Protein AF-A0A0G1DTS2-F1 (afdb_monomer)

Radius of gyration: 45.66 Å; Cα contacts (8 Å, |Δi|>4): 645; chains: 1; bounding box: 85×49×138 Å

Sequence (427 aa):
MGRYTGPKDRLSRREGVDLFGKGGKLTRLNVPPGIHGPRGFHTKSQYGRQLREKQKVKRMYGLMEHQFKNYVQKALKSRGNTGEMLLSLLERRLDNVIYRLGFSPTRSSARQLVSHRQILVDGKRVNIPSCQLKVGDTILAKVVQSENQQGYIVLSLRKAEKDKKWKGAEDALASGSILEATIIEYNKGGLLCDCLGLRGFIPLSHLDRSHFANDIAKFAAGSEAELKESLKALAGKVIKVKVIELDPLKNRFVLSEKDAMSTYSDESREKRLQEIASGTTLEGIVTGIMPFGVFIDLDGVEGLVHISEIAWEKVNNPSAYFSVGKTVKVMVLGIDEQSKKLALSVKRLTPNPWETVEKSYPVGTKVKGIVSKVVPFGAFVTIEKGLDGLVHVSEAAGPLKEGEEVEAIVIQVDGTNQKLALSTRQQ

Organism: NCBI:txid1619115

InterPro domains:
  IPR001912 Small ribosomal subunit protein uS4, N-terminal [PF00163] (3-91)
  IPR001912 Small ribosomal subunit protein uS4, N-terminal [SM01390] (3-91)
  IPR002942 RNA-binding S4 domain [PF01479] (92-139)
  IPR002942 RNA-binding S4 domain [SM00363] (92-150)
  IPR003029 S1 domain [PF00575] (175-256)
  IPR003029 S1 domain [PF00575] (277-347)
  IPR003029 S1 domain [PF00575] (362-425)
  IPR003029 S1 domain [PS50126] (176-258)
  IPR003029 S1 domain [PS50126] (279-347)
  IPR003029 S1 domain [PS50126] (364-425)
  IPR003029 S1 domain [SM00316] (63-158)
  IPR003029 S1 domain [SM00316] (174-258)
  IPR003029 S1 domain [SM00316] (277-347)
  IPR003029 S1 domain [SM00316] (362-425)
  IPR005709 Small ribosomal subunit protein uS4, bacteria [MF_01306_B] (1-266)
  IPR005709 Small ribosomal subunit protein uS4, bacteria [TIGR01017] (3-150)
  IPR012340 Nucleic acid-binding, OB-fold [G3DSA:2.40.50.140] (274-353)
  IPR012340 Nucleic acid-binding, OB-fold [G3DSA:2.40.50.140] (354-427)
  IPR012340 Nucleic acid-binding, OB-fold [SSF50249] (159-260)
  IPR012340 Nucleic acid-binding, OB-fold [SSF50249] (278-364)

Solvent-accessible surface area (backbone atoms only — not comparable to full-atom values): 24483 Å² total; per-residue (Å²): 137,85,79,78,85,64,64,68,64,58,55,19,34,72,70,66,46,79,57,78,76,78,85,68,90,48,78,66,74,88,56,63,92,93,56,94,67,80,75,76,86,73,80,70,49,71,67,55,48,52,53,47,54,53,50,50,55,34,60,53,73,69,50,52,74,69,56,48,52,53,46,49,55,53,16,67,73,42,90,73,63,44,69,60,44,34,49,50,63,55,50,35,14,44,17,44,42,39,25,74,71,46,61,24,98,37,56,70,53,18,29,48,44,23,55,70,49,60,33,26,51,73,86,38,77,40,51,59,35,79,42,74,60,61,95,84,69,48,76,53,67,75,77,70,42,92,48,50,103,82,68,41,44,54,73,53,69,75,57,54,56,51,52,53,41,50,50,53,51,50,52,30,45,76,68,64,43,74,38,66,26,33,32,70,50,78,53,103,65,28,38,32,23,39,39,86,88,42,64,30,41,29,45,58,91,35,53,62,65,82,87,36,66,81,51,60,71,42,73,81,77,62,63,84,65,61,60,56,59,61,52,55,76,48,48,66,44,74,43,61,25,20,61,79,46,78,38,82,89,77,64,42,31,37,38,24,38,50,66,33,46,50,58,52,45,49,62,53,41,55,56,46,61,72,66,59,56,70,67,46,76,46,68,22,34,27,74,41,78,49,98,71,29,38,35,29,36,44,90,82,44,54,24,44,27,41,51,84,27,59,38,80,52,93,65,88,57,66,72,80,82,52,56,76,69,41,78,44,71,34,30,34,71,41,76,41,82,88,78,68,33,33,39,32,25,38,37,81,77,50,81,63,67,61,77,49,38,71,74,75,56,52,73,68,41,80,43,60,24,35,26,72,43,73,51,99,71,27,34,36,28,37,54,52,99,67,41,57,25,44,26,38,60,93,29,45,78,61,93,78,55,72,68,41,80,43,68,27,30,34,70,42,78,40,73,89,76,70,42,31,37,31,30,47,54,84,127

Mean predicted aligned error: 20.09 Å

Secondary structure (DSSP, 8-state):
-----S-HHHHHHHHTS-SSS-----PPPSS-TT--SPPP--PPPHHHHHHHHHHHHHHHTT--HHHHHHHHHHHHHSSS-HHHHHHHHHHTBHHHHHHHTTS-SSHHHHHHHHHTT--EETTEE---TTPBPPTT--EE---SSS--TTS-----HHHHHHHHHHHHHHHHHHHT--EEEEEEEEETTEEEEEETTEEEEEEGGGS-GGGSTTTHHHHTT--TTHHHHHHHTTTT-EEEEEEEEEETTTTEEEEESHHHHHHHHHHHHHHHHHH--TT-EEEEEEEEEETTEEEEEETTEEEEEEGGGT-SS--S-GGGT--TT-EEEEEEEEEETTTTEEEEESGGGSPPHHHHHHHH--TT-EEEEEEEEEETTEEEEEEETTEEEEEEGGG-SS-PPTT-EEEEEEEEEETTTTEEEEE----

Structure (mmCIF, N/CA/C/O backbone):
data_AF-A0A0G1DTS2-F1
#
_entry.id   AF-A0A0G1DTS2-F1
#
loop_
_atom_site.group_PDB
_atom_site.id
_atom_site.type_symbol
_atom_site.label_atom_id
_atom_site.label_alt_id
_atom_site.label_comp_id
_atom_site.label_asym_id
_atom_site.label_entity_id
_atom_site.label_seq_id
_atom_site.pdbx_PDB_ins_code
_atom_site.Cartn_x
_atom_site.Cartn_y
_atom_site.Cartn_z
_atom_site.occupancy
_atom_site.B_iso_or_equiv
_atom_site.auth_seq_id
_atom_site.auth_comp_id
_atom_site.auth_asym_id
_atom_site.auth_atom_id
_atom_site.pdbx_PDB_model_num
ATOM 1 N N . MET A 1 1 ? -8.010 0.209 42.769 1.00 44.38 1 MET A N 1
ATOM 2 C CA . MET A 1 1 ? -9.170 -0.587 42.291 1.00 44.38 1 MET A CA 1
ATOM 3 C C . MET A 1 1 ? -10.039 -0.966 43.475 1.00 44.38 1 MET A C 1
ATOM 5 O O . MET A 1 1 ? -9.504 -1.205 44.538 1.00 44.38 1 MET A O 1
ATOM 9 N N . GLY A 1 2 ? -11.348 -1.074 43.289 1.00 38.59 2 GLY A N 1
ATOM 10 C CA . GLY A 1 2 ? -12.229 -1.841 44.163 1.00 38.59 2 GLY A CA 1
ATOM 11 C C . GLY A 1 2 ? -12.874 -2.892 43.279 1.00 38.59 2 GLY A C 1
ATOM 12 O O . GLY A 1 2 ? -14.071 -2.821 43.015 1.00 38.59 2 GLY A O 1
ATOM 13 N N . ARG A 1 3 ? -12.047 -3.759 42.673 1.00 44.75 3 ARG A N 1
ATOM 14 C CA . ARG A 1 3 ? -12.525 -4.849 41.821 1.00 44.75 3 ARG A CA 1
ATOM 15 C C . ARG A 1 3 ? -13.219 -5.838 42.744 1.00 44.75 3 ARG A C 1
ATOM 17 O O . ARG A 1 3 ? -12.567 -6.647 43.388 1.00 44.75 3 ARG A O 1
ATOM 24 N N . TYR A 1 4 ? -14.539 -5.749 42.829 1.00 57.81 4 TYR A N 1
ATOM 25 C CA . TYR A 1 4 ? -15.316 -6.865 43.336 1.00 57.81 4 TYR A CA 1
ATOM 26 C C . TYR A 1 4 ? -15.161 -8.011 42.330 1.00 57.81 4 TYR A C 1
ATOM 28 O O . TYR A 1 4 ? -15.750 -7.973 41.254 1.00 57.81 4 TYR A O 1
ATOM 36 N N . THR A 1 5 ? -14.307 -8.976 42.661 1.00 57.47 5 THR A N 1
ATOM 37 C CA . THR A 1 5 ? -14.043 -10.203 41.890 1.00 57.47 5 THR A CA 1
ATOM 38 C C . THR A 1 5 ? -15.113 -11.274 42.101 1.00 57.47 5 THR A C 1
ATOM 40 O O . THR A 1 5 ? -15.057 -12.330 41.482 1.00 57.47 5 THR A O 1
ATOM 43 N N . GLY A 1 6 ? -16.102 -11.014 42.962 1.00 67.19 6 GLY A N 1
ATOM 44 C CA . GLY A 1 6 ? -17.199 -11.941 43.208 1.00 67.19 6 GLY A CA 1
ATOM 45 C C . GLY A 1 6 ? -18.247 -11.977 42.083 1.00 67.19 6 GLY A C 1
ATOM 46 O O . GLY A 1 6 ? -18.275 -11.101 41.212 1.00 67.19 6 GLY A O 1
ATOM 47 N N . PRO A 1 7 ? -19.172 -12.954 42.125 1.00 72.81 7 PRO A N 1
ATOM 48 C CA . PRO A 1 7 ? -20.213 -13.119 41.112 1.00 72.81 7 PRO A CA 1
ATOM 49 C C . PRO A 1 7 ? -21.117 -11.884 40.993 1.00 72.81 7 PRO A C 1
ATOM 51 O O . PRO A 1 7 ? -21.639 -11.387 41.995 1.00 72.81 7 PRO A O 1
ATOM 54 N N . LYS A 1 8 ? -21.359 -11.405 39.764 1.00 75.44 8 LYS A N 1
ATOM 55 C CA . LYS A 1 8 ? -22.248 -10.255 39.491 1.00 75.44 8 LYS A CA 1
ATOM 56 C C . LYS A 1 8 ? -23.668 -10.482 40.025 1.00 75.44 8 LYS A C 1
ATOM 58 O O . LYS A 1 8 ? -24.254 -9.570 40.606 1.00 75.44 8 LYS A O 1
ATOM 63 N N . ASP A 1 9 ? -24.163 -11.714 39.949 1.00 75.31 9 ASP A N 1
ATOM 64 C CA . ASP A 1 9 ? -25.496 -12.087 40.435 1.00 75.31 9 ASP A CA 1
ATOM 65 C C . ASP A 1 9 ? -25.627 -11.934 41.951 1.00 75.31 9 ASP A C 1
ATOM 67 O O . ASP A 1 9 ? -26.699 -11.608 42.455 1.00 75.31 9 ASP A O 1
ATOM 71 N N . ARG A 1 10 ? -24.524 -12.069 42.702 1.00 77.88 10 ARG A N 1
ATOM 72 C CA . ARG A 1 10 ? -24.516 -11.795 44.145 1.00 77.88 10 ARG A CA 1
ATOM 73 C C . ARG A 1 10 ? -24.803 -10.321 44.430 1.00 77.88 10 ARG A C 1
ATOM 75 O O . ARG A 1 10 ? -25.484 -10.016 45.407 1.00 77.88 10 ARG A O 1
ATOM 82 N N . LEU A 1 11 ? -24.330 -9.405 43.582 1.00 79.94 11 LEU A N 1
ATOM 83 C CA . LEU A 1 11 ? -24.629 -7.976 43.699 1.00 79.94 11 LEU A CA 1
ATOM 84 C C . LEU A 1 11 ? -26.077 -7.665 43.316 1.00 79.94 11 LEU A C 1
ATOM 86 O O . LEU A 1 11 ? -26.723 -6.910 44.044 1.00 79.94 11 LEU A O 1
ATOM 90 N N . SER A 1 12 ? -26.585 -8.258 42.232 1.00 80.50 12 SER A N 1
ATOM 91 C CA . SER A 1 12 ? -27.986 -8.103 41.818 1.00 80.50 12 SER A CA 1
ATOM 92 C C . SER A 1 12 ? -28.939 -8.643 42.886 1.00 80.50 12 SER A C 1
ATOM 94 O O . SER A 1 12 ? -29.816 -7.918 43.346 1.00 80.50 12 SER A O 1
ATOM 96 N N . ARG A 1 13 ? -28.691 -9.849 43.419 1.00 78.62 13 ARG A N 1
ATOM 97 C CA . ARG A 1 13 ? -29.441 -10.403 44.561 1.00 78.62 13 ARG A CA 1
ATOM 98 C C . ARG A 1 13 ? -29.338 -9.498 45.787 1.00 78.62 13 ARG A C 1
ATOM 100 O O . ARG A 1 13 ? -30.351 -9.205 46.415 1.00 78.62 13 ARG A O 1
ATOM 107 N N . ARG A 1 14 ? -28.149 -8.978 46.117 1.00 79.25 14 ARG A N 1
ATOM 108 C CA . ARG A 1 14 ? -27.945 -8.072 47.268 1.00 79.25 14 ARG A CA 1
ATOM 109 C C . ARG A 1 14 ? -28.740 -6.770 47.170 1.00 79.25 14 ARG A C 1
ATOM 111 O O . ARG A 1 14 ? -29.113 -6.238 48.213 1.00 79.25 14 ARG A O 1
ATOM 118 N N . GLU A 1 15 ? -29.000 -6.260 45.968 1.00 79.31 15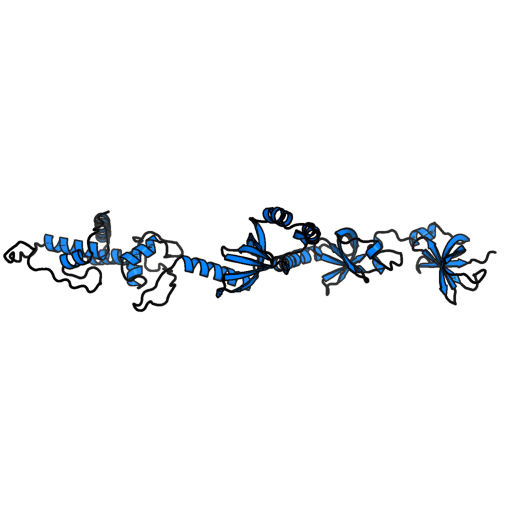 GLU A N 1
ATOM 119 C CA . GLU A 1 15 ? -29.837 -5.065 45.771 1.00 79.31 15 GLU A CA 1
ATOM 120 C C . GLU A 1 15 ? -31.301 -5.399 45.470 1.00 79.31 15 GLU A C 1
ATOM 122 O O . GLU A 1 15 ? -32.170 -4.591 45.782 1.00 79.31 15 GLU A O 1
ATOM 127 N N . GLY A 1 16 ? -31.593 -6.625 45.024 1.00 75.06 16 GLY A N 1
ATOM 128 C CA . GLY A 1 16 ? -32.948 -7.099 44.721 1.00 75.06 16 GLY A CA 1
ATOM 129 C C . GLY A 1 16 ? -33.463 -6.592 43.375 1.00 75.06 16 GLY A C 1
ATOM 130 O O . GLY A 1 16 ? -34.663 -6.573 43.153 1.00 75.06 16 GLY A O 1
ATOM 131 N N . VAL A 1 17 ? -32.554 -6.145 42.509 1.00 80.75 17 VAL A N 1
ATOM 132 C CA . VAL A 1 17 ? -32.829 -5.610 41.174 1.00 80.75 17 VAL A CA 1
ATOM 133 C C . VAL A 1 17 ? -31.766 -6.175 40.244 1.00 80.75 17 VAL A C 1
ATOM 135 O O . VAL A 1 17 ? -30.610 -6.329 40.655 1.00 80.75 17 VAL A O 1
ATOM 138 N N . ASP A 1 18 ? -32.131 -6.479 39.003 1.00 79.75 18 ASP A N 1
ATOM 139 C CA . ASP A 1 18 ? -31.152 -6.878 38.001 1.00 79.75 18 ASP A CA 1
ATOM 140 C C . ASP A 1 18 ? -30.333 -5.661 37.552 1.00 79.75 18 ASP A C 1
ATOM 142 O O . ASP A 1 18 ? -30.780 -4.819 36.778 1.00 79.75 18 ASP A O 1
ATOM 146 N N . LEU A 1 19 ? -29.117 -5.544 38.087 1.00 78.50 19 LEU A N 1
ATOM 147 C CA . LEU A 1 19 ? -28.230 -4.412 37.818 1.00 78.50 19 LEU A CA 1
ATOM 148 C C . LEU A 1 19 ? -27.557 -4.490 36.440 1.00 78.50 19 LEU A C 1
ATOM 150 O O . LEU A 1 19 ? -27.011 -3.485 35.982 1.00 78.50 19 LEU A O 1
ATOM 154 N N . PHE A 1 20 ? -27.526 -5.675 35.821 1.00 75.31 20 PHE A N 1
ATOM 155 C CA . PHE A 1 20 ? -26.719 -5.951 34.629 1.00 75.31 20 PHE A CA 1
ATOM 156 C C . PHE A 1 20 ? -27.534 -6.456 33.431 1.00 75.31 20 PHE A C 1
ATOM 158 O O . PHE A 1 20 ? -26.926 -6.711 32.395 1.00 75.31 20 PHE A O 1
ATOM 165 N N . GLY A 1 21 ? -28.859 -6.593 33.562 1.00 71.31 21 GLY A N 1
ATOM 166 C CA . GLY A 1 21 ? -29.760 -6.973 32.468 1.00 71.31 21 GLY A CA 1
ATOM 167 C C . GLY A 1 21 ? -29.582 -8.417 31.992 1.00 71.31 21 GLY A C 1
ATOM 168 O O . GLY A 1 21 ? -29.737 -8.692 30.810 1.00 71.31 21 GLY A O 1
ATOM 169 N N . LYS A 1 22 ? -29.189 -9.329 32.890 1.00 67.75 22 LYS A N 1
ATOM 170 C CA . LYS A 1 22 ? -28.963 -10.748 32.570 1.00 67.75 22 LYS A CA 1
ATOM 171 C C . LYS A 1 22 ? -30.201 -11.633 32.770 1.00 67.75 22 LYS A C 1
ATOM 173 O O . LYS A 1 22 ? -30.132 -12.814 32.449 1.00 67.75 22 LYS A O 1
ATOM 178 N N . GLY A 1 23 ? -31.295 -11.110 33.329 1.00 64.12 23 GLY A N 1
ATOM 179 C CA . GLY A 1 23 ? -32.560 -11.842 33.488 1.00 64.12 23 GLY A CA 1
ATOM 180 C C . GLY A 1 23 ? -32.525 -12.994 34.504 1.00 64.12 23 GLY A C 1
ATOM 181 O O . GLY A 1 23 ? -33.392 -13.863 34.489 1.00 64.12 23 G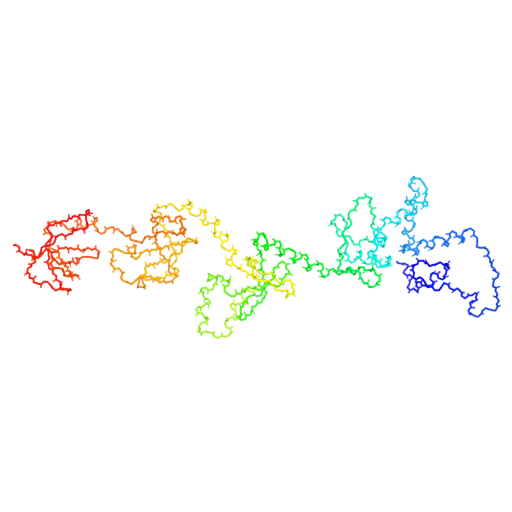LY A O 1
ATOM 182 N N . GLY A 1 24 ? -31.524 -13.046 35.390 1.00 64.88 24 GLY A N 1
ATOM 183 C CA . GLY A 1 24 ? -31.361 -14.139 36.356 1.00 64.88 24 GLY A CA 1
ATOM 184 C C . GLY A 1 24 ? -32.330 -14.072 37.547 1.00 64.88 24 GLY A C 1
ATOM 185 O O . GLY A 1 24 ? -32.708 -12.989 37.993 1.00 64.88 24 GLY A O 1
ATOM 186 N N . LYS A 1 25 ? -32.673 -15.232 38.136 1.00 64.69 25 LYS A N 1
ATOM 187 C CA . LYS A 1 25 ? -33.494 -15.313 39.363 1.00 64.69 25 LYS A CA 1
ATOM 188 C C . LYS A 1 25 ? -32.830 -14.533 40.514 1.00 64.69 25 LYS A C 1
ATOM 190 O O . LYS A 1 25 ? -31.749 -14.887 41.000 1.00 64.69 25 LYS A O 1
ATOM 195 N N . LEU A 1 26 ? -33.502 -13.474 40.972 1.00 68.94 26 LEU A N 1
ATOM 196 C CA . LEU A 1 26 ? -33.051 -12.571 42.045 1.00 68.94 26 LEU A CA 1
ATOM 197 C C . LEU A 1 26 ? -33.392 -13.072 43.456 1.00 68.94 26 LEU A C 1
ATOM 199 O O . LEU A 1 26 ? -33.206 -12.337 44.428 1.00 68.94 26 LEU A O 1
ATOM 203 N N . THR A 1 27 ? -33.881 -14.308 43.574 1.00 65.50 27 THR A N 1
ATOM 204 C CA . THR A 1 27 ? -34.349 -14.901 44.827 1.00 65.50 27 THR A CA 1
ATOM 205 C C . THR A 1 27 ? -33.287 -14.771 45.916 1.00 65.50 27 THR A C 1
ATOM 207 O O . THR A 1 27 ? -32.176 -15.299 45.804 1.00 65.50 27 THR A O 1
ATOM 210 N N . ARG A 1 28 ? -33.630 -14.043 46.981 1.00 61.88 28 ARG A N 1
ATOM 211 C CA . ARG A 1 28 ? -32.893 -14.096 48.241 1.00 61.88 28 ARG A CA 1
ATOM 212 C C . ARG A 1 28 ? -33.431 -15.279 49.027 1.00 61.88 28 ARG A C 1
ATOM 214 O O . ARG A 1 28 ? -34.642 -15.420 49.149 1.00 61.88 28 ARG A O 1
ATOM 221 N N . LEU A 1 29 ? -32.543 -16.090 49.591 1.00 58.09 29 LEU A N 1
ATOM 222 C CA . LEU A 1 29 ? -32.936 -16.907 50.732 1.00 58.09 29 LEU A CA 1
ATOM 223 C C . LEU A 1 29 ? -33.355 -15.940 51.842 1.00 58.09 29 LEU A C 1
ATOM 225 O O . LEU A 1 29 ? -32.584 -15.048 52.204 1.00 58.09 29 LEU A O 1
ATOM 229 N N . ASN A 1 30 ? -34.584 -16.085 52.338 1.00 58.62 30 ASN A N 1
ATOM 230 C CA . ASN A 1 30 ? -35.106 -15.256 53.429 1.00 58.62 30 ASN A CA 1
ATOM 231 C C . ASN A 1 30 ? -34.306 -15.441 54.727 1.00 58.62 30 ASN A C 1
ATOM 233 O O . ASN A 1 30 ? -34.369 -14.591 55.611 1.00 58.62 30 ASN A O 1
ATOM 237 N N . VAL A 1 31 ? -33.521 -16.519 54.821 1.00 62.31 31 VAL A N 1
ATOM 238 C CA . VAL A 1 31 ? -32.787 -16.900 56.023 1.00 62.31 31 VAL A CA 1
ATOM 239 C C . VAL A 1 31 ? -31.357 -17.322 55.646 1.00 62.31 31 VAL A C 1
ATOM 241 O O . VAL A 1 31 ? -31.189 -18.163 54.759 1.00 62.31 31 VAL A O 1
ATOM 244 N N . PRO A 1 32 ? -30.308 -16.731 56.248 1.00 61.69 32 PRO A N 1
ATOM 245 C CA . PRO A 1 32 ? -28.937 -17.216 56.103 1.00 61.69 32 PRO A CA 1
ATOM 246 C C . PRO A 1 32 ? -28.781 -18.617 56.719 1.00 61.69 32 PRO A C 1
ATOM 248 O O . PRO A 1 32 ? -29.455 -18.911 57.707 1.00 61.69 32 PRO A O 1
ATOM 251 N N . PRO A 1 33 ? -27.878 -19.467 56.199 1.00 62.19 33 PRO A N 1
ATOM 252 C CA . PRO A 1 33 ? -27.594 -20.762 56.815 1.00 62.19 33 PRO A CA 1
ATOM 253 C C . PRO A 1 33 ? -27.135 -20.571 58.272 1.00 62.19 33 PRO A C 1
ATOM 255 O O . PRO A 1 33 ? -26.242 -19.765 58.533 1.00 62.19 33 PRO A O 1
ATOM 258 N N . GLY A 1 34 ? -27.779 -21.282 59.208 1.00 68.50 34 GLY A N 1
ATOM 259 C CA . GLY A 1 34 ? -27.465 -21.254 60.645 1.00 68.50 34 GLY A CA 1
ATOM 260 C C . GLY A 1 34 ? -28.301 -20.303 61.515 1.00 68.50 34 GLY A C 1
ATOM 261 O O . GLY A 1 34 ? -28.029 -20.193 62.705 1.00 68.50 34 GLY A O 1
ATOM 262 N N . ILE A 1 35 ? -29.309 -19.612 60.969 1.00 68.38 35 ILE A N 1
ATOM 263 C CA . ILE A 1 35 ? -30.215 -18.753 61.753 1.00 68.38 35 ILE A CA 1
ATOM 264 C C . ILE A 1 35 ? -31.621 -19.360 61.732 1.00 68.38 35 ILE A C 1
ATOM 266 O O . ILE A 1 35 ? -32.233 -19.447 60.675 1.00 68.38 35 ILE A O 1
ATOM 270 N N . HIS A 1 36 ? -32.158 -19.755 62.887 1.00 55.53 36 HIS A N 1
ATOM 271 C CA . HIS A 1 36 ? -33.564 -20.141 63.021 1.00 55.53 36 HIS A CA 1
ATOM 272 C C . HIS A 1 36 ? -34.392 -18.905 63.384 1.00 55.53 36 HIS A C 1
ATOM 274 O O . HIS A 1 36 ? -34.398 -18.466 64.529 1.00 55.53 36 HIS A O 1
ATOM 280 N N . GLY A 1 37 ? -35.062 -18.315 62.392 1.00 62.19 37 GLY A N 1
ATOM 281 C CA . GLY A 1 37 ? -36.074 -17.278 62.609 1.00 62.19 37 GLY A CA 1
ATOM 282 C C . GLY A 1 37 ? -35.963 -16.079 61.657 1.00 62.19 37 GLY A C 1
ATOM 283 O O . GLY A 1 37 ? -34.856 -15.663 61.295 1.00 62.19 37 GLY A O 1
ATOM 284 N N . PRO A 1 38 ? -37.097 -15.494 61.229 1.00 57.50 38 PRO A N 1
ATOM 285 C CA . PRO A 1 38 ? -37.094 -14.278 60.432 1.00 57.50 38 PRO A CA 1
ATOM 286 C C . PRO A 1 38 ? -36.623 -13.109 61.303 1.00 57.50 38 PRO A C 1
ATOM 288 O O . PRO A 1 38 ? -37.283 -12.726 62.266 1.00 57.50 38 PRO A O 1
ATOM 291 N N . ARG A 1 39 ? -35.479 -12.502 60.964 1.00 57.16 39 ARG A N 1
ATOM 292 C CA . ARG A 1 39 ? -35.144 -11.178 61.507 1.00 57.16 39 ARG A CA 1
ATOM 293 C C . ARG A 1 39 ? -36.260 -10.220 61.095 1.00 57.16 39 ARG A C 1
ATOM 295 O O . ARG A 1 39 ? -36.568 -10.143 59.905 1.00 57.16 39 ARG A O 1
ATOM 302 N N . GLY A 1 40 ? -36.840 -9.503 62.057 1.00 58.31 40 GLY A N 1
ATOM 303 C CA . GLY A 1 40 ? -37.844 -8.477 61.783 1.00 58.31 40 GLY A CA 1
ATOM 304 C C . GLY A 1 40 ? -37.387 -7.564 60.643 1.00 58.31 40 GLY A C 1
ATOM 305 O O . GLY A 1 40 ? -36.216 -7.175 60.569 1.00 58.31 40 GLY A O 1
ATOM 306 N N . PHE A 1 41 ? -38.294 -7.264 59.711 1.00 57.88 41 PHE A N 1
ATOM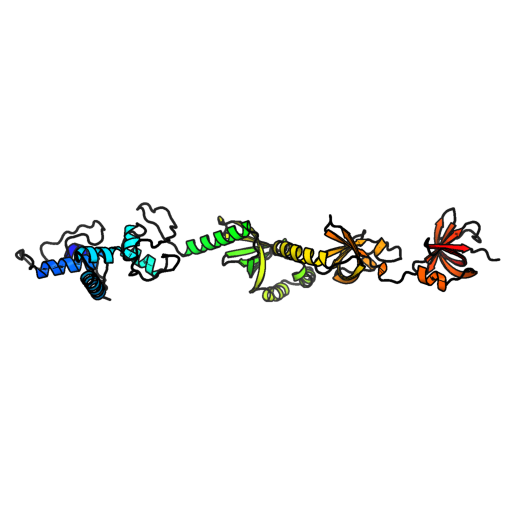 307 C CA . PHE A 1 41 ? -38.030 -6.338 58.614 1.00 57.88 41 PHE A CA 1
ATOM 308 C C . PHE A 1 41 ? -37.785 -4.939 59.189 1.00 57.88 41 PHE A C 1
ATOM 310 O O . PHE A 1 41 ? -38.700 -4.132 59.311 1.00 57.88 41 PHE A O 1
ATOM 317 N N . HIS A 1 42 ? -36.540 -4.615 59.538 1.00 66.44 42 HIS A N 1
ATOM 318 C CA . HIS A 1 42 ? -36.194 -3.239 59.860 1.00 66.44 42 HIS A CA 1
ATOM 319 C C . HIS A 1 42 ? -36.362 -2.391 58.597 1.00 66.44 42 HIS A C 1
ATOM 321 O O . HIS A 1 42 ? -35.648 -2.566 57.599 1.00 66.44 42 HIS A O 1
ATOM 327 N N . THR A 1 43 ? -37.312 -1.456 58.633 1.00 70.62 43 THR A N 1
ATOM 328 C CA . THR A 1 43 ? -37.438 -0.422 57.611 1.00 70.62 43 THR A CA 1
ATOM 329 C C . THR A 1 43 ? -36.118 0.329 57.532 1.00 70.62 43 THR A C 1
ATOM 331 O O . THR A 1 43 ? -35.650 0.902 58.515 1.00 70.62 43 THR A O 1
ATOM 334 N N . LYS A 1 44 ? -35.480 0.304 56.359 1.00 78.31 44 LYS A N 1
ATOM 335 C CA . LYS A 1 44 ? -34.193 0.980 56.160 1.00 78.31 44 LYS A CA 1
ATOM 336 C C . LYS A 1 44 ? -34.331 2.464 56.501 1.00 78.31 44 LYS A C 1
ATOM 338 O O . LYS A 1 44 ? -35.237 3.116 55.974 1.00 78.31 44 LYS A O 1
ATOM 343 N N . SER A 1 45 ? -33.389 2.981 57.293 1.00 88.81 45 SER A N 1
ATOM 344 C CA . SER A 1 45 ? -33.237 4.418 57.545 1.00 88.81 45 SER A CA 1
ATOM 345 C C . SER A 1 45 ? -33.093 5.196 56.233 1.00 88.81 45 SER A C 1
ATOM 347 O O . SER A 1 45 ? -32.695 4.626 55.209 1.00 88.81 45 SER A O 1
ATOM 349 N N . GLN A 1 46 ? -33.380 6.502 56.246 1.00 88.56 46 GLN A N 1
ATOM 350 C CA . GLN A 1 46 ? -33.210 7.342 55.054 1.00 88.56 46 GLN A CA 1
ATOM 351 C C . GLN A 1 46 ? -31.781 7.260 54.498 1.00 88.56 46 GLN A C 1
ATOM 353 O O . GLN A 1 46 ? -31.599 7.011 53.306 1.00 88.56 46 GLN A O 1
ATOM 358 N N . TYR A 1 47 ? -30.772 7.332 55.372 1.00 88.69 47 TYR A N 1
ATOM 359 C CA . TYR A 1 47 ? -29.373 7.112 55.000 1.00 88.69 47 TYR A CA 1
ATOM 360 C C . TYR A 1 47 ? -29.155 5.730 54.367 1.00 88.69 47 TYR A C 1
ATOM 362 O O . TYR A 1 47 ? -28.518 5.601 53.322 1.00 88.69 47 TYR A O 1
ATOM 370 N N . GLY A 1 48 ? -29.734 4.681 54.957 1.00 87.31 48 GLY A N 1
ATOM 371 C CA . GLY A 1 48 ? -29.662 3.324 54.423 1.00 87.31 48 GLY A CA 1
ATOM 372 C C . GLY A 1 48 ? -30.286 3.192 53.030 1.00 87.31 48 GLY A C 1
ATOM 373 O O . GLY A 1 48 ? -29.756 2.454 52.199 1.00 87.31 48 GLY A O 1
ATOM 374 N N . ARG A 1 49 ? -31.379 3.912 52.742 1.00 87.44 49 ARG A N 1
ATOM 375 C CA . ARG A 1 49 ? -31.984 3.975 51.400 1.00 87.44 49 ARG A CA 1
ATOM 376 C C . ARG A 1 49 ? -31.062 4.699 50.418 1.00 87.44 49 ARG A C 1
ATOM 378 O O . ARG A 1 49 ? -30.718 4.123 49.390 1.00 87.44 49 ARG A O 1
ATOM 385 N N . GLN A 1 50 ? -30.577 5.889 50.773 1.00 88.56 50 GLN A N 1
ATOM 386 C CA . GLN A 1 50 ? -29.664 6.682 49.939 1.00 88.56 50 GLN A CA 1
ATOM 387 C C . GLN A 1 50 ? -28.367 5.930 49.615 1.00 88.56 50 GLN A C 1
ATOM 389 O O . GLN A 1 50 ? -27.927 5.893 48.466 1.00 88.56 50 GLN A O 1
ATOM 394 N N . LEU A 1 51 ? -27.774 5.261 50.609 1.00 89.00 51 LEU A N 1
ATOM 395 C CA . LEU A 1 51 ? -26.580 4.444 50.416 1.00 89.00 51 LEU A CA 1
ATOM 396 C C . LEU A 1 51 ? -26.837 3.319 49.408 1.00 89.00 51 LEU A C 1
ATOM 398 O O . LEU A 1 51 ? -25.971 3.022 48.587 1.00 89.00 51 LEU A O 1
ATOM 402 N N . ARG A 1 52 ? -28.016 2.691 49.445 1.00 87.50 52 ARG A N 1
ATOM 403 C CA . ARG A 1 52 ? -28.377 1.621 48.505 1.00 87.50 52 ARG A CA 1
ATOM 404 C C . ARG A 1 52 ? -28.563 2.148 47.093 1.00 87.50 52 ARG A C 1
ATOM 406 O O . ARG A 1 52 ? -27.981 1.566 46.183 1.00 87.50 52 ARG A O 1
ATOM 413 N N . GLU A 1 53 ? -29.258 3.267 46.917 1.00 88.56 53 GLU A N 1
ATOM 414 C CA . GLU A 1 53 ? -29.392 3.910 45.603 1.00 88.56 53 GLU A CA 1
ATOM 415 C C . GLU A 1 53 ? -28.027 4.310 45.029 1.00 88.56 53 GLU A C 1
ATOM 417 O O . GLU A 1 53 ? -27.694 3.959 43.895 1.00 88.56 53 GLU A O 1
ATOM 422 N N . LYS A 1 54 ? -27.152 4.893 45.854 1.00 90.31 54 LYS A N 1
ATOM 423 C CA . LYS A 1 54 ? -25.757 5.166 45.484 1.00 90.31 54 LYS A CA 1
ATOM 424 C C . LYS A 1 54 ? -25.021 3.902 45.024 1.00 90.31 54 LYS A C 1
ATOM 426 O O . LYS A 1 54 ? -24.335 3.919 44.000 1.00 90.31 54 LYS A O 1
ATOM 431 N N . GLN A 1 55 ? -25.141 2.792 45.760 1.00 88.12 55 GLN A N 1
ATOM 432 C CA . GLN A 1 55 ? -24.497 1.531 45.375 1.00 88.12 55 GLN A CA 1
ATOM 433 C C . GLN A 1 55 ? -25.080 0.946 44.084 1.00 88.12 55 GLN A C 1
ATOM 435 O O . GLN A 1 55 ? -24.311 0.395 43.295 1.00 88.12 55 GLN A O 1
ATOM 440 N N . LYS A 1 56 ? -26.392 1.067 43.843 1.00 87.75 56 LYS A N 1
ATOM 441 C CA . LYS A 1 56 ? -27.032 0.626 42.595 1.00 87.75 56 LYS A CA 1
ATOM 442 C C . LYS A 1 56 ? -26.452 1.373 41.399 1.00 87.75 56 LYS A C 1
ATOM 444 O O . LYS A 1 56 ? -25.905 0.725 40.510 1.00 87.75 56 LYS A O 1
ATOM 449 N N . VAL A 1 57 ? -26.461 2.709 41.428 1.00 88.38 57 VAL A N 1
ATOM 450 C CA . VAL A 1 57 ? -25.921 3.546 40.341 1.00 88.38 57 VAL A CA 1
ATOM 451 C C . VAL A 1 57 ? -24.445 3.227 40.100 1.00 88.38 57 VAL A C 1
ATOM 453 O O . VAL A 1 57 ? -24.037 2.956 38.970 1.00 88.38 57 VAL A O 1
ATOM 456 N N . LYS A 1 58 ? -23.638 3.153 41.168 1.00 88.69 58 LYS A N 1
ATOM 457 C CA . LYS A 1 58 ? -22.210 2.827 41.053 1.00 88.69 58 LYS A CA 1
ATOM 458 C C . LYS A 1 58 ? -21.972 1.480 40.363 1.00 88.69 58 LYS A C 1
ATOM 460 O O . LYS A 1 58 ? -21.070 1.365 39.535 1.00 88.69 58 LYS A O 1
ATOM 465 N N . ARG A 1 59 ? -22.763 0.458 40.704 1.00 85.88 59 ARG A N 1
ATOM 466 C CA . ARG A 1 59 ? -22.633 -0.894 40.139 1.00 85.88 59 ARG A CA 1
ATOM 467 C C . ARG A 1 59 ? -23.144 -0.971 38.705 1.00 85.88 59 ARG A C 1
ATOM 469 O O . ARG A 1 59 ? -22.457 -1.563 37.881 1.00 85.88 59 ARG A O 1
ATOM 476 N N . MET A 1 60 ? -24.280 -0.339 38.406 1.00 84.19 60 MET A N 1
ATOM 477 C CA . MET A 1 60 ? -24.868 -0.298 37.063 1.00 84.19 60 MET A CA 1
ATOM 478 C C . MET A 1 60 ? -23.903 0.305 36.039 1.00 84.19 60 MET A C 1
ATOM 480 O O . MET A 1 60 ? -23.683 -0.288 34.986 1.00 84.19 60 MET A O 1
ATOM 484 N N . TYR A 1 61 ? -23.287 1.444 36.364 1.00 86.69 61 TYR A N 1
ATOM 485 C CA . TYR A 1 61 ? -22.340 2.134 35.479 1.00 86.69 61 TYR A CA 1
ATOM 486 C C . TYR A 1 61 ? -20.878 1.679 35.665 1.00 86.69 61 TYR A C 1
ATOM 488 O O . TYR A 1 61 ? -19.967 2.182 35.006 1.00 86.69 61 TYR A O 1
ATOM 496 N N . GLY A 1 62 ? -20.618 0.729 36.572 1.00 83.69 62 GLY A N 1
ATOM 497 C CA . GLY A 1 62 ? -19.280 0.186 36.823 1.00 83.69 62 GLY A CA 1
ATOM 498 C C . GLY A 1 62 ? -18.250 1.250 37.225 1.00 83.69 62 GLY A C 1
ATOM 499 O O . GLY A 1 62 ? -17.134 1.259 36.689 1.00 83.69 62 GLY A O 1
ATOM 500 N N . LEU A 1 63 ? -18.636 2.167 38.115 1.00 86.00 63 LEU A N 1
ATOM 501 C CA . LEU A 1 63 ? -17.832 3.309 38.557 1.00 86.00 63 LEU A CA 1
ATOM 502 C C . LEU A 1 63 ? -17.052 2.995 39.836 1.00 86.00 63 LEU A C 1
ATOM 504 O O . LEU A 1 63 ? -17.501 2.261 40.717 1.00 86.00 63 LEU A O 1
ATOM 508 N N . MET A 1 64 ? -15.886 3.616 39.970 1.00 85.50 64 MET A N 1
ATOM 509 C CA . MET A 1 64 ? -15.157 3.652 41.234 1.00 85.50 64 MET A CA 1
ATOM 510 C C . MET A 1 64 ? -15.754 4.695 42.188 1.00 85.50 64 MET A C 1
ATOM 512 O O . MET A 1 64 ? -16.359 5.668 41.748 1.00 85.50 64 MET A O 1
ATOM 516 N N . GLU A 1 65 ? -15.544 4.532 43.498 1.00 86.38 65 GLU A N 1
ATOM 517 C CA . GLU A 1 65 ? -16.071 5.463 44.512 1.00 86.38 65 GLU A CA 1
ATOM 518 C C . GLU A 1 65 ? -15.599 6.909 44.274 1.00 86.38 65 GLU A C 1
ATOM 520 O O . GLU A 1 65 ? -16.405 7.837 44.275 1.00 86.38 65 GLU A O 1
ATOM 525 N N . HIS A 1 66 ? -14.308 7.085 43.972 1.00 88.88 66 HIS A N 1
ATOM 526 C CA . HIS A 1 66 ? -13.738 8.391 43.634 1.00 88.88 66 HIS A CA 1
ATOM 527 C C . HIS A 1 66 ? -14.329 8.965 42.336 1.00 88.88 66 HIS A C 1
ATOM 529 O O . HIS A 1 66 ? -14.655 10.144 42.282 1.00 88.88 66 HIS A O 1
ATOM 535 N N . GLN A 1 67 ? -14.535 8.135 41.304 1.00 88.25 67 GLN A N 1
ATOM 536 C CA . GLN A 1 67 ? -15.141 8.577 40.042 1.00 88.25 67 GLN A CA 1
ATOM 537 C C . GLN A 1 67 ? -16.569 9.057 40.272 1.00 88.25 67 GLN A C 1
ATOM 539 O O . GLN A 1 67 ? -16.940 10.120 39.790 1.00 88.25 67 GLN A O 1
ATOM 544 N N . PHE A 1 68 ? -17.352 8.298 41.041 1.00 91.00 68 PHE A N 1
ATOM 545 C CA . PHE A 1 68 ? -18.718 8.671 41.379 1.00 91.00 68 PHE A CA 1
ATOM 546 C C . PHE A 1 68 ? -18.759 10.003 42.137 1.00 91.00 68 PHE A C 1
ATOM 548 O O . PHE A 1 68 ? -19.513 10.891 41.751 1.00 91.00 68 PHE A O 1
ATOM 555 N N . LYS A 1 69 ? -17.891 10.185 43.145 1.00 91.69 69 LYS A N 1
ATO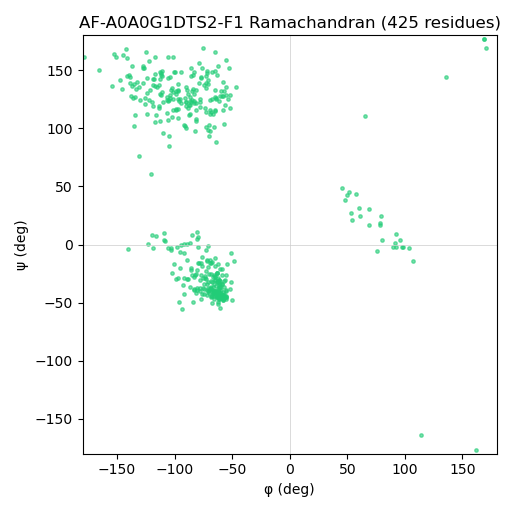M 556 C CA . LYS A 1 69 ? -17.756 11.463 43.862 1.00 91.69 69 LYS A CA 1
ATOM 557 C C . LYS A 1 69 ? -17.464 12.620 42.898 1.00 91.69 69 LYS A C 1
ATOM 559 O O . LYS A 1 69 ? -18.124 13.651 42.980 1.00 91.69 69 LYS A O 1
ATOM 564 N N . ASN A 1 70 ? -16.547 12.426 41.950 1.00 91.62 70 ASN A N 1
ATOM 565 C CA . ASN A 1 70 ? -16.194 13.448 40.963 1.00 91.62 70 ASN A CA 1
ATOM 566 C C . ASN A 1 70 ? -17.373 13.803 40.041 1.00 91.62 70 ASN A C 1
ATOM 568 O O . ASN A 1 70 ? -17.580 14.978 39.748 1.00 91.62 70 ASN A O 1
ATOM 572 N N . TYR A 1 71 ? -18.164 12.821 39.594 1.00 91.56 71 TYR A N 1
ATOM 573 C CA . TYR A 1 71 ? -19.354 13.084 38.773 1.00 91.56 71 TYR A CA 1
ATOM 574 C C . TYR A 1 71 ? -20.445 13.820 39.548 1.00 91.56 71 TYR A C 1
ATOM 576 O O . TYR A 1 71 ? -21.016 14.769 39.022 1.00 91.56 71 TYR A O 1
ATOM 584 N N . VAL A 1 72 ? -20.685 13.446 40.807 1.00 91.94 72 VAL A N 1
ATOM 585 C CA . VAL A 1 72 ? -21.642 14.152 41.673 1.00 91.94 72 VAL A CA 1
ATOM 586 C C . VAL A 1 72 ? -21.205 15.598 41.898 1.00 91.94 72 VAL A C 1
ATOM 588 O O . VAL A 1 72 ? -22.013 16.506 41.753 1.00 91.94 72 VAL A O 1
ATOM 591 N N . GLN A 1 73 ? -19.920 15.843 42.171 1.00 93.12 73 GLN A N 1
ATOM 592 C CA . GLN A 1 73 ? -19.399 17.207 42.309 1.00 93.12 73 GLN A CA 1
ATOM 593 C C . GLN A 1 73 ? -19.540 18.025 41.018 1.00 93.12 73 GLN A C 1
ATOM 595 O O . GLN A 1 73 ? -19.861 19.207 41.082 1.00 93.12 73 GLN A O 1
ATOM 600 N N . LYS A 1 74 ? -19.333 17.417 39.842 1.00 90.56 74 LYS A N 1
ATOM 601 C CA . LYS A 1 74 ? -19.573 18.080 38.548 1.00 90.56 74 LYS A CA 1
ATOM 602 C C . LYS A 1 74 ? -21.054 18.394 38.324 1.00 90.56 74 LYS A C 1
ATOM 604 O O . LYS A 1 74 ? -21.371 19.476 37.838 1.00 90.56 74 LYS A O 1
ATOM 609 N N . ALA A 1 75 ? -21.945 17.483 38.706 1.00 92.00 75 ALA A N 1
ATOM 610 C CA . ALA A 1 75 ? -23.386 17.690 38.613 1.00 92.00 75 ALA A CA 1
ATOM 611 C C . ALA A 1 75 ? -23.865 18.806 39.557 1.00 92.00 75 ALA A C 1
ATOM 613 O O . ALA A 1 75 ? -24.648 19.644 39.134 1.00 92.00 75 ALA A O 1
ATOM 614 N N . LEU A 1 76 ? -23.339 18.881 40.787 1.00 92.81 76 LEU A N 1
ATOM 615 C CA . LEU A 1 76 ? -23.656 19.948 41.752 1.00 92.81 76 LEU A CA 1
ATOM 616 C C . LEU A 1 76 ? -23.194 21.338 41.297 1.00 92.81 76 LEU A C 1
ATOM 618 O O . LEU A 1 76 ? -23.809 22.334 41.654 1.00 92.81 76 LEU A O 1
ATOM 622 N N . LYS A 1 77 ? -22.106 21.413 40.523 1.00 92.25 77 LYS A N 1
ATOM 623 C CA . LYS A 1 77 ? -21.616 22.673 39.940 1.00 92.25 77 LYS A CA 1
ATOM 624 C C . LYS A 1 77 ? -22.427 23.125 38.724 1.00 92.25 77 LYS A C 1
ATOM 626 O O . LYS A 1 77 ? -22.280 24.263 38.288 1.00 92.25 77 LYS A O 1
ATOM 631 N N . SER A 1 78 ? -23.218 22.230 38.143 1.00 87.25 78 SER A N 1
ATOM 632 C CA . SER A 1 78 ? -24.020 22.511 36.956 1.00 87.25 78 SER A CA 1
ATOM 633 C C . SER A 1 78 ? -25.359 23.125 37.376 1.00 87.25 78 SER A C 1
ATOM 635 O O . SER A 1 78 ? -25.908 22.767 38.416 1.00 87.25 78 SER A O 1
ATOM 637 N N . ARG A 1 79 ? -25.897 24.056 36.580 1.00 85.38 79 ARG A N 1
ATOM 638 C CA . ARG A 1 79 ? -27.221 24.646 36.835 1.00 85.38 79 ARG A CA 1
ATOM 639 C C . ARG A 1 79 ? -28.317 23.634 36.481 1.00 85.38 79 ARG A C 1
ATOM 641 O O . ARG A 1 79 ? -28.228 22.992 35.439 1.00 85.38 79 ARG A O 1
ATOM 648 N N . GLY A 1 80 ? -29.344 23.522 37.325 1.00 88.06 80 GLY A N 1
ATOM 649 C CA . GLY A 1 80 ? -30.511 22.659 37.102 1.00 88.06 80 GLY A CA 1
ATOM 650 C C . GLY A 1 80 ? -30.632 21.496 38.091 1.00 88.06 80 GLY A C 1
ATOM 651 O O . GLY A 1 80 ? -30.001 21.483 39.148 1.00 88.06 80 GLY A O 1
ATOM 652 N N . ASN A 1 81 ? -31.467 20.511 37.745 1.00 91.50 81 ASN A N 1
ATOM 653 C CA . ASN A 1 81 ? -31.699 19.331 38.574 1.00 91.50 81 ASN A CA 1
ATOM 654 C C . ASN A 1 81 ? -30.441 18.444 38.621 1.00 91.50 81 ASN A C 1
ATOM 656 O O . ASN A 1 81 ? -30.026 17.852 37.620 1.00 91.50 81 ASN A O 1
ATOM 660 N N . THR A 1 82 ? -29.833 18.321 39.804 1.00 88.81 82 THR A N 1
ATOM 661 C CA . THR A 1 82 ? -28.581 17.572 40.000 1.00 88.81 82 THR A CA 1
ATOM 662 C C . THR A 1 82 ? -28.705 16.103 39.587 1.00 88.81 82 THR A C 1
ATOM 664 O O . THR A 1 82 ? -27.740 15.529 39.079 1.00 88.81 82 THR A O 1
ATOM 667 N N . GLY A 1 83 ? -29.876 15.486 39.785 1.00 86.94 83 GLY A N 1
ATOM 668 C CA . GLY A 1 83 ? -30.108 14.083 39.434 1.00 86.94 83 GLY A CA 1
ATOM 669 C C . GLY A 1 83 ? -30.041 13.839 37.927 1.00 86.94 83 GLY A C 1
ATOM 670 O O . GLY A 1 83 ? -29.337 12.937 37.471 1.00 86.94 83 GLY A O 1
ATOM 671 N N . GLU A 1 84 ? -30.707 14.690 37.152 1.00 89.06 84 GLU A N 1
ATOM 672 C CA . GLU A 1 84 ? -30.710 14.632 35.687 1.00 89.06 84 GLU A CA 1
ATOM 673 C C . GLU A 1 84 ? -29.329 14.937 35.110 1.00 89.06 84 GLU A C 1
ATOM 675 O O . GLU A 1 84 ? -28.854 14.228 34.223 1.00 89.06 84 GLU A O 1
ATOM 680 N N . MET A 1 85 ? -28.631 15.934 35.662 1.00 90.69 85 MET A N 1
ATOM 681 C CA . MET A 1 85 ? -27.271 16.262 35.230 1.00 90.69 85 MET A CA 1
ATOM 682 C C . MET A 1 85 ? -26.289 15.128 35.518 1.00 90.69 85 MET A C 1
ATOM 684 O O . MET A 1 85 ? -25.443 14.810 34.681 1.00 90.69 85 MET A O 1
ATOM 688 N N . LEU A 1 86 ? -26.416 14.469 36.673 1.00 91.06 86 LEU A N 1
ATOM 689 C CA . LEU A 1 86 ? -25.614 13.293 36.987 1.00 91.06 86 LEU A CA 1
ATOM 690 C C . LEU A 1 86 ? -25.874 12.169 35.978 1.00 91.06 86 LEU A C 1
ATOM 692 O O . LEU A 1 86 ? -24.919 11.590 35.466 1.00 91.06 86 LEU A O 1
ATOM 696 N N . LEU A 1 87 ? -27.140 11.875 35.671 1.00 90.38 87 LEU A N 1
ATOM 697 C CA . LEU A 1 87 ? -27.496 10.852 34.687 1.00 90.38 87 LEU A CA 1
ATOM 698 C C . LEU A 1 87 ? -26.971 11.198 33.291 1.00 90.38 87 LEU A C 1
ATOM 700 O O . LEU A 1 87 ? -26.366 10.341 32.654 1.00 90.38 87 LEU A O 1
ATOM 704 N N . SER A 1 88 ? -27.103 12.453 32.859 1.00 90.75 88 SER A N 1
ATOM 705 C CA . SER A 1 88 ? -26.566 12.937 31.584 1.00 90.75 88 SER A CA 1
ATOM 706 C C . SER A 1 88 ? -25.048 12.740 31.491 1.00 90.75 88 SER A C 1
ATOM 708 O O . SER A 1 88 ? -24.551 12.155 30.530 1.00 90.75 88 SER A O 1
ATOM 710 N N . LEU A 1 89 ? -24.292 13.126 32.525 1.00 91.12 89 LEU A N 1
ATOM 711 C CA . LEU A 1 89 ? -22.836 12.925 32.571 1.00 91.12 89 LEU A CA 1
ATOM 712 C C . LEU A 1 89 ? -22.434 11.443 32.563 1.00 91.12 89 LEU A C 1
ATOM 714 O O . LEU A 1 89 ? -21.362 11.090 32.062 1.00 91.12 89 LEU A O 1
ATOM 718 N N . LEU A 1 90 ? -23.258 10.575 33.149 1.00 90.88 90 LEU A N 1
ATOM 719 C CA . LEU A 1 90 ? -23.012 9.139 33.149 1.00 90.88 90 LEU A CA 1
ATOM 720 C C . LEU A 1 90 ? -23.348 8.505 31.800 1.00 90.88 90 LEU A C 1
ATOM 722 O O . LEU A 1 90 ? -22.558 7.699 31.322 1.00 90.88 90 LEU A O 1
ATOM 726 N N . GLU A 1 91 ? -24.451 8.872 31.156 1.00 91.19 91 GLU A N 1
ATOM 727 C CA . GLU A 1 91 ? -24.835 8.320 29.849 1.00 91.19 91 GLU A CA 1
ATOM 728 C C . GLU A 1 91 ? -23.944 8.845 28.708 1.00 91.19 91 GLU A C 1
ATOM 730 O O . GLU A 1 91 ? -23.645 8.095 27.786 1.00 91.19 91 GLU A O 1
ATOM 735 N N . ARG A 1 92 ? -23.391 10.064 28.809 1.00 91.12 92 ARG A N 1
ATOM 736 C CA . ARG A 1 92 ? -22.436 10.641 27.831 1.00 91.12 92 ARG A CA 1
ATOM 737 C C . ARG A 1 92 ? -21.043 10.009 27.829 1.00 91.12 92 ARG A C 1
ATOM 739 O O . ARG A 1 92 ? -20.158 10.415 27.072 1.00 91.12 92 ARG A O 1
ATOM 746 N N . ARG A 1 93 ? -20.802 9.042 28.708 1.00 91.69 93 ARG A N 1
ATOM 747 C CA . ARG A 1 93 ? -19.530 8.327 28.770 1.00 91.69 93 ARG A CA 1
ATOM 748 C C . ARG A 1 93 ? -19.403 7.377 27.587 1.00 91.69 93 ARG A C 1
ATOM 750 O O . ARG A 1 93 ? -20.333 6.623 27.324 1.00 91.69 93 ARG A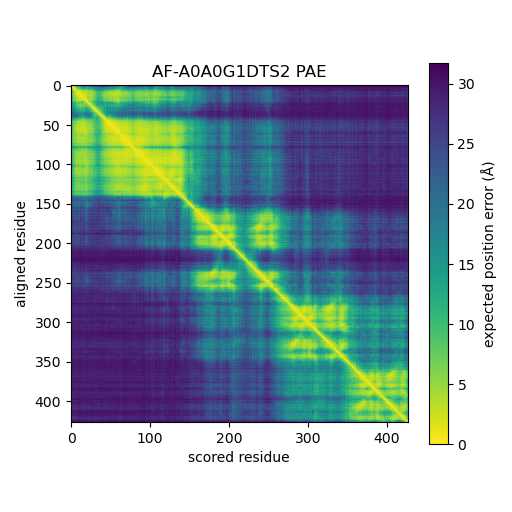 O 1
ATOM 757 N N . LEU A 1 94 ? -18.242 7.363 26.936 1.00 89.94 94 LEU A N 1
ATOM 758 C CA . LEU A 1 94 ? -18.004 6.582 25.721 1.00 89.94 94 LEU A CA 1
ATOM 759 C C . LEU A 1 94 ? -18.437 5.113 25.873 1.00 89.94 94 LEU A C 1
ATOM 761 O O . LEU A 1 94 ? -19.188 4.621 25.039 1.00 89.94 94 LEU A O 1
ATOM 765 N N . ASP A 1 95 ? -18.066 4.430 26.964 1.00 88.56 95 ASP A N 1
ATOM 766 C CA . ASP A 1 95 ? -18.481 3.034 27.193 1.00 88.56 95 ASP A CA 1
ATOM 767 C C . ASP A 1 95 ? -19.999 2.832 27.326 1.00 88.56 95 ASP A C 1
ATOM 769 O O . ASP A 1 95 ? -20.513 1.792 26.911 1.00 88.56 95 ASP A O 1
ATOM 773 N N . ASN A 1 96 ? -20.726 3.810 27.866 1.00 89.69 96 ASN A N 1
ATOM 774 C CA . ASN A 1 96 ? -22.183 3.745 27.955 1.00 89.69 96 ASN A CA 1
ATOM 775 C C . ASN A 1 96 ? -22.846 4.070 26.622 1.00 89.69 96 ASN A C 1
ATOM 777 O O . ASN A 1 96 ? -23.775 3.361 26.247 1.00 89.69 96 ASN A O 1
ATOM 781 N N . VAL A 1 97 ? -22.331 5.049 25.876 1.00 89.69 97 VAL A N 1
ATOM 782 C CA . VAL A 1 97 ? -22.817 5.359 24.526 1.00 89.69 97 VAL A CA 1
ATOM 783 C C . VAL A 1 97 ? -22.678 4.138 23.617 1.00 89.69 97 VAL A C 1
ATOM 785 O O . VAL A 1 97 ? -23.644 3.735 22.984 1.00 89.69 97 VAL A O 1
ATOM 788 N N . ILE A 1 98 ? -21.529 3.460 23.635 1.00 87.56 98 ILE A N 1
ATOM 789 C CA . ILE A 1 98 ? -21.296 2.234 22.849 1.00 87.56 98 ILE A CA 1
ATOM 790 C C . ILE A 1 98 ? -22.272 1.118 23.231 1.00 87.56 98 ILE A C 1
ATOM 792 O O . ILE A 1 98 ? -22.788 0.419 22.362 1.00 87.56 98 ILE A O 1
ATOM 796 N N . TYR A 1 99 ? -22.530 0.943 24.530 1.00 86.00 99 TYR A N 1
ATOM 797 C CA . TYR A 1 99 ? -23.515 -0.024 25.014 1.00 86.00 99 TYR A CA 1
ATOM 798 C C . TYR A 1 99 ? -24.939 0.338 24.565 1.00 86.00 99 TYR A C 1
ATOM 800 O O . TYR A 1 99 ? -25.674 -0.534 24.113 1.00 86.00 99 TYR A O 1
ATOM 808 N N . ARG A 1 100 ? -25.323 1.617 24.650 1.00 86.56 100 ARG A N 1
ATOM 809 C CA . ARG A 1 100 ? -26.641 2.111 24.222 1.00 86.56 100 ARG A CA 1
ATOM 810 C C . ARG A 1 100 ? -26.855 1.994 22.716 1.00 86.56 100 ARG A C 1
ATOM 812 O O . ARG A 1 100 ? -27.970 1.706 22.306 1.00 86.56 100 ARG A O 1
ATOM 819 N N . LEU A 1 101 ? -25.795 2.158 21.926 1.00 84.06 101 LEU A N 1
ATOM 820 C CA . LEU A 1 101 ? -25.802 1.953 20.475 1.00 84.06 101 LEU A CA 1
ATOM 821 C C . LEU A 1 101 ? -25.875 0.471 20.069 1.00 84.06 101 LEU A C 1
ATOM 823 O O . LEU A 1 101 ? -25.958 0.176 18.884 1.00 84.06 101 LEU A O 1
ATOM 827 N N . GLY A 1 102 ? -25.820 -0.472 21.017 1.00 78.50 102 GLY A N 1
ATOM 828 C CA . GLY A 1 102 ? -25.929 -1.904 20.722 1.00 78.50 102 GLY A CA 1
ATOM 829 C C . GLY A 1 102 ? -24.642 -2.553 20.204 1.00 78.50 102 GLY A C 1
ATOM 830 O O . GLY A 1 102 ? -24.618 -3.755 19.954 1.00 78.50 102 GLY A O 1
ATOM 831 N N . PHE A 1 103 ? -23.526 -1.819 20.131 1.00 76.94 103 PHE A N 1
ATOM 832 C CA . PHE A 1 103 ? -22.228 -2.378 19.723 1.00 76.94 103 PHE A CA 1
ATOM 833 C C . PHE A 1 103 ? -21.668 -3.418 20.703 1.00 76.94 103 PHE A C 1
ATOM 835 O O . PHE A 1 103 ? -20.683 -4.092 20.406 1.00 76.94 103 PHE A O 1
ATOM 842 N N . SER A 1 104 ? -22.245 -3.536 21.899 1.00 75.19 104 SER A N 1
ATOM 843 C CA . SER A 1 104 ? -21.818 -4.502 22.901 1.00 75.19 104 SER A CA 1
ATOM 844 C C . SER A 1 104 ? -22.987 -4.993 23.759 1.00 75.19 104 SER A C 1
ATOM 846 O O . SER A 1 104 ? -23.801 -4.176 24.187 1.00 75.19 104 SER A O 1
ATOM 848 N N . PRO A 1 105 ? -23.018 -6.289 24.128 1.00 74.81 105 PRO A N 1
ATOM 849 C CA . PRO A 1 105 ? -24.071 -6.860 24.972 1.00 74.81 105 PRO A CA 1
ATOM 850 C C . PRO A 1 105 ? -24.044 -6.350 26.415 1.00 74.81 105 PRO A C 1
ATOM 852 O O . PRO A 1 105 ? -25.042 -6.406 27.123 1.00 74.81 105 PRO A O 1
ATOM 855 N N . THR A 1 106 ? -22.884 -5.910 26.912 1.00 80.75 106 THR A N 1
ATOM 856 C CA . THR A 1 106 ? -22.745 -5.465 28.304 1.00 80.75 106 THR A CA 1
ATOM 857 C C . THR A 1 106 ? -21.838 -4.252 28.387 1.00 80.75 106 THR A C 1
ATOM 859 O O . THR A 1 106 ? -20.802 -4.206 27.731 1.00 80.75 106 THR A O 1
ATOM 862 N N . ARG A 1 107 ? -22.127 -3.321 29.304 1.00 84.44 107 ARG A N 1
ATOM 863 C CA . ARG A 1 107 ? -21.242 -2.171 29.590 1.00 84.44 107 ARG A CA 1
ATOM 864 C C . ARG A 1 107 ? -19.783 -2.577 29.856 1.00 84.44 107 ARG A C 1
ATOM 866 O O . ARG A 1 107 ? -18.857 -1.849 29.516 1.00 84.44 107 ARG A O 1
ATOM 873 N N . SER A 1 108 ? -19.551 -3.756 30.448 1.00 80.31 108 SER A N 1
ATOM 874 C CA . SER A 1 108 ? -18.193 -4.285 30.650 1.00 80.31 108 SER A CA 1
ATOM 875 C C . SER A 1 108 ? -17.481 -4.642 29.346 1.00 80.31 108 SER A C 1
ATOM 877 O O . SER A 1 108 ? -16.293 -4.361 29.223 1.00 80.31 108 SER A O 1
ATOM 879 N N . SER A 1 109 ? -18.196 -5.236 28.390 1.00 81.94 109 SER A N 1
ATOM 880 C CA . SER A 1 109 ? -17.646 -5.524 27.067 1.00 81.94 109 SER A CA 1
ATOM 881 C C . SER A 1 109 ? -17.447 -4.220 26.287 1.00 81.94 109 SER A C 1
ATOM 883 O O . SER A 1 109 ? -16.360 -4.018 25.762 1.00 81.94 109 SER A O 1
ATOM 885 N N . ALA A 1 110 ? -18.387 -3.269 26.342 1.00 85.81 110 ALA A N 1
ATOM 886 C CA . ALA A 1 110 ? -18.235 -1.946 25.726 1.00 85.81 110 ALA A CA 1
ATOM 887 C C . ALA A 1 110 ? -16.966 -1.226 26.210 1.00 85.81 110 ALA A C 1
ATOM 889 O O . ALA A 1 110 ? -16.174 -0.717 25.420 1.00 85.81 110 ALA A O 1
ATOM 890 N N . ARG A 1 111 ? -16.709 -1.268 27.522 1.00 85.19 111 ARG A N 1
ATOM 891 C CA . ARG A 1 111 ? -15.474 -0.749 28.117 1.00 85.19 111 ARG A CA 1
ATOM 892 C C . ARG A 1 111 ? -14.225 -1.439 27.565 1.00 85.19 111 ARG A C 1
ATOM 894 O O . ARG A 1 111 ? -13.233 -0.767 27.298 1.00 85.19 111 ARG A O 1
ATOM 901 N N . GLN A 1 112 ? -14.269 -2.760 27.416 1.00 84.88 112 GLN A N 1
ATOM 902 C CA . GLN A 1 112 ? -13.165 -3.545 26.872 1.00 84.88 112 GLN A CA 1
ATOM 903 C C . GLN A 1 112 ? -12.886 -3.185 25.403 1.00 84.88 112 GLN A C 1
ATOM 905 O O . GLN A 1 112 ? -11.721 -3.022 25.048 1.00 84.88 112 GLN A O 1
ATOM 910 N N . LEU A 1 113 ? -13.923 -2.965 24.585 1.00 81.94 113 LEU A N 1
ATOM 911 C CA . LEU A 1 113 ? -13.783 -2.503 23.196 1.00 81.94 113 LEU A CA 1
ATOM 912 C C . LEU A 1 113 ? -13.019 -1.173 23.114 1.00 81.94 113 LEU A C 1
ATOM 914 O O . LEU A 1 113 ? -12.069 -1.047 22.339 1.00 81.94 113 LEU A O 1
ATOM 918 N N . VAL A 1 114 ? -13.375 -0.208 23.971 1.00 86.06 114 VAL A N 1
ATOM 919 C CA . VAL A 1 114 ? -12.653 1.072 24.060 1.00 86.06 114 VAL A CA 1
ATOM 920 C C . VAL A 1 114 ? -11.208 0.850 24.493 1.00 86.06 114 VAL A C 1
ATOM 922 O O . VAL A 1 114 ? -10.287 1.341 23.849 1.00 86.06 114 VAL A O 1
ATOM 925 N N . SER A 1 115 ? -10.974 0.082 25.562 1.00 83.94 115 SER A N 1
ATOM 926 C CA . SER A 1 115 ? -9.616 -0.169 26.062 1.00 83.94 115 SER A CA 1
ATOM 927 C C . SER A 1 115 ? -8.714 -0.863 25.033 1.00 83.94 115 SER A C 1
ATOM 929 O O . SER A 1 115 ? -7.521 -0.568 24.989 1.00 83.94 115 SER A O 1
ATOM 931 N N . HIS A 1 116 ? -9.273 -1.707 24.161 1.00 82.62 116 HIS A N 1
ATOM 932 C CA . HIS A 1 116 ? -8.559 -2.329 23.041 1.00 82.62 116 HIS A CA 1
ATOM 933 C C . HIS A 1 116 ? -8.406 -1.429 21.801 1.00 82.62 116 HIS A C 1
ATOM 935 O O . HIS A 1 116 ? -7.960 -1.914 20.764 1.00 82.62 116 HIS A O 1
ATOM 941 N N . ARG A 1 117 ? -8.719 -0.127 21.895 1.00 79.88 117 ARG A N 1
ATOM 942 C CA . ARG A 1 117 ? -8.550 0.867 20.814 1.00 79.88 117 ARG A CA 1
ATOM 943 C C . ARG A 1 117 ? -9.355 0.547 19.549 1.00 79.88 117 ARG A C 1
ATOM 945 O O . ARG A 1 117 ? -8.930 0.882 18.447 1.00 79.88 117 ARG A O 1
ATOM 952 N N . GLN A 1 118 ? -10.516 -0.089 19.700 1.00 74.56 118 GLN A N 1
ATOM 953 C CA . GLN A 1 118 ? -11.350 -0.510 18.568 1.00 74.56 118 GLN A CA 1
ATOM 954 C C . GLN A 1 118 ? -12.314 0.579 18.069 1.00 74.56 118 GLN A C 1
ATOM 956 O O . GLN A 1 118 ? -13.106 0.324 17.166 1.00 74.56 118 GLN A O 1
ATOM 961 N N . ILE A 1 119 ? -12.281 1.773 18.670 1.00 81.44 119 ILE A N 1
ATOM 962 C CA . ILE A 1 119 ? -13.287 2.821 18.473 1.00 81.44 119 ILE A CA 1
ATOM 963 C C . ILE A 1 119 ? -12.596 4.149 18.183 1.00 81.44 119 ILE A C 1
ATOM 965 O O . ILE A 1 119 ? -11.604 4.509 18.827 1.00 81.44 119 ILE A O 1
ATOM 969 N N . LEU A 1 120 ? -13.132 4.853 17.191 1.00 84.12 120 LEU A N 1
ATOM 970 C CA . LEU A 1 120 ? -12.673 6.158 16.742 1.00 84.12 120 LEU A CA 1
ATOM 971 C C . LEU A 1 120 ? -13.730 7.202 17.105 1.00 84.12 120 LEU A C 1
ATOM 973 O O . LEU A 1 120 ? -14.911 7.009 16.820 1.00 84.12 120 LEU A O 1
ATOM 977 N N . VAL A 1 121 ? -13.290 8.294 17.719 1.00 85.62 121 VAL A N 1
ATOM 978 C CA . VAL A 1 121 ? -14.118 9.469 18.013 1.00 85.62 121 VAL A CA 1
ATOM 979 C C . VAL A 1 121 ? -13.496 10.638 17.263 1.00 85.62 121 VAL A C 1
ATOM 981 O O . VAL A 1 121 ? -12.311 10.914 17.465 1.00 85.62 121 VAL A O 1
ATOM 984 N N . ASP A 1 122 ? -14.245 11.251 16.349 1.00 85.31 122 ASP A N 1
ATOM 985 C CA . ASP A 1 122 ? -13.780 12.342 15.476 1.00 85.31 122 ASP A CA 1
ATOM 986 C C . ASP A 1 122 ? -12.450 12.019 14.775 1.00 85.31 122 ASP A C 1
ATOM 988 O O . ASP A 1 122 ? -11.499 12.802 14.749 1.00 85.31 122 ASP A O 1
ATOM 992 N N . GLY A 1 123 ? -12.337 10.782 14.281 1.00 79.94 123 GLY A N 1
ATOM 993 C CA . GLY A 1 123 ? -11.142 10.274 13.602 1.00 79.94 123 GLY A CA 1
ATOM 994 C C . GLY A 1 123 ? -9.960 9.911 14.515 1.00 79.94 123 GLY A C 1
ATOM 995 O O . GLY A 1 123 ? -8.989 9.322 14.038 1.00 79.94 123 GLY A O 1
ATOM 996 N N . LYS A 1 124 ? -10.020 10.176 15.828 1.00 84.00 124 LYS A N 1
ATOM 997 C CA . LYS A 1 124 ? -8.952 9.841 16.789 1.00 84.00 124 LYS A CA 1
ATOM 998 C C . LYS A 1 124 ? -9.228 8.522 17.509 1.00 84.00 124 LYS A C 1
ATOM 1000 O O . LYS A 1 124 ? -10.344 8.250 17.947 1.00 84.00 124 LYS A O 1
ATOM 1005 N N . ARG A 1 125 ? -8.190 7.691 17.681 1.00 83.06 125 ARG A N 1
ATOM 1006 C CA . ARG A 1 125 ? -8.276 6.432 18.448 1.00 83.06 125 ARG A CA 1
ATOM 1007 C C . ARG A 1 125 ? -8.337 6.740 19.940 1.00 83.06 125 ARG A C 1
ATOM 1009 O O . ARG A 1 125 ? -7.371 7.252 20.502 1.00 83.06 125 ARG A O 1
ATOM 1016 N N . VAL A 1 126 ? -9.438 6.375 20.592 1.00 84.94 126 VAL A N 1
ATOM 1017 C CA . VAL A 1 126 ? -9.629 6.602 22.031 1.00 84.94 126 VAL A CA 1
ATOM 1018 C C . VAL A 1 126 ? -9.504 5.282 22.785 1.00 84.94 126 VAL A C 1
ATOM 1020 O O . VAL A 1 126 ? -10.184 4.311 22.470 1.00 84.94 126 VAL A O 1
ATOM 1023 N N . ASN A 1 127 ? -8.640 5.243 23.804 1.00 86.62 127 ASN A N 1
ATOM 1024 C CA . ASN A 1 127 ? -8.474 4.089 24.701 1.00 86.62 127 ASN A CA 1
ATOM 1025 C C . ASN A 1 127 ? -9.077 4.298 26.098 1.00 86.62 127 ASN A C 1
ATOM 1027 O O . ASN A 1 127 ? -9.028 3.389 26.929 1.00 86.62 127 ASN A O 1
ATOM 1031 N N . ILE A 1 128 ? -9.625 5.486 26.370 1.00 88.44 128 ILE A N 1
ATOM 1032 C CA . ILE A 1 128 ? -10.161 5.880 27.674 1.00 88.44 128 ILE A CA 1
ATOM 1033 C C . ILE A 1 128 ? -11.684 5.671 27.682 1.00 88.44 128 ILE A C 1
ATOM 1035 O O . ILE A 1 128 ? -12.409 6.464 27.083 1.00 88.44 128 ILE A O 1
ATOM 1039 N N . PRO A 1 129 ? -12.218 4.676 28.417 1.00 86.25 129 PRO A N 1
ATOM 1040 C CA . PRO A 1 129 ? -13.662 4.412 28.463 1.00 86.25 129 PRO A CA 1
ATOM 1041 C C . PRO A 1 129 ? -14.467 5.533 29.118 1.00 86.25 129 PRO A C 1
ATOM 1043 O O . PRO A 1 129 ? -15.645 5.708 28.838 1.00 86.25 129 PRO A O 1
ATOM 1046 N N . SER A 1 130 ? -13.828 6.290 30.014 1.00 85.94 130 SER A N 1
ATOM 1047 C CA . SER A 1 130 ? -14.430 7.428 30.706 1.00 85.94 130 SER A CA 1
ATOM 1048 C C . SER A 1 130 ? -14.464 8.719 29.883 1.00 85.94 130 SER A C 1
ATOM 1050 O O . SER A 1 130 ? -14.834 9.755 30.440 1.00 85.94 130 SER A O 1
ATOM 1052 N N . CYS A 1 131 ? -14.053 8.679 28.610 1.00 88.25 131 CYS A N 1
ATOM 1053 C CA . CYS A 1 131 ? -14.124 9.824 27.706 1.00 88.25 131 CYS A CA 1
ATOM 1054 C C . CYS A 1 131 ? -15.570 10.346 27.638 1.00 88.25 131 CYS A C 1
ATOM 1056 O O . CYS A 1 131 ? -16.515 9.557 27.612 1.00 88.25 131 CYS A O 1
ATOM 1058 N N . GLN A 1 132 ? -15.732 11.666 27.711 1.00 89.56 132 GLN A N 1
ATOM 1059 C CA . GLN A 1 132 ? -17.030 12.337 27.708 1.00 89.56 132 GLN A CA 1
ATOM 1060 C C . GLN A 1 132 ? -17.307 12.844 26.304 1.00 89.56 132 GLN A C 1
ATOM 1062 O O . GLN A 1 132 ? -16.579 13.710 25.827 1.00 89.56 132 GLN A O 1
ATOM 1067 N N . LEU A 1 133 ? -18.358 12.317 25.688 1.00 88.94 133 LEU A N 1
ATOM 1068 C CA . LEU A 1 133 ? -18.783 12.727 24.358 1.00 88.94 133 LEU A CA 1
ATOM 1069 C C . LEU A 1 133 ? -19.670 13.967 24.444 1.00 88.94 133 LEU A C 1
ATOM 1071 O O . LEU A 1 133 ? -20.413 14.159 25.417 1.00 88.94 133 LEU A O 1
ATOM 1075 N N . LYS A 1 134 ? -19.579 14.838 23.449 1.00 88.25 134 LYS A N 1
ATOM 1076 C CA . LYS A 1 134 ? -20.485 15.965 23.230 1.00 88.25 134 LYS A CA 1
ATOM 1077 C C . LYS A 1 134 ? -21.475 15.618 22.122 1.00 88.25 134 LYS A C 1
ATOM 1079 O O . LYS A 1 134 ? -21.303 14.669 21.365 1.00 88.25 134 LYS A O 1
ATOM 1084 N N . VAL A 1 135 ? -22.572 16.367 22.090 1.00 85.56 135 VAL A N 1
ATOM 1085 C CA . VAL A 1 135 ? -23.551 16.256 21.007 1.00 85.56 135 VAL A CA 1
ATOM 1086 C C . VAL A 1 135 ? -22.876 16.769 19.735 1.00 85.56 135 VAL A C 1
ATOM 1088 O O . VAL A 1 135 ? -22.356 17.882 19.748 1.00 85.56 135 VAL A O 1
ATOM 1091 N N . GLY A 1 136 ? -22.858 15.948 18.684 1.00 84.44 136 GLY A N 1
ATOM 1092 C CA . GLY A 1 136 ? -22.174 16.237 17.418 1.00 84.44 136 GLY A CA 1
ATOM 1093 C C . GLY A 1 136 ? -20.894 15.430 17.182 1.00 84.44 136 GLY A C 1
ATOM 1094 O O . GLY A 1 136 ? -20.449 15.361 16.041 1.00 84.44 136 GLY A O 1
ATOM 1095 N N . ASP A 1 137 ? -20.342 14.775 18.210 1.00 87.12 137 ASP A N 1
ATOM 1096 C CA . ASP A 1 137 ? -19.159 13.924 18.045 1.00 87.12 137 ASP A CA 1
ATOM 1097 C C . ASP A 1 137 ? -19.493 12.717 17.151 1.00 87.12 137 ASP A C 1
ATOM 1099 O O . ASP A 1 137 ? -20.494 12.015 17.342 1.00 87.12 137 ASP A O 1
ATOM 1103 N N . THR A 1 138 ? -18.624 12.445 16.185 1.00 83.25 138 THR A N 1
ATOM 1104 C CA . THR A 1 138 ? -18.765 11.332 15.245 1.00 83.25 138 THR A CA 1
ATOM 1105 C C . THR A 1 138 ? -18.077 10.086 15.790 1.00 83.25 138 THR A C 1
ATOM 1107 O O . THR A 1 138 ? -16.879 10.078 16.079 1.00 83.25 138 THR A O 1
ATOM 1110 N N . ILE A 1 139 ? -18.837 8.998 15.936 1.00 81.81 139 ILE A N 1
ATOM 1111 C CA . ILE A 1 139 ? -18.320 7.716 16.425 1.00 81.81 139 ILE A CA 1
ATOM 1112 C C . ILE A 1 139 ? -18.242 6.749 15.253 1.00 81.81 139 ILE A C 1
ATOM 1114 O O . ILE A 1 139 ? -19.261 6.317 14.719 1.00 81.81 139 ILE A O 1
ATOM 1118 N N . LEU A 1 140 ? -17.023 6.373 14.881 1.00 71.12 140 LEU A N 1
ATOM 1119 C CA . LEU A 1 140 ? -16.784 5.359 13.865 1.00 71.12 140 LEU A CA 1
ATOM 1120 C C . LEU A 1 140 ? -16.416 4.041 14.553 1.00 71.12 140 LEU A C 1
ATOM 1122 O O . LEU A 1 140 ? -15.379 3.921 15.214 1.00 71.12 140 LEU A O 1
ATOM 1126 N N . ALA A 1 141 ? -17.276 3.040 14.373 1.00 65.38 141 ALA A N 1
ATOM 1127 C CA . ALA A 1 141 ? -17.059 1.663 14.799 1.00 65.38 141 ALA A CA 1
ATOM 1128 C C . ALA A 1 141 ? -17.240 0.739 13.585 1.00 65.38 141 ALA A C 1
ATOM 1130 O O . ALA A 1 141 ? -18.291 0.740 12.950 1.00 65.38 141 ALA A O 1
ATOM 1131 N N . LYS A 1 142 ? -16.203 -0.031 13.226 1.00 53.53 142 LYS A N 1
ATOM 1132 C CA . LYS A 1 142 ? -16.246 -0.907 12.045 1.00 53.53 142 LYS A CA 1
ATOM 1133 C C . LYS A 1 142 ? -16.754 -2.301 12.425 1.00 53.53 142 LYS A C 1
ATOM 1135 O O . LYS A 1 142 ? -16.004 -3.108 12.967 1.00 53.53 142 LYS A O 1
ATOM 1140 N N . VAL A 1 143 ? -18.021 -2.551 12.113 1.00 53.19 143 VAL A N 1
ATOM 1141 C CA . VAL A 1 143 ? -18.754 -3.822 12.251 1.00 53.19 143 VAL A CA 1
ATOM 1142 C C . VAL A 1 143 ? -18.134 -4.889 11.335 1.00 53.19 143 VAL A C 1
ATOM 1144 O O . VAL A 1 143 ? -17.965 -4.636 10.147 1.00 53.19 143 VAL A O 1
ATOM 1147 N N . VAL A 1 144 ? -17.760 -6.062 11.867 1.00 54.59 144 VAL A N 1
ATOM 1148 C CA . VAL A 1 144 ? -17.138 -7.157 11.077 1.00 54.59 144 VAL A CA 1
ATOM 1149 C C . VAL A 1 144 ? -18.128 -8.282 10.739 1.00 54.59 144 VAL A C 1
ATOM 1151 O O . VAL A 1 144 ? -17.943 -8.976 9.745 1.00 54.59 144 VAL A O 1
ATOM 1154 N N . GLN A 1 145 ? -19.190 -8.454 11.524 1.00 48.12 145 GLN A N 1
ATOM 1155 C CA . GLN A 1 145 ? -20.297 -9.370 11.237 1.00 48.12 145 GLN A CA 1
ATOM 1156 C C . GLN A 1 145 ? -21.612 -8.673 11.574 1.00 48.12 145 GLN A C 1
ATOM 1158 O O . GLN A 1 145 ? -21.762 -8.153 12.684 1.00 48.12 145 GLN A O 1
ATOM 1163 N N . SER A 1 146 ? -22.543 -8.661 10.620 1.00 46.88 146 SER A N 1
ATOM 1164 C CA . SER A 1 146 ? -23.949 -8.374 10.880 1.00 46.88 146 SER A CA 1
ATOM 1165 C C . SER A 1 146 ? -24.526 -9.572 11.629 1.00 46.88 146 SER A C 1
ATOM 1167 O O . SER A 1 146 ? -24.819 -10.597 11.026 1.00 46.88 146 SER A O 1
ATOM 1169 N N . GLU A 1 147 ? -24.599 -9.414 12.948 1.00 51.34 147 GLU A N 1
ATOM 1170 C CA . GLU A 1 147 ? -25.405 -10.212 13.871 1.00 51.34 147 GLU A CA 1
ATOM 1171 C C . GLU A 1 147 ? -25.021 -11.696 14.006 1.00 51.34 147 GLU A C 1
ATOM 1173 O O . GLU A 1 147 ? -25.284 -12.545 13.161 1.00 51.34 147 GLU A O 1
ATOM 1178 N N . ASN A 1 148 ? -24.485 -12.058 15.175 1.00 53.59 148 ASN A N 1
ATOM 1179 C CA . ASN A 1 148 ? -24.678 -13.425 15.673 1.00 53.59 148 ASN A CA 1
ATOM 1180 C C . ASN A 1 148 ? -26.177 -13.648 15.972 1.00 53.59 148 ASN A C 1
ATOM 1182 O O . ASN A 1 148 ? -26.900 -12.675 16.150 1.00 53.59 148 ASN A O 1
ATOM 1186 N N . GLN A 1 149 ? -26.638 -14.895 16.157 1.00 52.53 149 GLN A N 1
ATOM 1187 C CA . GLN A 1 149 ? -28.040 -15.257 16.497 1.00 52.53 149 GLN A CA 1
ATOM 1188 C C . GLN A 1 149 ? -28.661 -14.510 17.709 1.00 52.53 149 GLN A C 1
ATOM 1190 O O . GLN A 1 149 ? -29.843 -14.657 17.995 1.00 52.53 149 GLN A O 1
ATOM 1195 N N . GLN A 1 150 ? -27.869 -13.721 18.439 1.00 49.06 150 GLN A N 1
ATOM 1196 C CA . GLN A 1 150 ? -28.274 -12.882 19.569 1.00 49.06 150 GLN A CA 1
ATOM 1197 C C . GLN A 1 150 ? -28.239 -11.363 19.261 1.00 49.06 150 GLN A C 1
ATOM 1199 O O . GLN A 1 150 ? -28.350 -10.563 20.185 1.00 49.06 150 GLN A O 1
ATOM 1204 N N . GLY A 1 151 ? -28.052 -10.952 17.998 1.00 51.78 151 GLY A N 1
ATOM 1205 C CA . GLY A 1 151 ? -28.074 -9.548 17.554 1.00 51.78 151 GLY A CA 1
ATOM 1206 C C . GLY A 1 151 ? -26.804 -8.735 17.848 1.00 51.78 151 GLY A C 1
ATOM 1207 O O . GLY A 1 151 ? -26.843 -7.509 17.844 1.00 51.78 151 GLY A O 1
ATOM 1208 N N . TYR A 1 152 ? -25.668 -9.381 18.145 1.00 51.81 152 TYR A N 1
ATOM 1209 C CA . TYR A 1 152 ? -24.433 -8.681 18.536 1.00 51.81 152 TYR A CA 1
ATOM 1210 C C . TYR A 1 152 ? -23.381 -8.629 17.429 1.00 51.81 152 TYR A C 1
ATOM 1212 O O . TYR A 1 152 ? -23.165 -9.602 16.705 1.00 51.81 152 TYR A O 1
ATOM 1220 N N . ILE A 1 153 ? -22.664 -7.505 17.386 1.00 54.53 153 ILE A N 1
ATOM 1221 C CA . ILE A 1 153 ? -21.568 -7.228 16.458 1.00 54.53 153 ILE A CA 1
ATOM 1222 C C . ILE A 1 153 ? -20.244 -7.691 17.077 1.00 54.53 153 ILE A C 1
ATOM 1224 O O . ILE A 1 153 ? -19.819 -7.189 18.119 1.00 54.53 153 ILE A O 1
ATOM 1228 N N . VAL A 1 154 ? -19.553 -8.628 16.428 1.00 53.62 154 VAL A N 1
ATOM 1229 C CA . VAL A 1 154 ? -18.193 -9.027 16.817 1.00 53.62 154 VAL A CA 1
ATOM 1230 C C . VAL A 1 154 ? -17.189 -8.086 16.147 1.00 53.62 154 VAL A C 1
ATOM 1232 O O . VAL A 1 154 ? -17.164 -7.959 14.926 1.00 53.62 154 VAL A O 1
ATOM 1235 N N . LEU A 1 155 ? -16.353 -7.414 16.942 1.00 54.47 155 LEU A N 1
ATOM 1236 C CA . LEU A 1 155 ? -15.332 -6.475 16.466 1.00 54.47 155 LEU A CA 1
ATOM 1237 C C . LEU A 1 155 ? -13.951 -7.149 16.492 1.00 54.47 155 LEU A C 1
ATOM 1239 O O . LEU A 1 155 ? -13.385 -7.401 17.556 1.00 54.47 155 LEU A O 1
ATOM 1243 N N . SER A 1 156 ? -13.390 -7.445 15.314 1.00 47.19 156 SER A N 1
ATOM 1244 C CA . SER A 1 156 ? -12.021 -7.964 15.175 1.00 47.19 156 SER A CA 1
ATOM 1245 C C . SER A 1 156 ? -11.121 -6.943 14.487 1.00 47.19 156 SER A C 1
ATOM 1247 O O . SER A 1 156 ? -11.171 -6.752 13.270 1.00 47.19 156 SER A O 1
ATOM 1249 N N . LEU A 1 157 ? -10.250 -6.314 15.278 1.00 50.53 157 LEU A N 1
ATOM 1250 C CA . LEU A 1 157 ? -9.280 -5.316 14.814 1.00 50.53 157 LEU A CA 1
ATOM 1251 C C . LEU A 1 157 ? -8.322 -5.883 13.745 1.00 50.53 157 LEU A C 1
ATOM 1253 O O . LEU A 1 157 ? -7.964 -5.187 12.800 1.00 50.53 157 LEU A O 1
ATOM 1257 N N . ARG A 1 158 ? -7.973 -7.176 13.842 1.00 51.12 158 ARG A N 1
ATOM 1258 C CA . ARG A 1 158 ? -7.059 -7.854 12.903 1.00 51.12 158 ARG A CA 1
ATOM 1259 C C . ARG A 1 158 ? -7.638 -7.999 11.494 1.00 51.12 158 ARG A C 1
ATOM 1261 O O . ARG A 1 158 ? -6.884 -7.975 10.527 1.00 51.12 158 ARG A O 1
ATOM 1268 N N . LYS A 1 159 ? -8.959 -8.163 11.367 1.00 52.41 159 LYS A N 1
ATOM 1269 C CA . LYS A 1 159 ? -9.622 -8.275 10.057 1.00 52.41 159 LYS A CA 1
ATOM 1270 C C . LYS A 1 159 ? -9.820 -6.891 9.432 1.00 52.41 159 LYS A C 1
ATOM 1272 O O . LYS A 1 159 ? -9.546 -6.705 8.255 1.00 52.41 159 LYS A O 1
ATOM 1277 N N . ALA A 1 160 ? -10.137 -5.893 10.261 1.00 52.97 160 ALA A N 1
ATOM 1278 C CA . ALA A 1 160 ? -10.288 -4.504 9.836 1.00 52.97 160 ALA A CA 1
ATOM 1279 C C . ALA A 1 160 ? -9.006 -3.890 9.244 1.00 52.97 160 ALA A C 1
ATOM 1281 O O . ALA A 1 160 ? -9.099 -3.146 8.268 1.00 52.97 160 ALA A O 1
ATOM 1282 N N . GLU A 1 161 ? -7.832 -4.196 9.809 1.00 59.16 161 GLU A N 1
ATOM 1283 C CA . GLU A 1 161 ? -6.547 -3.752 9.248 1.00 59.16 161 GLU A CA 1
ATOM 1284 C C . GLU A 1 161 ? -6.265 -4.387 7.887 1.00 59.16 161 GLU A C 1
ATOM 1286 O O . GLU A 1 161 ? -5.820 -3.683 6.984 1.00 59.16 161 GLU A O 1
ATOM 1291 N N . LYS A 1 162 ? -6.575 -5.679 7.711 1.00 62.03 162 LYS A N 1
ATOM 1292 C CA . LYS A 1 162 ? -6.444 -6.347 6.411 1.00 62.03 162 LYS A CA 1
ATOM 1293 C C . LYS A 1 162 ? -7.362 -5.712 5.374 1.00 62.03 162 LYS A C 1
ATOM 1295 O O . LYS A 1 162 ? -6.875 -5.291 4.338 1.00 62.03 162 LYS A O 1
ATOM 1300 N N . ASP A 1 163 ? -8.649 -5.551 5.670 1.00 67.50 163 ASP A N 1
ATOM 1301 C CA . ASP A 1 163 ? -9.602 -4.955 4.723 1.00 67.50 163 ASP A CA 1
ATOM 1302 C C . ASP A 1 163 ? -9.242 -3.514 4.335 1.00 67.50 163 ASP A C 1
ATOM 1304 O O . ASP A 1 163 ? -9.482 -3.096 3.208 1.00 67.50 163 ASP A O 1
ATOM 1308 N N . LYS A 1 164 ? -8.705 -2.716 5.273 1.00 68.81 164 LYS A N 1
ATOM 1309 C CA . LYS A 1 164 ? -8.296 -1.336 4.973 1.00 68.81 164 LYS A CA 1
ATOM 1310 C C . LYS A 1 164 ? -7.087 -1.313 4.037 1.00 68.81 164 LYS A C 1
ATOM 1312 O O . LYS A 1 164 ? -7.033 -0.470 3.151 1.00 68.81 164 LYS A O 1
ATOM 1317 N N . LYS A 1 165 ? -6.147 -2.243 4.228 1.00 70.25 165 LYS A N 1
ATOM 1318 C CA . LYS A 1 165 ? -5.013 -2.437 3.319 1.00 70.25 165 LYS A CA 1
ATOM 1319 C C . LYS A 1 165 ? -5.471 -2.926 1.945 1.00 70.25 165 LYS A C 1
ATOM 1321 O O . LYS A 1 165 ? -4.983 -2.415 0.950 1.00 70.25 165 LYS A O 1
ATOM 1326 N N . TRP A 1 166 ? -6.447 -3.837 1.892 1.00 75.00 166 TRP A N 1
ATOM 1327 C CA . TRP A 1 166 ? -7.048 -4.303 0.637 1.00 75.00 166 TRP A CA 1
ATOM 1328 C C . TRP A 1 166 ? -7.747 -3.182 -0.127 1.00 75.00 166 TRP A C 1
ATOM 1330 O O . TRP A 1 166 ? -7.486 -3.035 -1.311 1.00 75.00 166 TRP A O 1
ATOM 1340 N N . LYS A 1 167 ? -8.538 -2.339 0.553 1.00 74.44 167 LYS A N 1
ATOM 1341 C CA . LYS A 1 167 ? -9.097 -1.127 -0.065 1.00 74.44 167 LYS A CA 1
ATOM 1342 C C . LYS A 1 167 ? -8.010 -0.201 -0.606 1.00 74.44 167 LYS A C 1
ATOM 1344 O O . LYS A 1 167 ? -8.119 0.251 -1.730 1.00 74.44 167 LYS A O 1
ATOM 1349 N N . GLY A 1 168 ? -6.932 0.014 0.151 1.00 71.69 168 GLY A N 1
ATOM 1350 C CA . GLY A 1 168 ? -5.800 0.810 -0.333 1.00 71.69 168 GLY A CA 1
ATOM 1351 C C . GLY A 1 168 ? -5.118 0.214 -1.573 1.00 71.69 168 GLY A C 1
ATOM 1352 O O . GLY A 1 168 ? -4.683 0.961 -2.439 1.00 71.69 168 GLY A O 1
ATOM 1353 N N . ALA A 1 169 ? -5.049 -1.115 -1.683 1.00 72.25 169 ALA A N 1
ATOM 1354 C CA . ALA A 1 169 ? -4.515 -1.791 -2.866 1.00 72.25 169 ALA A CA 1
ATOM 1355 C C . ALA A 1 169 ? -5.482 -1.741 -4.069 1.00 72.25 169 ALA A C 1
ATOM 1357 O O . ALA A 1 169 ? -5.033 -1.628 -5.205 1.00 72.25 169 ALA A O 1
ATOM 1358 N N . GLU A 1 170 ? -6.794 -1.778 -3.827 1.00 77.69 170 GLU A N 1
ATOM 1359 C CA . GLU A 1 170 ? -7.838 -1.603 -4.847 1.00 77.69 170 GLU A CA 1
ATOM 1360 C C . GLU A 1 170 ? -7.844 -0.168 -5.399 1.00 77.69 170 GLU A C 1
ATOM 1362 O O . GLU A 1 170 ? -7.829 0.032 -6.614 1.00 77.69 170 GLU A O 1
ATOM 1367 N N . ASP A 1 171 ? -7.736 0.829 -4.517 1.00 76.62 171 ASP A N 1
ATOM 1368 C CA . ASP A 1 171 ? -7.564 2.235 -4.890 1.00 76.62 171 ASP A CA 1
ATOM 1369 C C . ASP A 1 171 ? -6.267 2.439 -5.701 1.00 76.62 171 ASP A C 1
ATOM 1371 O O . ASP A 1 171 ? -6.227 3.228 -6.650 1.00 76.62 171 ASP A O 1
ATOM 1375 N N . ALA A 1 172 ? -5.197 1.705 -5.371 1.00 74.88 172 ALA A N 1
ATOM 1376 C CA . ALA A 1 172 ? -3.933 1.757 -6.103 1.00 74.88 172 ALA A CA 1
ATOM 1377 C C . ALA A 1 172 ? -4.025 1.141 -7.510 1.00 74.88 172 ALA A C 1
ATOM 1379 O O . ALA A 1 172 ? -3.466 1.698 -8.453 1.00 74.88 172 ALA A O 1
ATOM 1380 N N . LEU A 1 173 ? -4.775 0.044 -7.670 1.00 75.38 173 LEU A N 1
ATOM 1381 C CA . LEU A 1 173 ? -5.072 -0.554 -8.974 1.00 75.38 173 LEU A CA 1
ATOM 1382 C C . LEU A 1 173 ? -5.891 0.406 -9.852 1.00 75.38 173 LEU A C 1
ATOM 1384 O O . LEU A 1 173 ? -5.554 0.607 -11.016 1.00 75.38 173 LEU A O 1
ATOM 1388 N N . ALA A 1 174 ? -6.923 1.039 -9.284 1.00 73.88 174 ALA A N 1
ATOM 1389 C CA . ALA A 1 174 ? -7.791 1.972 -10.004 1.00 73.88 174 ALA A CA 1
ATOM 1390 C C . ALA A 1 174 ? -7.077 3.276 -10.401 1.00 73.88 174 ALA A C 1
ATOM 1392 O O . ALA A 1 174 ? -7.299 3.801 -11.489 1.00 73.88 174 ALA A O 1
ATOM 1393 N N . SER A 1 175 ? -6.208 3.795 -9.528 1.00 72.94 175 SER A N 1
ATOM 1394 C CA . SER A 1 175 ? -5.398 4.994 -9.802 1.00 72.94 175 SER A CA 1
ATOM 1395 C C . SER A 1 175 ? -4.165 4.710 -10.661 1.00 72.94 175 SER A C 1
ATOM 1397 O O . SER A 1 175 ? -3.552 5.643 -11.173 1.00 72.94 175 SER A O 1
ATOM 1399 N N . GLY A 1 176 ? -3.769 3.441 -10.795 1.00 70.31 176 GLY A N 1
ATOM 1400 C CA . GLY A 1 176 ? -2.512 3.058 -11.425 1.00 70.31 176 GLY A CA 1
ATOM 1401 C C . GLY A 1 176 ? -1.278 3.608 -10.703 1.00 70.31 176 GLY A C 1
ATOM 1402 O O . GLY A 1 176 ? -0.240 3.778 -11.343 1.00 70.31 176 GLY A O 1
ATOM 1403 N N . SER A 1 177 ? -1.393 3.911 -9.406 1.00 75.06 177 SER A N 1
ATOM 1404 C CA . SER A 1 177 ? -0.317 4.519 -8.624 1.00 75.06 177 SER A CA 1
ATOM 1405 C C . SER A 1 177 ? 0.870 3.576 -8.434 1.00 75.06 177 SER A C 1
ATOM 1407 O O . SER A 1 177 ? 0.744 2.350 -8.379 1.00 75.06 177 SER A O 1
ATOM 1409 N N . ILE A 1 178 ? 2.051 4.181 -8.350 1.00 78.69 178 ILE A N 1
ATOM 1410 C CA . ILE A 1 178 ? 3.314 3.475 -8.169 1.00 78.69 178 ILE A CA 1
ATOM 1411 C C . ILE A 1 178 ? 3.506 3.241 -6.678 1.00 78.69 178 ILE A C 1
ATOM 1413 O O . ILE A 1 178 ? 3.476 4.182 -5.884 1.00 78.69 178 ILE A O 1
ATOM 1417 N N . LEU A 1 179 ? 3.698 1.982 -6.302 1.00 80.50 179 LEU A N 1
ATOM 1418 C CA . LEU A 1 179 ? 3.881 1.575 -4.920 1.00 80.50 179 LEU A CA 1
ATOM 1419 C C . LEU A 1 179 ? 5.310 1.106 -4.681 1.00 80.50 179 LEU A C 1
ATOM 1421 O O . LEU A 1 179 ? 5.958 0.534 -5.552 1.00 80.50 179 LEU A O 1
ATOM 1425 N N . GLU A 1 180 ? 5.785 1.313 -3.462 1.00 82.31 180 GLU A N 1
ATOM 1426 C CA . GLU A 1 180 ? 7.038 0.743 -2.988 1.00 82.31 180 GLU A CA 1
ATOM 1427 C C . GLU A 1 180 ? 6.773 -0.656 -2.424 1.00 82.31 180 GLU A C 1
ATOM 1429 O O . GLU A 1 180 ? 5.894 -0.847 -1.574 1.00 82.31 180 GLU A O 1
ATOM 1434 N N . ALA A 1 181 ? 7.517 -1.644 -2.913 1.00 83.81 181 ALA A N 1
ATOM 1435 C CA . ALA A 1 181 ? 7.452 -3.018 -2.446 1.00 83.81 181 ALA A CA 1
ATOM 1436 C C . ALA A 1 181 ? 8.833 -3.502 -2.006 1.00 83.81 181 ALA A C 1
ATOM 1438 O O . ALA A 1 181 ? 9.817 -3.379 -2.734 1.00 83.81 181 ALA A O 1
ATOM 1439 N N . THR A 1 182 ? 8.902 -4.085 -0.813 1.00 82.12 182 THR A N 1
ATOM 1440 C CA . THR A 1 182 ? 10.143 -4.619 -0.245 1.00 82.12 182 THR A CA 1
ATOM 1441 C C . THR A 1 182 ? 10.221 -6.113 -0.512 1.00 82.12 182 THR A C 1
ATOM 1443 O O . THR A 1 182 ? 9.313 -6.851 -0.133 1.00 82.12 182 THR A O 1
ATOM 1446 N N . ILE A 1 183 ? 11.297 -6.595 -1.134 1.00 82.50 183 ILE A N 1
ATOM 1447 C CA . ILE A 1 183 ? 11.463 -8.035 -1.387 1.00 82.50 183 ILE A CA 1
ATOM 1448 C C . ILE A 1 183 ? 11.701 -8.771 -0.061 1.00 82.50 183 ILE A C 1
ATOM 1450 O O . ILE A 1 183 ? 12.646 -8.453 0.662 1.00 82.50 183 ILE A O 1
ATOM 1454 N N . ILE A 1 184 ? 10.864 -9.770 0.237 1.00 81.25 184 ILE A N 1
ATOM 1455 C CA . ILE A 1 184 ? 11.002 -10.644 1.411 1.00 81.25 184 ILE A CA 1
ATOM 1456 C C . ILE A 1 184 ? 11.777 -11.909 1.034 1.00 81.25 184 ILE A C 1
ATOM 1458 O O . ILE A 1 184 ? 12.781 -12.235 1.659 1.00 81.25 184 ILE A O 1
ATOM 1462 N N . GLU A 1 185 ? 11.292 -12.633 0.023 1.00 73.44 185 GLU A N 1
ATOM 1463 C CA . GLU A 1 185 ? 11.731 -13.990 -0.318 1.00 73.44 185 GLU A CA 1
ATOM 1464 C C . GLU A 1 185 ? 11.705 -14.213 -1.837 1.00 73.44 185 GLU A C 1
ATOM 1466 O O . GLU A 1 185 ? 11.058 -13.476 -2.582 1.00 73.44 185 GLU A O 1
ATOM 1471 N N . TYR A 1 186 ? 12.391 -15.256 -2.307 1.00 76.50 186 TYR A N 1
ATOM 1472 C CA . TYR A 1 186 ? 12.410 -15.663 -3.712 1.00 76.50 186 TYR A CA 1
ATOM 1473 C C . TYR A 1 186 ? 11.967 -17.121 -3.857 1.00 76.50 186 TYR A C 1
ATOM 1475 O O . TYR A 1 186 ? 12.305 -17.973 -3.038 1.00 76.50 186 TYR A O 1
ATOM 1483 N N . ASN A 1 187 ? 11.231 -17.409 -4.931 1.00 77.75 187 ASN A N 1
ATOM 1484 C CA . ASN A 1 187 ? 10.838 -18.755 -5.342 1.00 77.75 187 ASN A CA 1
ATOM 1485 C C . ASN A 1 187 ? 11.272 -19.010 -6.792 1.00 77.75 187 ASN A C 1
ATOM 1487 O O . ASN A 1 187 ? 11.541 -18.074 -7.540 1.00 77.75 187 ASN A O 1
ATOM 1491 N N . LYS A 1 188 ? 11.254 -20.280 -7.227 1.00 61.59 188 LYS A N 1
ATOM 1492 C CA . LYS A 1 188 ? 11.655 -20.711 -8.586 1.00 61.59 188 LYS A CA 1
ATOM 1493 C C . LYS A 1 188 ? 10.934 -19.990 -9.743 1.00 61.59 188 LYS A C 1
ATOM 1495 O O . LYS A 1 188 ? 11.393 -20.073 -10.872 1.00 61.59 188 LYS A O 1
ATOM 1500 N N . GLY A 1 189 ? 9.810 -19.317 -9.480 1.00 69.06 189 GLY A N 1
ATOM 1501 C CA . GLY A 1 189 ? 9.008 -18.619 -10.492 1.00 69.06 189 GLY A CA 1
ATOM 1502 C C . GLY A 1 189 ? 8.858 -17.104 -10.303 1.00 69.06 189 GLY A C 1
ATOM 1503 O O . GLY A 1 189 ? 8.223 -16.470 -11.144 1.00 69.06 189 GLY A O 1
ATOM 1504 N N . GLY A 1 190 ? 9.384 -16.506 -9.225 1.00 76.69 190 GLY A N 1
ATOM 1505 C CA . GLY A 1 190 ? 9.174 -15.079 -8.944 1.00 76.69 190 GLY A CA 1
ATOM 1506 C C . GLY A 1 190 ? 9.602 -14.618 -7.550 1.00 76.69 190 GLY A C 1
ATOM 1507 O O . GLY A 1 190 ? 10.015 -15.421 -6.709 1.00 76.69 190 GLY A O 1
ATOM 1508 N N . LEU A 1 191 ? 9.477 -13.313 -7.311 1.00 80.75 191 LEU A N 1
ATOM 1509 C CA . LEU A 1 191 ? 9.815 -12.644 -6.054 1.00 80.75 191 LEU A CA 1
ATOM 1510 C C . LEU A 1 191 ? 8.566 -12.449 -5.188 1.00 80.75 191 LEU A C 1
ATOM 1512 O O . LEU A 1 191 ? 7.529 -11.981 -5.658 1.00 80.75 191 LEU A O 1
ATOM 1516 N N . LEU A 1 192 ? 8.673 -12.785 -3.906 1.00 83.62 192 LEU A N 1
ATOM 1517 C CA . LEU A 1 192 ? 7.696 -12.430 -2.883 1.00 83.62 192 LEU A CA 1
ATOM 1518 C C . LEU A 1 192 ? 8.089 -11.086 -2.286 1.00 83.62 192 LEU A C 1
ATOM 1520 O O . LEU A 1 192 ? 9.182 -10.932 -1.741 1.00 83.62 192 LEU A O 1
ATOM 1524 N N . CYS A 1 193 ? 7.184 -10.122 -2.350 1.00 82.81 193 CYS A N 1
ATOM 1525 C CA . CYS A 1 193 ? 7.413 -8.782 -1.829 1.00 82.81 193 CYS A CA 1
ATOM 1526 C C . CYS A 1 193 ? 6.293 -8.362 -0.876 1.00 82.81 193 CYS A C 1
ATOM 1528 O O . CYS A 1 193 ? 5.167 -8.846 -0.961 1.00 82.81 193 CYS A O 1
ATOM 1530 N N . ASP A 1 194 ? 6.613 -7.491 0.073 1.00 83.31 194 ASP A N 1
ATOM 1531 C CA . ASP A 1 194 ? 5.632 -6.818 0.915 1.00 83.31 194 ASP A CA 1
ATOM 1532 C C . ASP A 1 194 ? 5.328 -5.449 0.320 1.00 83.31 194 ASP A C 1
ATOM 1534 O O . ASP A 1 194 ? 6.234 -4.638 0.137 1.00 83.31 194 ASP A O 1
ATOM 1538 N N . CYS A 1 195 ? 4.057 -5.186 0.041 1.00 77.38 195 CYS A N 1
ATOM 1539 C CA . CYS A 1 195 ? 3.584 -3.886 -0.400 1.00 77.38 195 CYS A CA 1
ATOM 1540 C C . CYS A 1 195 ? 2.385 -3.477 0.459 1.00 77.38 195 CYS A C 1
ATOM 1542 O O . CYS A 1 195 ? 1.419 -4.231 0.590 1.00 77.38 195 CYS A O 1
ATOM 1544 N N . LEU A 1 196 ? 2.456 -2.303 1.099 1.00 72.69 196 LEU A N 1
ATOM 1545 C CA . LEU A 1 196 ? 1.431 -1.793 2.030 1.00 72.69 196 LEU A CA 1
ATOM 1546 C C . LEU A 1 196 ? 1.078 -2.763 3.189 1.00 72.69 196 LEU A C 1
ATOM 1548 O O . LEU A 1 196 ? 0.021 -2.654 3.826 1.00 72.69 196 LEU A O 1
ATOM 1552 N N . GLY A 1 197 ? 1.966 -3.709 3.515 1.00 71.62 197 GLY A N 1
ATOM 1553 C CA . GLY A 1 197 ? 1.732 -4.731 4.533 1.00 71.62 197 GLY A CA 1
ATOM 1554 C C . GLY A 1 197 ? 0.859 -5.895 4.052 1.00 71.62 197 GLY A C 1
ATOM 1555 O O . GLY A 1 197 ? 0.176 -6.498 4.894 1.00 71.62 197 GLY A O 1
ATOM 1556 N N . LEU A 1 198 ? 0.819 -6.145 2.738 1.00 79.88 198 LEU A N 1
ATOM 1557 C CA . LEU A 1 198 ? 0.246 -7.309 2.063 1.00 79.88 198 LEU A CA 1
ATOM 1558 C C . LEU A 1 198 ? 1.377 -8.061 1.330 1.00 79.88 198 LEU A C 1
ATOM 1560 O O . LEU A 1 198 ? 2.307 -7.452 0.816 1.00 79.88 198 LEU A O 1
ATOM 1564 N N . ARG A 1 199 ? 1.289 -9.396 1.248 1.00 81.38 199 ARG A N 1
ATOM 1565 C CA . ARG A 1 199 ? 2.274 -10.236 0.534 1.00 81.38 199 ARG A CA 1
ATOM 1566 C C . ARG A 1 199 ? 1.929 -10.391 -0.946 1.00 81.38 199 ARG A C 1
ATOM 1568 O O . ARG A 1 199 ? 0.936 -11.043 -1.265 1.00 81.38 199 ARG A O 1
ATOM 1575 N N . GLY A 1 200 ? 2.736 -9.800 -1.813 1.00 82.62 200 GLY A N 1
ATOM 1576 C CA . GLY A 1 200 ? 2.574 -9.796 -3.261 1.00 82.62 200 GLY A CA 1
ATOM 1577 C C . GLY A 1 200 ? 3.566 -10.713 -3.956 1.00 82.62 200 GLY A C 1
ATOM 1578 O O . GLY A 1 200 ? 4.587 -11.106 -3.387 1.00 82.62 200 GLY A O 1
ATOM 1579 N N . PHE A 1 201 ? 3.250 -11.063 -5.197 1.00 84.69 201 PHE A N 1
ATOM 1580 C CA . PHE A 1 201 ? 4.082 -11.909 -6.042 1.00 84.69 201 PHE A CA 1
ATOM 1581 C C . PHE A 1 201 ? 4.434 -11.176 -7.337 1.00 84.69 201 PHE A C 1
ATOM 1583 O O . PHE A 1 201 ? 3.542 -10.755 -8.069 1.00 84.69 201 PHE A O 1
ATOM 1590 N N . ILE A 1 202 ? 5.729 -11.051 -7.625 1.00 84.31 202 ILE A N 1
ATOM 1591 C CA . ILE A 1 202 ? 6.246 -10.512 -8.884 1.00 84.31 202 ILE A CA 1
ATOM 1592 C C . ILE A 1 202 ? 6.788 -11.687 -9.712 1.00 84.31 202 ILE A C 1
ATOM 1594 O O . ILE A 1 202 ? 7.826 -12.253 -9.355 1.00 84.31 202 ILE A O 1
ATOM 1598 N N . PRO A 1 203 ? 6.111 -12.103 -10.793 1.00 79.81 203 PRO A N 1
ATOM 1599 C CA . PRO A 1 203 ? 6.640 -13.099 -11.724 1.00 79.81 203 PRO A CA 1
ATOM 1600 C C . PRO A 1 203 ? 7.912 -12.609 -12.434 1.00 79.81 203 PRO A C 1
ATOM 1602 O O . PRO A 1 203 ? 8.024 -11.438 -12.792 1.00 79.81 203 PRO A O 1
ATOM 1605 N N . LEU A 1 204 ? 8.839 -13.531 -12.720 1.00 72.00 204 LEU A N 1
ATOM 1606 C CA . LEU A 1 204 ? 10.107 -13.237 -13.414 1.00 72.00 204 LEU A CA 1
ATOM 1607 C C . LEU A 1 204 ? 9.923 -12.568 -14.785 1.00 72.00 204 LEU A C 1
ATOM 1609 O O . LEU A 1 204 ? 10.744 -11.754 -15.186 1.00 72.00 204 LEU A O 1
ATOM 1613 N N . SER A 1 205 ? 8.826 -12.859 -15.487 1.00 68.06 205 SER A N 1
ATOM 1614 C CA . SER A 1 205 ? 8.507 -12.256 -16.790 1.00 68.06 205 SER A CA 1
ATOM 1615 C C . SER A 1 205 ? 8.172 -10.758 -16.723 1.00 68.06 205 SER A C 1
ATOM 1617 O O . SER A 1 205 ? 8.159 -10.101 -17.761 1.00 68.06 205 SER A O 1
ATOM 1619 N N . HIS A 1 206 ? 7.886 -10.233 -15.527 1.00 66.88 206 HIS A N 1
ATOM 1620 C CA . HIS A 1 206 ? 7.518 -8.834 -15.275 1.00 66.88 206 HIS A CA 1
ATOM 1621 C C . HIS A 1 206 ? 8.622 -8.040 -14.549 1.00 66.88 206 HIS A C 1
ATOM 1623 O O . HIS A 1 206 ? 8.416 -6.871 -14.213 1.00 66.88 206 HIS A O 1
ATOM 1629 N N . LEU A 1 207 ? 9.779 -8.671 -14.316 1.00 65.25 207 LEU A N 1
ATOM 1630 C CA . LEU A 1 207 ? 11.006 -8.024 -13.857 1.00 65.25 207 LEU A CA 1
ATOM 1631 C C . LEU A 1 207 ? 11.831 -7.590 -15.068 1.00 65.25 207 LEU A C 1
ATOM 1633 O O . LEU A 1 207 ? 11.961 -8.339 -16.040 1.00 65.25 207 LEU A O 1
ATOM 1637 N N . ASP A 1 208 ? 12.363 -6.372 -15.021 1.00 60.47 208 ASP A N 1
ATOM 1638 C CA . ASP A 1 208 ? 13.080 -5.806 -16.158 1.00 60.47 208 ASP A CA 1
ATOM 1639 C C . ASP A 1 208 ? 14.499 -6.386 -16.292 1.00 60.47 208 ASP A C 1
ATOM 1641 O O . ASP A 1 208 ? 15.187 -6.679 -15.311 1.00 60.47 208 ASP A O 1
ATOM 1645 N N . ARG A 1 209 ? 14.948 -6.566 -17.538 1.00 54.16 209 ARG A N 1
ATOM 1646 C CA . ARG A 1 209 ? 16.202 -7.259 -17.899 1.00 54.16 209 ARG A CA 1
ATOM 1647 C C . ARG A 1 209 ? 17.458 -6.458 -17.543 1.00 54.16 209 ARG A C 1
ATOM 1649 O O . ARG A 1 209 ? 18.552 -7.017 -17.512 1.00 54.16 209 ARG A O 1
ATOM 1656 N N . SER A 1 210 ? 17.298 -5.174 -17.241 1.00 54.59 210 SER A N 1
ATOM 1657 C CA . SER A 1 210 ? 18.347 -4.227 -16.854 1.00 54.59 210 SER A CA 1
ATOM 1658 C C . SER A 1 210 ? 18.960 -4.541 -15.481 1.00 54.59 210 SER A C 1
ATOM 1660 O O . SER A 1 210 ? 20.167 -4.383 -15.312 1.00 54.59 210 SER A O 1
ATOM 1662 N N . HIS A 1 211 ? 18.196 -5.102 -14.534 1.00 45.72 211 HIS A N 1
ATOM 1663 C CA . HIS A 1 211 ? 18.743 -5.566 -13.249 1.00 45.72 211 HIS A CA 1
ATOM 1664 C C . HIS A 1 211 ? 19.462 -6.929 -13.332 1.00 45.72 211 HIS A C 1
ATOM 1666 O O . HIS A 1 211 ? 20.224 -7.259 -12.426 1.00 45.72 211 HIS A O 1
ATOM 1672 N N . PHE A 1 212 ? 19.263 -7.705 -14.408 1.00 48.53 212 PHE A N 1
ATOM 1673 C CA . PHE A 1 212 ? 19.705 -9.107 -14.510 1.00 48.53 212 PHE A CA 1
ATOM 1674 C C . PHE A 1 212 ? 20.697 -9.394 -15.650 1.00 48.53 212 PHE A C 1
ATOM 1676 O O . PHE A 1 212 ? 21.022 -10.560 -15.885 1.00 48.53 212 PHE A O 1
ATOM 1683 N N . ALA A 1 213 ? 21.213 -8.377 -16.349 1.00 44.88 213 ALA A N 1
ATOM 1684 C CA . ALA A 1 213 ? 22.145 -8.576 -17.467 1.00 44.88 213 ALA A CA 1
ATOM 1685 C C . ALA A 1 213 ? 23.408 -9.374 -17.068 1.00 44.88 213 ALA A C 1
ATOM 1687 O O . ALA A 1 213 ? 23.905 -10.174 -17.858 1.00 44.88 213 ALA A O 1
ATOM 1688 N N . ASN A 1 214 ? 23.867 -9.241 -15.818 1.00 44.81 214 ASN A N 1
ATOM 1689 C CA . ASN A 1 214 ? 25.010 -9.999 -15.296 1.00 44.81 214 ASN A CA 1
ATOM 1690 C C . ASN A 1 214 ? 24.642 -11.391 -14.746 1.00 44.81 214 ASN A C 1
ATOM 1692 O O . ASN A 1 214 ? 25.508 -12.260 -14.670 1.00 44.81 214 ASN A O 1
ATOM 1696 N N . ASP A 1 215 ? 23.373 -11.637 -14.406 1.00 49.25 215 ASP A N 1
ATOM 1697 C CA . ASP A 1 215 ? 22.939 -12.889 -13.772 1.00 49.25 215 ASP A CA 1
ATOM 1698 C C . ASP A 1 215 ? 22.370 -13.901 -14.779 1.00 49.25 215 ASP A C 1
ATOM 1700 O O . ASP A 1 215 ? 22.541 -15.106 -14.595 1.00 49.25 215 ASP A O 1
ATOM 1704 N N . ILE A 1 216 ? 21.776 -13.459 -15.898 1.00 45.66 216 ILE A N 1
ATOM 1705 C CA . ILE A 1 216 ? 21.250 -14.362 -16.947 1.00 45.66 216 ILE A CA 1
ATOM 1706 C C . ILE A 1 216 ? 22.376 -15.159 -17.629 1.00 45.66 216 ILE A C 1
ATOM 1708 O O . ILE A 1 216 ? 22.176 -16.320 -17.985 1.00 45.66 216 ILE A O 1
ATOM 1712 N N . ALA A 1 217 ? 23.585 -14.600 -17.731 1.00 43.28 217 ALA A N 1
ATOM 1713 C CA . ALA A 1 217 ? 24.750 -15.333 -18.229 1.00 43.28 217 ALA A CA 1
ATOM 1714 C C . ALA A 1 217 ? 25.165 -16.498 -17.301 1.00 43.28 217 ALA A C 1
ATOM 1716 O O . ALA A 1 217 ? 25.696 -17.500 -17.776 1.00 43.28 217 ALA A O 1
ATOM 1717 N N . LYS A 1 218 ? 24.865 -16.414 -15.994 1.00 43.25 218 LYS A N 1
ATOM 1718 C CA . LYS A 1 218 ? 25.083 -17.502 -15.023 1.00 43.25 218 LYS A CA 1
ATOM 1719 C C . LYS A 1 218 ? 23.933 -18.514 -14.963 1.00 43.25 218 LYS A C 1
ATOM 1721 O O . LYS A 1 218 ? 24.165 -19.660 -14.582 1.00 43.25 218 LYS A O 1
ATOM 1726 N N . PHE A 1 219 ? 22.721 -18.140 -15.384 1.00 45.69 219 PHE A N 1
ATOM 1727 C CA . PHE A 1 219 ? 21.545 -19.027 -15.399 1.00 45.69 219 PHE A CA 1
ATOM 1728 C C . PHE A 1 219 ? 21.691 -20.244 -16.326 1.00 45.69 219 PHE A C 1
ATOM 1730 O O . PHE A 1 219 ? 21.034 -21.256 -16.094 1.00 45.69 219 PHE A O 1
ATOM 1737 N N . ALA A 1 220 ? 22.539 -20.170 -17.355 1.00 47.34 220 ALA A N 1
ATOM 1738 C CA . ALA A 1 220 ? 22.738 -21.274 -18.294 1.00 47.34 220 ALA A CA 1
ATOM 1739 C C . ALA A 1 220 ? 23.847 -22.266 -17.881 1.00 47.34 220 ALA A C 1
ATOM 1741 O O . ALA A 1 220 ? 23.923 -23.340 -18.472 1.00 47.34 220 ALA A O 1
ATOM 1742 N N . ALA A 1 221 ? 24.704 -21.937 -16.899 1.00 48.34 221 ALA A N 1
ATOM 1743 C CA . ALA A 1 221 ? 25.957 -22.678 -16.687 1.00 48.34 221 ALA A CA 1
ATOM 1744 C C . ALA A 1 221 ? 26.385 -22.951 -15.224 1.00 48.34 221 ALA A C 1
ATOM 1746 O O . ALA A 1 221 ? 27.384 -23.643 -15.039 1.00 48.34 221 ALA A O 1
ATOM 1747 N N . GLY A 1 222 ? 25.692 -22.466 -14.182 1.00 34.09 222 GLY A N 1
ATOM 1748 C CA . GLY A 1 222 ? 26.207 -22.521 -12.798 1.00 34.09 222 GLY A CA 1
ATOM 1749 C C . GLY A 1 222 ? 25.233 -23.022 -11.723 1.00 34.09 222 GLY A C 1
ATOM 1750 O O . GLY A 1 222 ? 24.057 -22.677 -11.714 1.00 34.09 222 GLY A O 1
ATOM 1751 N N . SER A 1 223 ? 25.765 -23.826 -10.797 1.00 50.56 223 SER A N 1
ATOM 1752 C CA . SER A 1 223 ? 25.110 -24.539 -9.687 1.00 50.56 223 SER A CA 1
ATOM 1753 C C . SER A 1 223 ? 24.234 -23.706 -8.732 1.00 50.56 223 SER A C 1
ATOM 1755 O O . SER A 1 223 ? 24.524 -22.548 -8.438 1.00 50.56 223 SER A O 1
ATOM 1757 N N . GLU A 1 224 ? 23.227 -24.372 -8.146 1.00 54.03 224 GLU A N 1
ATOM 1758 C CA . GLU A 1 224 ? 22.199 -23.882 -7.200 1.00 54.03 224 GLU A CA 1
ATOM 1759 C C . GLU A 1 224 ? 22.700 -23.054 -5.994 1.00 54.03 224 GLU A C 1
ATOM 1761 O O . GLU A 1 224 ? 21.892 -22.422 -5.310 1.00 54.03 224 GLU A O 1
ATOM 1766 N N . ALA A 1 225 ? 24.004 -23.063 -5.700 1.00 52.59 225 ALA A N 1
ATOM 1767 C CA . ALA A 1 225 ? 24.611 -22.357 -4.574 1.00 52.59 225 ALA A CA 1
ATOM 1768 C C . ALA A 1 225 ? 24.899 -20.872 -4.871 1.00 52.59 225 ALA A C 1
ATOM 1770 O O . ALA A 1 225 ? 24.612 -20.028 -4.024 1.00 52.59 225 ALA A O 1
ATOM 1771 N N . GLU A 1 226 ? 25.361 -20.533 -6.081 1.00 53.22 226 GLU A N 1
ATOM 1772 C CA . GLU A 1 226 ? 25.705 -19.146 -6.449 1.00 53.22 226 GLU A CA 1
ATOM 1773 C C . GLU A 1 226 ? 24.459 -18.258 -6.597 1.00 53.22 226 GLU A C 1
ATOM 1775 O O . GLU A 1 226 ? 24.477 -17.085 -6.226 1.00 53.22 226 GLU A O 1
ATOM 1780 N N . LEU A 1 227 ? 23.338 -18.844 -7.044 1.00 51.38 227 LEU A N 1
ATOM 1781 C CA . LEU A 1 227 ? 22.033 -18.175 -7.139 1.00 51.38 227 LEU A CA 1
ATOM 1782 C C . LEU A 1 227 ? 21.528 -17.697 -5.769 1.00 51.38 227 LEU A C 1
ATOM 1784 O O . LEU A 1 227 ? 20.883 -16.658 -5.668 1.00 51.38 227 LEU A O 1
ATOM 1788 N N . LYS A 1 228 ? 21.817 -18.435 -4.689 1.00 51.69 228 LYS A N 1
ATOM 1789 C CA . LYS A 1 228 ? 21.371 -18.056 -3.339 1.00 51.69 228 LYS A CA 1
ATOM 1790 C C . LYS A 1 228 ? 22.160 -16.878 -2.770 1.00 51.69 228 LYS A C 1
ATOM 1792 O O . LYS A 1 228 ? 21.615 -16.146 -1.943 1.00 51.69 228 LYS A O 1
ATOM 1797 N N . GLU A 1 229 ? 23.419 -16.711 -3.170 1.00 54.06 229 GLU A N 1
ATOM 1798 C CA . GLU A 1 229 ? 24.302 -15.658 -2.656 1.00 54.06 229 GLU A CA 1
ATOM 1799 C C . GLU A 1 229 ? 24.061 -14.310 -3.339 1.00 54.06 229 GLU A C 1
ATOM 1801 O O . GLU A 1 229 ? 23.946 -13.302 -2.640 1.00 54.06 229 GLU A O 1
ATOM 1806 N N . SER A 1 230 ? 23.861 -14.278 -4.661 1.00 50.44 230 SER A N 1
ATOM 1807 C CA . SER A 1 230 ? 23.500 -13.045 -5.378 1.00 50.44 230 SER A CA 1
ATOM 1808 C C . SER A 1 230 ? 22.077 -12.568 -5.051 1.00 50.44 230 SER A C 1
ATOM 1810 O O . SER A 1 230 ? 21.854 -11.373 -4.849 1.00 50.44 230 SER A O 1
ATOM 1812 N N . LEU A 1 231 ? 21.116 -13.485 -4.874 1.00 53.47 231 LEU A N 1
ATOM 1813 C CA . LEU A 1 231 ? 19.732 -13.136 -4.518 1.00 53.47 231 LEU A CA 1
ATOM 1814 C C . LEU A 1 231 ? 19.575 -12.684 -3.056 1.00 53.47 231 LEU A C 1
ATOM 1816 O O . LEU A 1 231 ? 18.700 -11.870 -2.755 1.00 53.47 231 LEU A O 1
ATOM 1820 N N . LYS A 1 232 ? 20.446 -13.135 -2.140 1.00 54.25 232 LYS A N 1
ATOM 1821 C CA . LYS A 1 232 ? 20.487 -12.613 -0.760 1.00 54.25 232 LYS A CA 1
ATOM 1822 C C . LYS A 1 232 ? 20.842 -11.127 -0.708 1.00 54.25 232 LYS A C 1
ATOM 1824 O O . LYS A 1 232 ? 20.328 -10.433 0.161 1.00 54.25 232 LYS A O 1
ATOM 1829 N N . ALA A 1 233 ? 21.659 -10.630 -1.638 1.00 57.66 233 ALA A N 1
ATOM 1830 C CA . ALA A 1 233 ? 22.012 -9.211 -1.720 1.00 57.66 233 ALA A CA 1
ATOM 1831 C C . ALA A 1 233 ? 20.849 -8.315 -2.206 1.00 57.66 233 ALA A C 1
ATOM 1833 O O . ALA A 1 233 ? 20.916 -7.089 -2.092 1.00 57.66 233 ALA A O 1
ATOM 1834 N N . LEU A 1 234 ? 19.785 -8.913 -2.753 1.00 58.84 234 LEU A N 1
ATOM 1835 C CA . LEU A 1 234 ? 18.582 -8.225 -3.236 1.00 58.84 234 LEU A CA 1
ATOM 1836 C C . LEU A 1 234 ? 17.412 -8.293 -2.239 1.00 58.84 234 LEU A C 1
ATOM 1838 O O . LEU A 1 234 ? 16.481 -7.491 -2.335 1.00 58.84 234 LEU A O 1
ATOM 1842 N N . ALA A 1 235 ? 17.458 -9.205 -1.263 1.00 60.28 235 ALA A N 1
ATOM 1843 C CA . ALA A 1 235 ? 16.467 -9.287 -0.195 1.00 60.28 235 ALA A CA 1
ATOM 1844 C C . ALA A 1 235 ? 16.519 -8.021 0.679 1.00 60.28 235 ALA A C 1
ATOM 1846 O O . ALA A 1 235 ? 17.577 -7.628 1.167 1.00 60.28 235 ALA A O 1
ATOM 1847 N N . GLY A 1 236 ? 15.373 -7.364 0.864 1.00 65.56 236 GLY A N 1
ATOM 1848 C CA . GLY A 1 236 ? 15.274 -6.091 1.581 1.00 65.56 236 GLY A CA 1
ATOM 1849 C C . GLY A 1 236 ? 15.446 -4.832 0.724 1.00 65.56 236 GLY A C 1
ATOM 1850 O O . GLY A 1 236 ? 15.285 -3.735 1.258 1.00 65.56 236 GLY A O 1
ATOM 1851 N N . LYS A 1 237 ? 15.711 -4.943 -0.588 1.00 74.94 237 LYS A N 1
ATOM 1852 C CA . LYS A 1 237 ? 15.629 -3.782 -1.487 1.00 74.94 237 LYS A CA 1
ATOM 1853 C C . LYS A 1 237 ? 14.172 -3.392 -1.735 1.00 74.94 237 LYS A C 1
ATOM 1855 O O . LYS A 1 237 ? 13.286 -4.247 -1.805 1.00 74.94 237 LYS A O 1
ATOM 1860 N N . VAL A 1 238 ? 13.952 -2.087 -1.863 1.00 78.38 238 VAL A N 1
ATOM 1861 C CA . VAL A 1 238 ? 12.655 -1.490 -2.187 1.00 78.38 238 VAL A CA 1
ATOM 1862 C C . VAL A 1 238 ? 12.597 -1.276 -3.695 1.00 78.38 238 VAL A C 1
ATOM 1864 O O . VAL A 1 238 ? 13.452 -0.591 -4.252 1.00 78.38 238 VAL A O 1
ATOM 1867 N N . ILE A 1 239 ? 11.606 -1.879 -4.346 1.00 79.44 239 ILE A N 1
ATOM 1868 C CA . ILE A 1 239 ? 11.349 -1.752 -5.782 1.00 79.44 239 ILE A CA 1
ATOM 1869 C C . ILE A 1 239 ? 10.034 -1.007 -5.976 1.00 79.44 239 ILE A C 1
ATOM 1871 O O . ILE A 1 239 ? 9.078 -1.191 -5.221 1.00 79.44 239 ILE A O 1
ATOM 1875 N N . LYS A 1 240 ? 9.988 -0.156 -6.998 1.00 78.12 240 LYS A N 1
ATOM 1876 C CA . LYS A 1 240 ? 8.764 0.517 -7.422 1.00 78.12 240 LYS A CA 1
ATOM 1877 C C . LYS A 1 240 ? 7.964 -0.408 -8.331 1.00 78.12 240 LYS A C 1
ATOM 1879 O O . LYS A 1 240 ? 8.471 -0.866 -9.347 1.00 78.12 240 LYS A O 1
ATOM 1884 N N . VAL A 1 241 ? 6.719 -0.678 -7.971 1.00 82.19 241 VAL A N 1
ATOM 1885 C CA . VAL A 1 241 ? 5.864 -1.648 -8.657 1.00 82.19 241 VAL A CA 1
ATOM 1886 C C . VAL A 1 241 ? 4.451 -1.117 -8.832 1.00 82.19 241 VAL A C 1
ATOM 1888 O O . VAL A 1 241 ? 3.964 -0.309 -8.041 1.00 82.19 241 VAL A O 1
ATOM 1891 N N . LYS A 1 242 ? 3.774 -1.613 -9.862 1.00 77.94 242 LYS A N 1
ATOM 1892 C CA . LYS A 1 242 ? 2.357 -1.371 -10.123 1.00 77.94 242 LYS A CA 1
ATOM 1893 C C . LYS A 1 242 ? 1.563 -2.656 -9.904 1.00 77.94 242 LYS A C 1
ATOM 1895 O O . LYS A 1 242 ? 2.056 -3.752 -10.174 1.00 77.94 242 LYS A O 1
ATOM 1900 N N . VAL A 1 243 ? 0.339 -2.527 -9.400 1.00 80.81 243 VAL A N 1
ATOM 1901 C CA . VAL A 1 243 ? -0.586 -3.659 -9.242 1.00 80.81 243 VAL A CA 1
ATOM 1902 C C . VAL A 1 243 ? -1.195 -3.984 -10.604 1.00 80.81 243 VAL A C 1
ATOM 1904 O O . VAL A 1 243 ? -1.757 -3.098 -11.239 1.00 80.81 243 VAL A O 1
ATOM 1907 N N . ILE A 1 244 ? -1.079 -5.238 -11.048 1.00 79.12 244 ILE A N 1
ATOM 1908 C CA . ILE A 1 244 ? -1.769 -5.733 -12.252 1.00 79.12 244 ILE A CA 1
ATOM 1909 C C . ILE A 1 244 ? -3.066 -6.430 -11.853 1.00 79.12 244 ILE A C 1
ATOM 1911 O O . ILE A 1 244 ? -4.122 -6.181 -12.424 1.00 79.12 244 ILE A O 1
ATOM 1915 N N . GLU A 1 245 ? -2.976 -7.331 -10.878 1.00 77.62 245 GLU A N 1
ATOM 1916 C CA . GLU A 1 245 ? -4.061 -8.245 -10.541 1.00 77.62 245 GLU A CA 1
ATOM 1917 C C . GLU A 1 245 ? -4.190 -8.368 -9.026 1.00 77.62 245 GLU A C 1
ATOM 1919 O O . GLU A 1 245 ? -3.189 -8.448 -8.305 1.00 77.62 245 GLU A O 1
ATOM 1924 N N . LEU A 1 246 ? -5.431 -8.386 -8.541 1.00 76.12 246 LEU A N 1
ATOM 1925 C CA . LEU A 1 246 ? -5.752 -8.395 -7.121 1.00 76.12 246 LEU A CA 1
ATOM 1926 C C . LEU A 1 246 ? -6.838 -9.441 -6.838 1.00 76.12 246 LEU A C 1
ATOM 1928 O O . LEU A 1 246 ? -7.993 -9.269 -7.210 1.00 76.12 246 LEU A O 1
ATOM 1932 N N . ASP A 1 247 ? -6.456 -10.504 -6.126 1.00 78.25 247 ASP A N 1
ATOM 1933 C CA . ASP A 1 247 ? -7.337 -11.575 -5.659 1.00 78.25 247 ASP A CA 1
ATOM 1934 C C . ASP A 1 247 ? -7.489 -11.504 -4.123 1.00 78.25 247 ASP A C 1
ATOM 1936 O O . ASP A 1 247 ? -6.678 -12.079 -3.374 1.00 78.25 247 ASP A O 1
ATOM 1940 N N . PRO A 1 248 ? -8.554 -10.865 -3.601 1.00 68.12 248 PRO A N 1
ATOM 1941 C CA . PRO A 1 248 ? -8.735 -10.688 -2.159 1.00 68.12 248 PRO A CA 1
ATOM 1942 C C . PRO A 1 248 ? -9.060 -12.007 -1.437 1.00 68.12 248 PRO A C 1
ATOM 1944 O O . PRO A 1 248 ? -8.751 -12.167 -0.256 1.00 68.12 248 PRO A O 1
ATOM 1947 N N . LEU A 1 249 ? -9.643 -12.989 -2.139 1.00 69.25 249 LEU A N 1
ATOM 1948 C CA . LEU A 1 249 ? -10.000 -14.297 -1.571 1.00 69.25 249 LEU A CA 1
ATOM 1949 C C . LEU A 1 249 ? -8.779 -15.197 -1.345 1.00 69.25 249 LEU A C 1
ATOM 1951 O O . LEU A 1 249 ? -8.703 -15.897 -0.335 1.00 69.25 249 LEU A O 1
ATOM 1955 N N . LYS A 1 250 ? -7.809 -15.172 -2.268 1.00 63.34 250 LYS A N 1
ATOM 1956 C CA . LYS A 1 250 ? -6.596 -16.006 -2.208 1.00 63.34 250 LYS A CA 1
ATOM 1957 C C . LYS A 1 250 ? -5.426 -15.312 -1.504 1.00 63.34 250 LYS A C 1
ATOM 1959 O O . LYS A 1 250 ? -4.365 -15.912 -1.368 1.00 63.34 250 LYS A O 1
ATOM 1964 N N . ASN A 1 251 ? -5.617 -14.074 -1.035 1.00 65.62 251 ASN A N 1
ATOM 1965 C CA . ASN A 1 251 ? -4.549 -13.179 -0.577 1.00 65.62 251 ASN A CA 1
ATOM 1966 C C . ASN A 1 251 ? -3.382 -13.101 -1.574 1.00 65.62 251 ASN A C 1
ATOM 1968 O O . ASN A 1 251 ? -2.220 -13.083 -1.171 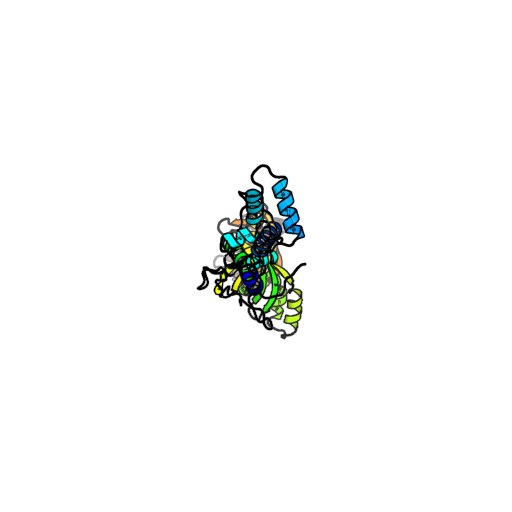1.00 65.62 251 ASN A O 1
ATOM 1972 N N . ARG A 1 252 ? -3.697 -13.104 -2.869 1.00 70.69 252 ARG A N 1
ATOM 1973 C CA . ARG A 1 252 ? -2.712 -13.036 -3.943 1.00 70.69 252 ARG A CA 1
ATOM 1974 C C . ARG A 1 252 ? -2.891 -11.696 -4.633 1.00 70.69 252 ARG A C 1
ATOM 1976 O O . ARG A 1 252 ? -3.998 -11.345 -5.010 1.00 70.69 252 ARG A O 1
ATOM 1983 N N . PHE A 1 253 ? -1.814 -10.952 -4.802 1.00 80.12 253 PHE A N 1
ATOM 1984 C CA . PHE A 1 253 ? -1.807 -9.813 -5.706 1.00 80.12 253 PHE A CA 1
ATOM 1985 C C . PHE A 1 253 ? -0.503 -9.831 -6.483 1.00 80.12 253 PHE A C 1
ATOM 1987 O O . PHE A 1 253 ? 0.559 -10.159 -5.940 1.00 80.12 253 PHE A O 1
ATOM 1994 N N . VAL A 1 254 ? -0.627 -9.585 -7.779 1.00 82.38 254 VAL A N 1
ATOM 1995 C CA . VAL A 1 254 ? 0.466 -9.671 -8.735 1.00 82.38 254 VAL A CA 1
ATOM 1996 C C . VAL A 1 254 ? 0.946 -8.261 -9.023 1.00 82.38 254 VAL A C 1
ATOM 1998 O O . VAL A 1 254 ? 0.161 -7.376 -9.372 1.00 82.38 254 VAL A O 1
ATOM 2001 N N . LEU A 1 255 ? 2.243 -8.063 -8.828 1.00 81.19 255 LEU A N 1
ATOM 2002 C CA . LEU A 1 255 ? 2.925 -6.787 -8.983 1.00 81.19 255 LEU A CA 1
ATOM 2003 C C . LEU A 1 255 ? 3.868 -6.849 -10.189 1.00 81.19 255 LEU A C 1
ATOM 2005 O O . LEU A 1 255 ? 4.430 -7.904 -10.483 1.00 81.19 255 LEU A O 1
ATOM 2009 N N . SER A 1 256 ? 4.054 -5.719 -10.866 1.00 79.50 256 SER A N 1
ATOM 2010 C CA . SER A 1 256 ? 4.922 -5.582 -12.040 1.00 79.50 256 SER A CA 1
ATOM 2011 C C . SER A 1 256 ? 5.778 -4.330 -11.931 1.00 79.50 256 SER A C 1
ATOM 2013 O O . SER A 1 256 ? 5.267 -3.233 -11.697 1.00 79.50 256 SER A O 1
ATOM 2015 N N . GLU A 1 257 ? 7.089 -4.500 -12.083 1.00 69.94 257 GLU A N 1
ATOM 2016 C CA . GLU A 1 257 ? 8.053 -3.396 -12.153 1.00 69.94 257 GLU A CA 1
ATOM 2017 C C . GLU A 1 257 ? 8.020 -2.741 -13.543 1.00 69.94 257 GLU A C 1
ATOM 2019 O O . GLU A 1 257 ? 8.052 -1.515 -13.661 1.00 69.94 257 GLU A O 1
ATOM 2024 N N . LYS A 1 258 ? 7.850 -3.551 -14.600 1.00 64.06 258 LYS A N 1
ATOM 2025 C CA . LYS A 1 258 ? 7.839 -3.099 -15.999 1.00 64.06 258 LYS A CA 1
ATOM 2026 C C . LYS A 1 258 ? 6.803 -1.997 -16.277 1.00 64.06 258 LYS A C 1
ATOM 2028 O O . LYS A 1 258 ? 7.105 -1.039 -16.983 1.00 64.06 258 LYS A O 1
ATOM 2033 N N . ASP A 1 259 ? 5.611 -2.096 -15.688 1.00 59.69 259 ASP A N 1
ATOM 2034 C CA . ASP A 1 259 ? 4.522 -1.122 -15.894 1.00 59.69 259 ASP A CA 1
ATOM 2035 C C . ASP A 1 259 ? 4.675 0.157 -15.048 1.00 59.69 259 ASP A C 1
ATOM 2037 O O . ASP A 1 259 ? 4.115 1.208 -15.372 1.00 59.69 259 ASP A O 1
ATOM 2041 N N . ALA A 1 260 ? 5.438 0.101 -13.951 1.00 56.69 260 ALA A N 1
ATOM 2042 C CA . ALA A 1 260 ? 5.824 1.308 -13.220 1.00 56.69 260 ALA A CA 1
ATOM 2043 C C . ALA A 1 260 ? 6.844 2.114 -14.037 1.00 56.69 260 ALA A C 1
ATOM 2045 O O . ALA A 1 260 ? 6.746 3.339 -14.134 1.00 56.69 260 ALA A O 1
ATOM 2046 N N . MET A 1 261 ? 7.782 1.413 -14.676 1.00 52.62 261 MET A N 1
ATOM 2047 C CA . MET A 1 261 ? 8.792 2.025 -15.529 1.00 52.62 261 MET A CA 1
ATOM 2048 C C . MET A 1 261 ? 8.230 2.548 -16.843 1.00 52.62 261 MET A C 1
ATOM 2050 O O . MET A 1 261 ? 8.689 3.598 -17.258 1.00 52.62 261 MET A O 1
ATOM 2054 N N . SER A 1 262 ? 7.217 1.934 -17.464 1.00 55.75 262 SER A N 1
ATOM 2055 C CA . SER A 1 262 ? 6.596 2.527 -18.661 1.00 55.75 262 SER A CA 1
ATOM 2056 C C . SER A 1 262 ? 6.057 3.932 -18.377 1.00 55.75 262 SER A C 1
ATOM 2058 O O . SER A 1 262 ? 6.302 4.846 -19.148 1.00 55.75 262 SER A O 1
ATOM 2060 N N . THR A 1 263 ? 5.439 4.135 -17.211 1.00 54.12 263 THR A N 1
ATOM 2061 C CA . THR A 1 263 ? 4.863 5.431 -16.815 1.00 54.12 263 THR A CA 1
ATOM 2062 C C . THR A 1 263 ? 5.948 6.489 -16.529 1.00 54.12 263 THR A C 1
ATOM 2064 O O . THR A 1 263 ? 5.823 7.633 -16.955 1.00 54.12 263 THR A O 1
ATOM 2067 N N . TYR A 1 264 ? 7.058 6.110 -15.874 1.00 47.25 264 TYR A N 1
ATOM 2068 C CA . TYR A 1 264 ? 8.221 6.996 -15.664 1.00 47.25 264 TYR A CA 1
ATOM 2069 C C . TYR A 1 264 ? 9.029 7.251 -16.937 1.00 47.25 264 TYR A C 1
ATOM 2071 O O . TYR A 1 264 ? 9.532 8.359 -17.155 1.00 47.25 264 TYR A O 1
ATOM 2079 N N . SER A 1 265 ? 9.188 6.211 -17.752 1.00 46.97 265 SER A N 1
ATOM 2080 C CA . SER A 1 265 ? 9.819 6.299 -19.052 1.00 46.97 265 SER A CA 1
ATOM 2081 C C . SER A 1 265 ? 9.006 7.220 -19.930 1.00 46.97 265 SER A C 1
ATOM 2083 O O . SER A 1 265 ? 9.630 8.050 -20.548 1.00 46.97 265 SER A O 1
ATOM 2085 N N . ASP A 1 266 ? 7.678 7.182 -19.954 1.00 51.09 266 ASP A N 1
ATOM 2086 C CA . ASP A 1 266 ? 6.895 8.042 -20.845 1.00 51.09 266 ASP A CA 1
ATOM 2087 C C . ASP A 1 266 ? 7.026 9.536 -20.485 1.00 51.09 266 ASP A C 1
ATOM 2089 O O . ASP A 1 266 ? 7.336 10.333 -21.366 1.00 51.09 266 ASP A O 1
ATOM 2093 N N . GLU A 1 267 ? 6.960 9.921 -19.202 1.00 56.38 267 GLU A N 1
ATOM 2094 C CA . GLU A 1 267 ? 7.165 11.325 -18.785 1.00 56.38 267 GLU A CA 1
ATOM 2095 C C . GLU A 1 267 ? 8.613 11.821 -18.981 1.00 56.38 267 GLU A C 1
ATOM 2097 O O . GLU A 1 267 ? 8.845 12.981 -19.330 1.00 56.38 267 GLU A O 1
ATOM 2102 N N . SER A 1 268 ? 9.612 10.959 -18.752 1.00 50.81 268 SER A N 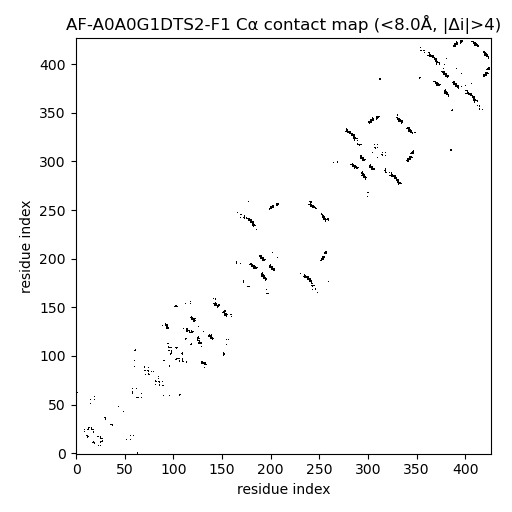1
ATOM 2103 C CA . SER A 1 268 ? 11.026 11.312 -18.971 1.00 50.81 268 SER A CA 1
ATOM 2104 C C . SER A 1 268 ? 11.401 11.256 -20.456 1.00 50.81 268 SER A C 1
ATOM 2106 O O . SER A 1 268 ? 12.245 12.029 -20.903 1.00 50.81 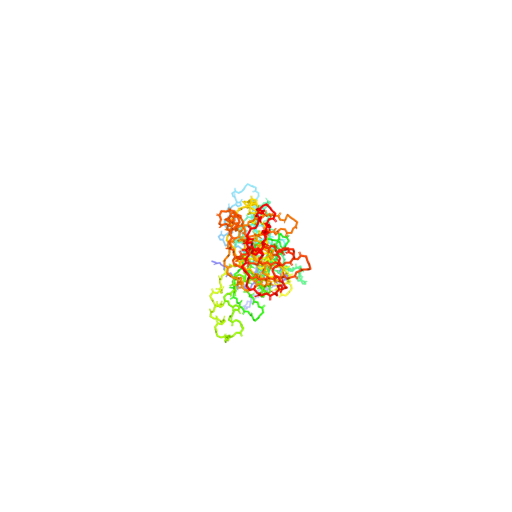268 SER A O 1
ATOM 2108 N N . ARG A 1 269 ? 10.759 10.371 -21.229 1.00 52.91 269 ARG A N 1
ATOM 2109 C CA . ARG A 1 269 ? 10.893 10.244 -22.687 1.00 52.91 269 ARG A CA 1
ATOM 2110 C C . ARG A 1 269 ? 10.298 11.452 -23.369 1.00 52.91 269 ARG A C 1
ATOM 2112 O O . ARG A 1 269 ? 10.943 11.970 -24.262 1.00 52.91 269 ARG A O 1
ATOM 2119 N N . GLU A 1 270 ? 9.125 11.927 -22.955 1.00 57.62 270 GLU A N 1
ATOM 2120 C CA . GLU A 1 270 ? 8.520 13.132 -23.533 1.00 57.62 270 GLU A CA 1
ATOM 2121 C C . GLU A 1 270 ? 9.403 14.361 -23.307 1.00 57.62 270 GLU A C 1
ATOM 2123 O O . GLU A 1 270 ? 9.639 15.123 -24.242 1.00 57.62 270 GLU A O 1
ATOM 2128 N N . LYS A 1 271 ? 9.988 14.501 -22.111 1.00 59.28 271 LYS A N 1
ATOM 2129 C CA . LYS A 1 271 ? 10.966 15.563 -21.830 1.00 59.28 271 LYS A CA 1
ATOM 2130 C C . LYS A 1 271 ? 12.242 15.420 -22.668 1.00 59.28 271 LYS A C 1
ATOM 2132 O O . LYS A 1 271 ? 12.705 16.405 -23.228 1.00 59.28 271 LYS A O 1
ATOM 2137 N N . ARG A 1 272 ? 12.781 14.205 -22.823 1.00 57.53 272 ARG A N 1
ATOM 2138 C CA . ARG A 1 272 ? 13.988 13.961 -23.640 1.00 57.53 272 ARG A CA 1
ATOM 2139 C C . ARG A 1 272 ? 13.744 14.105 -25.140 1.00 57.53 272 ARG A C 1
ATOM 2141 O O . ARG A 1 272 ? 14.595 14.641 -25.835 1.00 57.53 272 ARG A O 1
ATOM 2148 N N . LEU A 1 273 ? 12.589 13.682 -25.648 1.00 59.94 273 LEU A N 1
ATOM 2149 C CA . LEU A 1 273 ? 12.197 13.873 -27.049 1.00 59.94 273 LEU A CA 1
ATOM 2150 C C . LEU A 1 273 ? 12.101 15.362 -27.404 1.00 59.94 273 LEU A C 1
ATOM 2152 O O . LEU A 1 273 ? 12.397 15.727 -28.535 1.00 59.94 273 LEU A O 1
ATOM 2156 N N . GLN A 1 274 ? 11.743 16.218 -26.440 1.00 60.34 274 GLN A N 1
ATOM 2157 C CA . GLN A 1 274 ? 11.763 17.674 -26.613 1.00 60.34 274 GLN A CA 1
ATOM 2158 C C . GLN A 1 274 ? 13.182 18.268 -26.580 1.00 60.34 274 GLN A C 1
ATOM 2160 O O . GLN A 1 274 ? 13.422 19.292 -27.215 1.00 60.34 274 GLN A O 1
ATOM 2165 N N . GLU A 1 275 ? 14.124 17.643 -25.866 1.00 57.09 275 GLU A N 1
ATOM 2166 C CA . GLU A 1 275 ? 15.524 18.093 -25.780 1.00 57.09 275 GLU A CA 1
ATOM 2167 C C . GLU A 1 275 ? 16.385 17.623 -26.968 1.00 57.09 275 GLU A C 1
ATOM 2169 O O . GLU A 1 275 ? 17.348 18.296 -27.344 1.00 57.09 275 GLU A O 1
ATOM 2174 N N . ILE A 1 276 ? 16.051 16.487 -27.588 1.00 63.47 276 ILE A N 1
ATOM 2175 C CA . ILE A 1 276 ? 16.826 15.913 -28.695 1.00 63.47 276 ILE A CA 1
ATOM 2176 C C . ILE A 1 276 ? 16.438 16.594 -30.013 1.00 63.47 276 ILE A C 1
ATOM 2178 O O . ILE A 1 276 ? 15.484 16.214 -30.688 1.00 63.47 276 ILE A O 1
ATOM 2182 N N . ALA A 1 277 ? 17.231 17.581 -30.426 1.00 59.41 277 ALA A N 1
ATOM 2183 C CA . ALA A 1 277 ? 17.156 18.143 -31.771 1.00 59.41 277 ALA A CA 1
ATOM 2184 C C . ALA A 1 277 ? 17.824 17.212 -32.807 1.00 59.41 277 ALA A C 1
ATOM 2186 O O . ALA A 1 277 ? 18.868 16.598 -32.543 1.00 59.41 277 ALA A O 1
ATOM 2187 N N . SER A 1 278 ? 17.246 17.136 -34.013 1.00 62.88 278 SER A N 1
ATOM 2188 C CA . SER A 1 278 ? 17.833 16.445 -35.171 1.00 62.88 278 SER A CA 1
ATOM 2189 C C . SER A 1 278 ? 19.252 16.962 -35.439 1.00 62.88 278 SER A C 1
ATOM 2191 O O . SER A 1 278 ? 19.449 18.165 -35.605 1.00 62.88 278 SER A O 1
ATOM 2193 N N . GLY A 1 279 ? 20.235 16.062 -35.488 1.00 65.12 279 GLY A N 1
ATOM 2194 C CA . GLY A 1 279 ? 21.652 16.374 -35.692 1.00 65.12 279 GLY A CA 1
ATOM 2195 C C . GLY A 1 279 ? 22.534 16.302 -34.440 1.00 65.12 279 GLY A C 1
ATOM 2196 O O . GLY A 1 279 ? 23.750 16.448 -34.545 1.00 65.12 279 GLY A O 1
ATOM 2197 N N . THR A 1 280 ? 21.964 16.032 -33.266 1.00 74.69 280 THR A N 1
ATOM 2198 C CA . THR A 1 280 ? 22.752 15.766 -32.053 1.00 74.69 280 THR A CA 1
ATOM 2199 C C . THR A 1 280 ? 23.450 14.405 -32.133 1.00 74.69 280 THR A C 1
ATOM 2201 O O . THR A 1 280 ? 22.913 13.434 -32.674 1.00 74.69 280 THR A O 1
ATOM 2204 N N . THR A 1 281 ? 24.684 14.347 -31.625 1.00 77.19 281 THR A N 1
ATOM 2205 C CA . THR A 1 281 ? 25.446 13.098 -31.482 1.00 77.19 281 THR A CA 1
ATOM 2206 C C . THR A 1 281 ? 25.254 12.574 -30.069 1.00 77.19 281 THR A C 1
ATOM 2208 O O . THR A 1 281 ? 25.525 13.298 -29.114 1.00 77.19 281 THR A O 1
ATOM 2211 N N . LEU A 1 282 ? 24.807 11.329 -29.940 1.00 77.75 282 LEU A N 1
ATOM 2212 C CA . LEU A 1 282 ? 24.534 10.680 -28.662 1.00 77.75 282 LEU A CA 1
ATOM 2213 C C . LEU A 1 282 ? 25.260 9.334 -28.579 1.00 77.75 282 LEU A C 1
ATOM 2215 O O . LEU A 1 282 ? 25.573 8.710 -29.596 1.00 77.75 282 LEU A O 1
ATOM 2219 N N . GLU A 1 283 ? 25.550 8.900 -27.357 1.00 79.12 283 GLU A N 1
ATOM 2220 C CA . GLU A 1 283 ? 26.091 7.571 -27.074 1.00 79.12 283 GLU A CA 1
ATOM 2221 C C . GLU A 1 283 ? 24.946 6.660 -26.632 1.00 79.12 283 GLU A C 1
ATOM 2223 O O . GLU A 1 283 ? 24.139 7.051 -25.794 1.00 79.12 283 GLU A O 1
ATOM 2228 N N . GLY A 1 284 ? 24.859 5.457 -27.198 1.00 80.19 284 GLY A N 1
ATOM 2229 C CA . GLY A 1 284 ? 23.805 4.502 -26.863 1.00 80.19 284 GLY A CA 1
ATOM 2230 C C . GLY A 1 284 ? 24.292 3.067 -26.813 1.00 80.19 284 GLY A C 1
ATOM 2231 O O . GLY A 1 284 ? 25.338 2.729 -27.369 1.00 80.19 284 GLY A O 1
ATOM 2232 N N . ILE A 1 285 ? 23.528 2.213 -26.139 1.00 80.94 285 ILE A N 1
ATOM 2233 C CA . ILE A 1 285 ? 23.855 0.799 -25.944 1.00 80.94 285 ILE A CA 1
ATOM 2234 C C . ILE A 1 285 ? 23.089 -0.041 -26.963 1.00 80.94 285 ILE A C 1
ATOM 2236 O O . ILE A 1 285 ? 21.873 0.073 -27.087 1.00 80.94 285 ILE A O 1
ATOM 2240 N N . VAL A 1 286 ? 23.782 -0.927 -27.677 1.00 79.94 286 VAL A N 1
ATOM 2241 C CA . VAL A 1 286 ? 23.137 -1.846 -28.626 1.00 79.94 286 VAL A CA 1
ATOM 2242 C C . VAL A 1 286 ? 22.300 -2.878 -27.865 1.00 79.94 286 VAL A C 1
ATOM 2244 O O . VAL A 1 286 ? 22.852 -3.748 -27.192 1.00 79.94 286 VAL A O 1
ATOM 2247 N N . THR A 1 287 ? 20.976 -2.827 -27.995 1.00 77.25 287 THR A N 1
ATOM 2248 C CA . THR A 1 287 ? 20.054 -3.781 -27.352 1.00 77.25 287 THR A CA 1
ATOM 2249 C C . THR A 1 287 ? 19.802 -5.015 -28.209 1.00 77.25 287 THR A C 1
ATOM 2251 O O . THR A 1 287 ? 19.591 -6.106 -27.677 1.00 77.25 287 THR A O 1
ATOM 2254 N N . GLY A 1 288 ? 19.866 -4.880 -29.535 1.00 75.38 288 GLY A N 1
ATOM 2255 C CA . GLY A 1 288 ? 19.611 -5.984 -30.452 1.00 75.38 288 GLY A CA 1
ATOM 2256 C C . GLY A 1 288 ? 20.067 -5.704 -31.877 1.00 75.38 288 GLY A C 1
ATOM 2257 O O . GLY A 1 288 ? 20.064 -4.568 -32.343 1.00 75.38 288 GLY A O 1
ATOM 2258 N N . ILE A 1 289 ? 20.451 -6.763 -32.585 1.00 78.56 289 ILE A N 1
ATOM 2259 C CA . ILE A 1 289 ? 20.895 -6.702 -33.979 1.00 78.56 289 ILE A CA 1
ATOM 2260 C C . ILE A 1 289 ? 19.944 -7.573 -34.791 1.00 78.56 289 ILE A C 1
ATOM 2262 O O . ILE A 1 289 ? 19.790 -8.759 -34.500 1.00 78.56 289 ILE A O 1
ATOM 2266 N N . MET A 1 290 ? 19.298 -6.987 -35.795 1.00 79.38 290 MET A N 1
ATOM 2267 C CA . MET A 1 290 ? 18.450 -7.698 -36.748 1.00 79.38 290 MET A CA 1
ATOM 2268 C C . MET A 1 290 ? 19.034 -7.582 -38.163 1.00 79.38 290 MET A C 1
ATOM 2270 O O . MET A 1 290 ? 19.826 -6.678 -38.433 1.00 79.38 290 MET A O 1
ATOM 2274 N N . PRO A 1 291 ? 18.636 -8.458 -39.104 1.00 73.06 291 PRO A N 1
ATOM 2275 C CA . PRO A 1 291 ? 19.146 -8.417 -40.472 1.00 73.06 291 PRO A CA 1
ATOM 2276 C C . PRO A 1 291 ? 18.861 -7.109 -41.211 1.00 73.06 291 PRO A C 1
ATOM 2278 O O . PRO A 1 291 ? 19.561 -6.824 -42.165 1.00 73.06 291 PRO A O 1
ATOM 2281 N N . PHE A 1 292 ? 17.864 -6.323 -40.789 1.00 76.19 292 PHE A N 1
ATOM 2282 C CA . PHE A 1 292 ? 17.472 -5.053 -41.414 1.00 76.19 292 PHE A CA 1
ATOM 2283 C C . PHE A 1 292 ? 17.941 -3.800 -40.648 1.00 76.19 292 PHE A C 1
ATOM 2285 O O . PHE A 1 292 ? 17.751 -2.682 -41.128 1.00 76.19 292 PHE A O 1
ATOM 2292 N N . GLY A 1 293 ? 18.561 -3.950 -39.473 1.00 73.94 293 GLY A N 1
ATOM 2293 C CA . GLY A 1 293 ? 18.992 -2.805 -38.672 1.00 73.94 293 GLY A CA 1
ATOM 2294 C C . GLY A 1 293 ? 19.467 -3.150 -37.262 1.00 73.94 293 GLY A C 1
ATOM 2295 O O . GLY A 1 293 ? 19.304 -4.272 -36.779 1.00 73.94 293 GLY A O 1
ATOM 2296 N N . VAL A 1 294 ? 20.063 -2.163 -36.597 1.00 81.31 294 VAL A N 1
ATOM 2297 C CA . VAL A 1 294 ? 20.590 -2.263 -35.228 1.00 81.31 294 VAL A CA 1
ATOM 2298 C C . VAL A 1 294 ? 19.743 -1.396 -34.302 1.00 81.31 294 VAL A C 1
ATOM 2300 O O . VAL A 1 294 ? 19.516 -0.220 -34.589 1.00 81.31 294 VAL A O 1
ATOM 2303 N N . PHE A 1 295 ? 19.278 -1.979 -33.199 1.00 82.62 295 PHE A N 1
ATOM 2304 C CA . PHE A 1 295 ? 18.543 -1.283 -32.149 1.00 82.62 295 PHE A CA 1
ATOM 2305 C C . PHE A 1 295 ? 19.516 -0.779 -31.095 1.00 82.62 295 PHE A C 1
ATOM 2307 O O . PHE A 1 295 ? 20.318 -1.547 -30.554 1.00 82.62 295 PHE A O 1
ATOM 2314 N N . ILE A 1 296 ? 19.441 0.517 -30.821 1.00 82.56 296 ILE A N 1
ATOM 2315 C CA . ILE A 1 296 ? 20.301 1.206 -29.868 1.00 82.56 296 ILE A CA 1
ATOM 2316 C C . ILE A 1 296 ? 19.396 1.931 -28.881 1.00 82.56 296 ILE A C 1
ATOM 2318 O O . ILE A 1 296 ? 18.511 2.681 -29.285 1.00 82.56 296 ILE A O 1
ATOM 2322 N N . ASP A 1 297 ? 19.607 1.683 -27.595 1.00 80.06 297 ASP A N 1
ATOM 2323 C CA . ASP A 1 297 ? 18.957 2.417 -26.518 1.00 80.06 297 ASP A CA 1
ATOM 2324 C C . ASP A 1 297 ? 19.797 3.648 -26.174 1.00 80.06 297 ASP A C 1
ATOM 2326 O O . ASP A 1 297 ? 20.968 3.536 -25.794 1.00 80.06 297 ASP A O 1
ATOM 2330 N N . LEU A 1 298 ? 19.201 4.821 -26.367 1.00 74.88 298 LEU A N 1
ATOM 2331 C CA . LEU A 1 298 ? 19.769 6.124 -26.048 1.00 74.88 298 LEU A CA 1
ATOM 2332 C C . LEU A 1 298 ? 19.083 6.631 -24.785 1.00 74.88 298 LEU A C 1
ATOM 2334 O O . LEU A 1 298 ? 18.079 7.342 -24.858 1.00 74.88 298 LEU A O 1
ATOM 2338 N N . ASP A 1 299 ? 19.593 6.202 -23.629 1.00 68.38 299 ASP A N 1
ATOM 2339 C CA . ASP A 1 299 ? 19.090 6.583 -22.308 1.00 68.38 299 ASP A CA 1
ATOM 2340 C C . ASP A 1 299 ? 17.551 6.522 -22.207 1.00 68.38 299 ASP A C 1
ATOM 2342 O O . ASP A 1 299 ? 16.890 7.455 -21.744 1.00 68.38 299 ASP A O 1
ATOM 2346 N N . GLY A 1 300 ? 16.942 5.420 -22.649 1.00 66.56 300 GLY A N 1
ATOM 2347 C CA . GLY A 1 300 ? 15.510 5.155 -22.524 1.00 66.56 300 GLY A CA 1
ATOM 2348 C C . GLY A 1 300 ? 14.669 5.478 -23.760 1.00 66.56 300 GLY A C 1
ATOM 2349 O O . GLY A 1 300 ? 13.459 5.221 -23.718 1.00 66.56 300 GLY A O 1
ATOM 2350 N N . VAL A 1 301 ? 15.256 6.005 -24.842 1.00 71.19 301 VAL A N 1
ATOM 2351 C CA . VAL A 1 301 ? 14.611 6.113 -26.162 1.00 71.19 301 VAL A CA 1
ATOM 2352 C C . VAL A 1 301 ? 15.220 5.084 -27.113 1.00 71.19 301 VAL A C 1
ATOM 2354 O O . VAL A 1 301 ? 16.427 5.071 -27.349 1.00 71.19 301 VAL A O 1
ATOM 2357 N N . GLU A 1 302 ? 14.371 4.237 -27.696 1.00 74.94 302 GLU A N 1
ATOM 2358 C CA . GLU A 1 302 ? 14.807 3.259 -28.691 1.00 74.94 302 GLU A CA 1
ATOM 2359 C C . GLU A 1 302 ? 15.022 3.934 -30.050 1.00 74.94 302 GLU A C 1
ATOM 2361 O O . GLU A 1 302 ? 14.111 4.529 -30.638 1.00 74.94 302 GLU A O 1
ATOM 2366 N N . GLY A 1 303 ? 16.237 3.810 -30.574 1.00 78.69 303 GLY A N 1
ATOM 2367 C CA . GLY A 1 303 ? 16.588 4.227 -31.920 1.00 78.69 303 GLY A CA 1
ATOM 2368 C C . GLY A 1 303 ? 16.907 3.043 -32.825 1.00 78.69 303 GLY A C 1
ATOM 2369 O O . GLY A 1 303 ? 17.458 2.026 -32.399 1.00 78.69 303 GLY A O 1
ATOM 2370 N N . LEU A 1 304 ? 16.553 3.188 -34.098 1.00 83.31 304 LEU A N 1
ATOM 2371 C CA . LEU A 1 304 ? 16.821 2.220 -35.150 1.00 83.31 304 LEU A CA 1
ATOM 2372 C C . LEU A 1 304 ? 17.864 2.797 -36.106 1.00 83.31 304 LEU A C 1
ATOM 2374 O O . LEU A 1 304 ? 17.657 3.851 -36.709 1.00 83.31 304 LEU A O 1
ATOM 2378 N N . VAL A 1 305 ? 18.971 2.074 -36.275 1.00 81.50 305 VAL A N 1
ATOM 2379 C CA . VAL A 1 305 ? 19.944 2.322 -37.343 1.00 81.50 305 VAL A CA 1
ATOM 2380 C C . VAL A 1 305 ? 19.641 1.363 -38.488 1.00 81.50 305 VAL A C 1
ATOM 2382 O O . VAL A 1 305 ? 19.737 0.145 -38.327 1.00 81.50 305 VAL A O 1
ATOM 2385 N N . HIS A 1 306 ? 19.274 1.900 -39.650 1.00 79.19 306 HIS A N 1
ATOM 2386 C CA . HIS A 1 306 ? 19.075 1.098 -40.858 1.00 79.19 306 HIS A CA 1
ATOM 2387 C C . HIS A 1 306 ? 20.430 0.615 -41.400 1.00 79.19 306 HIS A C 1
ATOM 2389 O O . HIS A 1 306 ? 21.417 1.335 -41.269 1.00 79.19 306 HIS A O 1
ATOM 2395 N N . ILE A 1 307 ? 20.504 -0.555 -42.054 1.00 73.19 307 ILE A N 1
ATOM 2396 C CA . ILE A 1 307 ? 21.789 -1.100 -42.565 1.00 73.19 307 ILE A CA 1
ATOM 2397 C C . ILE A 1 307 ? 22.551 -0.082 -43.428 1.00 73.19 307 ILE A C 1
ATOM 2399 O O . ILE A 1 307 ? 23.768 0.039 -43.338 1.00 73.19 307 ILE A O 1
ATOM 2403 N N . SER A 1 308 ? 21.819 0.684 -44.237 1.00 69.88 308 SER A N 1
ATOM 2404 C CA . SER A 1 308 ? 22.355 1.702 -45.151 1.00 69.88 308 SER A CA 1
ATOM 2405 C C . SER A 1 308 ? 22.978 2.918 -44.449 1.00 69.88 308 SER A C 1
ATOM 2407 O O . SER A 1 308 ? 23.689 3.692 -45.085 1.00 69.88 308 SER A O 1
ATOM 2409 N N . GLU A 1 309 ? 22.708 3.086 -43.154 1.00 71.00 309 GLU A N 1
ATOM 2410 C CA . GLU A 1 309 ? 23.176 4.190 -42.308 1.00 71.00 309 GLU A CA 1
ATOM 2411 C C . GLU A 1 309 ? 24.251 3.745 -41.296 1.00 71.00 309 GLU A C 1
ATOM 2413 O O . GLU A 1 309 ? 24.724 4.551 -40.490 1.00 71.00 309 GLU A O 1
ATOM 2418 N N . ILE A 1 310 ? 24.663 2.470 -41.338 1.00 71.31 310 ILE A N 1
ATOM 2419 C CA . ILE A 1 310 ? 25.714 1.907 -40.478 1.00 71.31 310 ILE A CA 1
ATOM 2420 C C . ILE A 1 310 ? 27.112 2.323 -40.953 1.00 71.31 310 ILE A C 1
ATOM 2422 O O . ILE A 1 310 ? 27.951 2.721 -40.149 1.00 71.31 310 ILE A O 1
ATOM 2426 N N . ALA A 1 311 ? 27.381 2.210 -42.252 1.00 63.34 311 ALA A N 1
ATOM 2427 C CA . ALA A 1 311 ? 28.680 2.509 -42.840 1.00 63.34 311 ALA A CA 1
ATOM 2428 C C . ALA A 1 311 ? 28.517 2.944 -44.303 1.00 63.34 311 ALA A C 1
ATOM 2430 O O . ALA A 1 311 ? 27.478 2.718 -44.922 1.00 63.34 311 ALA A O 1
ATOM 2431 N N . TRP A 1 312 ? 29.557 3.561 -44.866 1.00 60.56 312 TRP A N 1
ATOM 2432 C CA . TRP A 1 312 ? 29.645 3.855 -46.303 1.00 60.56 312 TRP A CA 1
ATOM 2433 C C . TRP A 1 312 ? 29.820 2.587 -47.160 1.00 60.56 312 TRP A C 1
ATOM 2435 O O . TRP A 1 312 ? 29.588 2.618 -48.364 1.00 60.56 312 TRP A O 1
ATOM 2445 N N . GLU A 1 313 ? 30.196 1.469 -46.537 1.00 60.44 313 GLU A N 1
ATOM 2446 C CA . GLU A 1 313 ? 30.378 0.162 -47.168 1.00 60.44 313 GLU A CA 1
ATOM 2447 C C . GLU A 1 313 ? 29.050 -0.619 -47.245 1.00 60.44 313 GLU A C 1
ATOM 2449 O O . GLU A 1 313 ? 28.171 -0.476 -46.392 1.00 60.44 313 GLU A O 1
ATOM 2454 N N . LYS A 1 314 ? 28.903 -1.508 -48.240 1.00 54.47 314 LYS A N 1
ATOM 2455 C CA . LYS A 1 314 ? 27.788 -2.471 -48.279 1.00 54.47 314 LYS A CA 1
ATOM 2456 C C . LYS A 1 314 ? 27.977 -3.526 -47.188 1.00 54.47 314 LYS A C 1
ATOM 2458 O O . LYS A 1 314 ? 28.632 -4.545 -47.394 1.00 54.47 314 LYS A O 1
ATOM 2463 N N . VAL A 1 315 ? 27.382 -3.287 -46.024 1.00 57.44 315 VAL A N 1
ATOM 2464 C CA . VAL A 1 315 ? 27.382 -4.247 -44.917 1.00 57.44 315 VAL A CA 1
ATOM 2465 C C . VAL A 1 315 ? 26.286 -5.289 -45.151 1.00 57.44 315 VAL A C 1
ATOM 2467 O O . VAL A 1 315 ? 25.108 -5.005 -44.972 1.00 57.44 315 VAL A O 1
ATOM 2470 N N . ASN A 1 316 ? 26.662 -6.515 -45.527 1.00 57.12 316 ASN A N 1
ATOM 2471 C CA . ASN A 1 316 ? 25.706 -7.626 -45.657 1.00 57.12 316 ASN A CA 1
ATOM 2472 C C . ASN A 1 316 ? 25.301 -8.219 -44.297 1.00 57.12 316 ASN A C 1
ATOM 2474 O O . ASN A 1 316 ? 24.214 -8.771 -44.174 1.00 57.12 316 ASN A O 1
ATOM 2478 N N . ASN A 1 317 ? 26.162 -8.102 -43.277 1.00 57.84 317 ASN A N 1
ATOM 2479 C CA . ASN A 1 317 ? 25.914 -8.633 -41.936 1.00 57.84 317 ASN A CA 1
ATOM 2480 C C . ASN A 1 317 ? 26.286 -7.604 -40.852 1.00 57.84 317 ASN A C 1
ATOM 2482 O O . ASN A 1 317 ? 27.465 -7.469 -40.513 1.00 57.84 317 ASN A O 1
ATOM 2486 N N . PRO A 1 318 ? 25.305 -6.911 -40.247 1.00 59.53 318 PRO A N 1
ATOM 2487 C CA . PRO A 1 318 ? 25.558 -5.939 -39.177 1.00 59.53 318 PRO A CA 1
ATOM 2488 C C . PRO A 1 318 ? 26.124 -6.580 -37.895 1.00 59.53 318 PRO A C 1
ATOM 2490 O O . PRO A 1 318 ? 26.748 -5.900 -37.081 1.00 59.53 318 PRO A O 1
ATOM 2493 N N . SER A 1 319 ? 25.976 -7.902 -37.739 1.00 60.69 319 SER A N 1
ATOM 2494 C CA . SER A 1 319 ? 26.466 -8.666 -36.582 1.00 60.69 319 SER A CA 1
ATOM 2495 C C . SER A 1 319 ? 27.994 -8.775 -36.487 1.00 60.69 319 SER A C 1
ATOM 2497 O O . SER A 1 319 ? 28.497 -9.188 -35.446 1.00 60.69 319 SER A O 1
ATOM 2499 N N . ALA A 1 320 ? 28.732 -8.439 -37.551 1.00 60.22 320 ALA A N 1
ATOM 2500 C CA . ALA A 1 320 ? 30.197 -8.440 -37.536 1.00 60.22 320 ALA A CA 1
ATOM 2501 C C . ALA A 1 320 ? 30.787 -7.153 -36.929 1.00 60.22 320 ALA A C 1
ATOM 2503 O O . ALA A 1 320 ? 31.888 -7.182 -36.384 1.00 60.22 320 ALA A O 1
ATOM 2504 N N . TYR A 1 321 ? 30.053 -6.036 -36.994 1.00 60.19 321 TYR A N 1
ATOM 2505 C CA . TYR A 1 321 ? 30.532 -4.720 -36.551 1.00 60.19 321 TYR A CA 1
ATOM 2506 C C . TYR A 1 321 ? 30.049 -4.349 -35.146 1.00 60.19 321 TYR A C 1
ATOM 2508 O O . TYR A 1 321 ? 30.757 -3.656 -34.415 1.00 60.19 321 TYR A O 1
ATOM 2516 N N . PHE A 1 322 ? 28.875 -4.834 -34.736 1.00 64.38 322 PHE A N 1
ATOM 2517 C CA . PHE A 1 322 ? 28.285 -4.509 -33.438 1.00 64.38 322 PHE A CA 1
ATOM 2518 C C . PHE A 1 322 ? 28.114 -5.755 -32.579 1.00 64.38 322 PHE A C 1
ATOM 2520 O O . PHE A 1 322 ? 27.767 -6.827 -33.065 1.00 64.38 322 PHE A O 1
ATOM 2527 N N . SER A 1 323 ? 28.349 -5.609 -31.276 1.00 68.31 323 SER A N 1
ATOM 2528 C CA . SER A 1 323 ? 28.035 -6.637 -30.281 1.00 68.31 323 SER A CA 1
ATOM 2529 C C . SER A 1 323 ? 26.936 -6.106 -29.369 1.00 68.31 323 SER A C 1
ATOM 2531 O O . SER A 1 323 ? 26.992 -4.946 -28.958 1.00 68.31 323 SER A O 1
ATOM 2533 N N . VAL A 1 324 ? 25.955 -6.953 -29.051 1.00 78.00 324 VAL A N 1
ATOM 2534 C CA . VAL A 1 324 ? 24.892 -6.623 -28.093 1.00 78.00 324 VAL A CA 1
ATOM 2535 C C . VAL A 1 324 ? 25.535 -6.206 -26.764 1.00 78.00 324 VAL A C 1
ATOM 2537 O O . VAL A 1 324 ? 26.416 -6.901 -26.261 1.00 78.00 324 VAL A O 1
ATOM 2540 N N . GLY A 1 325 ? 25.138 -5.048 -26.237 1.00 71.06 325 GLY A N 1
ATOM 2541 C CA . GLY A 1 325 ? 25.648 -4.468 -24.993 1.00 71.06 325 GLY A CA 1
ATOM 2542 C C . GLY A 1 325 ? 26.832 -3.502 -25.133 1.00 71.06 325 GLY A C 1
ATOM 2543 O O . GLY A 1 325 ? 27.263 -2.948 -24.126 1.00 71.06 325 GLY A O 1
ATOM 2544 N N . LYS A 1 326 ? 27.370 -3.266 -26.339 1.00 77.88 326 LYS A N 1
ATOM 2545 C CA . LYS A 1 326 ? 28.424 -2.253 -26.544 1.00 77.88 326 LYS A CA 1
ATOM 2546 C C . LYS A 1 326 ? 27.845 -0.847 -26.706 1.00 77.88 326 LYS A C 1
ATOM 2548 O O . LYS A 1 326 ? 26.762 -0.681 -27.267 1.00 77.88 326 LYS A O 1
ATOM 2553 N N . THR A 1 327 ? 28.607 0.148 -26.256 1.00 77.06 327 THR A N 1
ATOM 2554 C CA . THR A 1 327 ? 28.321 1.572 -26.451 1.00 77.06 327 THR A CA 1
ATOM 2555 C C . THR A 1 327 ? 28.764 2.032 -27.840 1.00 77.06 327 THR A C 1
ATOM 2557 O O . THR A 1 327 ? 29.864 1.714 -28.297 1.00 77.06 327 THR A O 1
ATOM 2560 N N . VAL A 1 328 ? 27.896 2.765 -28.537 1.00 78.00 328 VAL A N 1
ATOM 2561 C CA . VAL A 1 328 ? 28.105 3.250 -29.907 1.00 78.00 328 VAL A CA 1
ATOM 2562 C C . VAL A 1 328 ? 27.681 4.713 -29.997 1.00 78.00 328 VAL A C 1
ATOM 2564 O O . VAL A 1 328 ? 26.640 5.095 -29.469 1.00 78.00 328 VAL A O 1
ATOM 2567 N N . LYS A 1 329 ? 28.480 5.525 -30.697 1.00 77.94 329 LYS A N 1
ATOM 2568 C CA . LYS A 1 329 ? 28.137 6.910 -31.047 1.00 77.94 329 LYS A CA 1
ATOM 2569 C C . LYS A 1 329 ? 27.264 6.940 -32.293 1.00 77.94 329 LYS A C 1
ATOM 2571 O O . LYS A 1 329 ? 27.622 6.343 -33.306 1.00 77.94 329 LYS A O 1
ATOM 2576 N N . VAL A 1 330 ? 26.151 7.658 -32.222 1.00 78.81 330 VAL A N 1
ATOM 2577 C CA . VAL A 1 330 ? 25.157 7.773 -33.294 1.00 78.81 330 VAL A CA 1
ATOM 2578 C C . VAL A 1 330 ? 24.650 9.201 -33.412 1.00 78.81 330 VAL A C 1
ATOM 2580 O O . VAL A 1 330 ? 24.522 9.912 -32.419 1.00 78.81 330 VAL A O 1
ATOM 2583 N N . MET A 1 331 ? 24.355 9.624 -34.637 1.00 76.12 331 MET A N 1
ATOM 2584 C CA . MET A 1 331 ? 23.752 10.921 -34.931 1.00 76.12 331 MET A CA 1
ATOM 2585 C C . MET A 1 331 ? 22.261 10.744 -35.224 1.00 76.12 331 MET A C 1
ATOM 2587 O O . MET A 1 331 ? 21.875 9.856 -35.988 1.00 76.12 331 MET A O 1
ATOM 2591 N N . VAL A 1 332 ? 21.422 11.599 -34.642 1.00 80.19 332 VAL A N 1
ATOM 2592 C CA . VAL A 1 332 ? 19.969 11.574 -34.866 1.00 80.19 332 VAL A CA 1
ATOM 2593 C C . VAL A 1 332 ? 19.642 12.221 -36.212 1.00 80.19 332 VAL A C 1
ATOM 2595 O O . VAL A 1 332 ? 19.911 13.405 -36.408 1.00 80.19 332 VAL A O 1
ATOM 2598 N N . LEU A 1 333 ? 19.054 11.464 -37.143 1.00 74.69 333 LEU A N 1
ATOM 2599 C CA . LEU A 1 333 ? 18.600 11.977 -38.442 1.00 74.69 333 LEU A CA 1
ATOM 2600 C C . LEU A 1 333 ? 17.219 12.626 -38.354 1.00 74.69 333 LEU A C 1
ATOM 2602 O O . LEU A 1 333 ? 16.969 13.639 -39.001 1.00 74.69 333 LEU A O 1
ATOM 2606 N N . GLY A 1 334 ? 16.331 12.036 -37.561 1.00 68.19 334 GLY A N 1
ATOM 2607 C CA . GLY A 1 334 ? 14.955 12.483 -37.433 1.00 68.19 334 GLY A CA 1
ATOM 2608 C C . GLY A 1 334 ? 14.180 11.644 -36.429 1.00 68.19 334 GLY A C 1
ATOM 2609 O O . GLY A 1 334 ? 14.582 10.532 -36.074 1.00 68.19 334 GLY A O 1
ATOM 2610 N N . ILE A 1 335 ? 13.074 12.211 -35.969 1.00 69.75 335 ILE A N 1
ATOM 2611 C CA . ILE A 1 335 ? 12.155 11.590 -35.023 1.00 69.75 335 ILE A CA 1
ATOM 2612 C C . ILE A 1 335 ? 10.935 11.143 -35.819 1.00 69.75 335 ILE A C 1
ATOM 2614 O O . ILE A 1 335 ? 10.341 11.948 -36.533 1.00 69.75 335 ILE A O 1
ATOM 2618 N N . ASP A 1 336 ? 10.570 9.869 -35.713 1.00 69.00 336 ASP A N 1
ATOM 2619 C CA . ASP A 1 336 ? 9.292 9.390 -36.227 1.00 69.00 336 ASP A CA 1
ATOM 2620 C C . ASP A 1 336 ? 8.245 9.471 -35.105 1.00 69.00 336 ASP A C 1
ATOM 2622 O O . ASP A 1 336 ? 8.228 8.656 -34.177 1.00 69.00 336 ASP A O 1
ATOM 2626 N N . GLU A 1 337 ? 7.388 10.495 -35.165 1.00 60.34 337 GLU A N 1
ATOM 2627 C CA . GLU A 1 337 ? 6.368 10.787 -34.147 1.00 60.34 337 GLU A CA 1
ATOM 2628 C C . GLU A 1 337 ? 5.315 9.674 -34.019 1.00 60.34 337 GLU A C 1
ATOM 2630 O O . GLU A 1 337 ? 4.727 9.506 -32.950 1.00 60.34 337 GLU A O 1
ATOM 2635 N N . GLN A 1 338 ? 5.093 8.876 -35.072 1.00 58.19 338 GLN A N 1
ATOM 2636 C CA . GLN A 1 338 ? 4.080 7.814 -35.055 1.00 58.19 338 GLN A CA 1
ATOM 2637 C C . GLN A 1 338 ? 4.570 6.545 -34.359 1.00 58.19 338 GLN A C 1
ATOM 2639 O O . GLN A 1 338 ? 3.814 5.904 -33.628 1.00 58.19 338 GLN A O 1
ATOM 2644 N N . SER A 1 339 ? 5.834 6.174 -34.573 1.00 58.44 339 SER A N 1
ATOM 2645 C CA . SER A 1 339 ? 6.420 4.970 -33.979 1.00 58.44 339 SER A CA 1
ATOM 2646 C C . SER A 1 339 ? 7.188 5.242 -32.682 1.00 58.44 339 SER A C 1
ATOM 2648 O O . SER A 1 339 ? 7.588 4.286 -32.014 1.00 58.44 339 SER A O 1
ATOM 2650 N N . LYS A 1 340 ? 7.364 6.521 -32.302 1.00 62.91 340 LYS A N 1
ATOM 2651 C CA . LYS A 1 340 ? 8.201 6.983 -31.177 1.00 62.91 340 LYS A CA 1
ATOM 2652 C C . LYS A 1 340 ? 9.642 6.453 -31.249 1.00 62.91 340 LYS A C 1
ATOM 2654 O O . LYS A 1 340 ? 10.293 6.292 -30.217 1.00 62.91 340 LYS A O 1
ATOM 2659 N N . LYS A 1 341 ? 10.137 6.162 -32.457 1.00 68.56 341 LYS A N 1
ATOM 2660 C CA . LYS A 1 341 ? 11.495 5.662 -32.706 1.00 68.56 341 LYS A CA 1
ATOM 2661 C C . LYS A 1 341 ? 12.360 6.758 -33.309 1.00 68.56 341 LYS A C 1
ATOM 2663 O O . LYS A 1 341 ? 11.903 7.549 -34.134 1.00 68.56 341 LYS A O 1
ATOM 2668 N N . LEU A 1 342 ? 13.631 6.779 -32.919 1.00 75.25 342 LEU A N 1
ATOM 2669 C CA . LEU A 1 342 ? 14.630 7.664 -33.515 1.00 75.25 342 LEU A CA 1
ATOM 2670 C C . LEU A 1 342 ? 15.273 6.985 -34.723 1.00 75.25 342 LEU A C 1
ATOM 2672 O O . LEU A 1 342 ? 15.754 5.856 -34.617 1.00 75.25 342 LEU A O 1
ATOM 2676 N N . ALA A 1 343 ? 15.322 7.675 -35.860 1.00 76.69 343 ALA A N 1
ATOM 2677 C CA . ALA A 1 343 ? 16.152 7.256 -36.980 1.00 76.69 343 ALA A CA 1
ATOM 2678 C C . ALA A 1 343 ? 17.588 7.719 -36.716 1.00 76.69 343 ALA A C 1
ATOM 2680 O O . ALA A 1 343 ? 17.865 8.918 -36.624 1.00 76.69 343 ALA A O 1
ATOM 2681 N N . LEU A 1 344 ? 18.499 6.762 -36.569 1.00 80.50 344 LEU A N 1
ATOM 2682 C CA . LEU A 1 344 ? 19.888 7.008 -36.200 1.00 80.50 344 LEU A CA 1
ATOM 2683 C C . LEU A 1 344 ? 20.829 6.661 -37.354 1.00 80.50 344 LEU A C 1
ATOM 2685 O O . LEU A 1 344 ? 20.573 5.733 -38.122 1.00 80.50 344 LEU A O 1
ATOM 2689 N N . SER A 1 345 ? 21.946 7.379 -37.446 1.00 75.94 345 SER A N 1
ATOM 2690 C CA . SER A 1 345 ? 23.002 7.121 -38.424 1.00 75.94 345 SER A CA 1
ATOM 2691 C C . SER A 1 345 ? 24.379 7.148 -37.779 1.00 75.94 345 SER A C 1
ATOM 2693 O O . SER A 1 345 ? 24.714 8.058 -37.020 1.00 75.94 345 SER A O 1
ATOM 2695 N N . VAL A 1 346 ? 25.188 6.142 -38.105 1.00 72.62 346 VAL A N 1
ATOM 2696 C CA . VAL A 1 346 ? 26.619 6.079 -37.771 1.00 72.62 346 VAL A CA 1
ATOM 2697 C C . VAL A 1 346 ? 27.447 6.673 -38.919 1.00 72.62 346 VAL A C 1
ATOM 2699 O O . VAL A 1 346 ? 28.495 7.275 -38.698 1.00 72.62 346 VAL A O 1
ATOM 2702 N N . LYS A 1 347 ? 26.935 6.589 -40.153 1.00 67.12 347 LYS A N 1
ATOM 2703 C CA . LYS A 1 347 ? 27.588 7.034 -41.390 1.00 67.12 347 LYS A CA 1
ATOM 2704 C C . LYS A 1 347 ? 28.021 8.505 -41.371 1.00 67.12 347 LYS A C 1
ATOM 2706 O O . LYS A 1 347 ? 29.102 8.829 -41.862 1.00 67.12 347 LYS A O 1
ATOM 2711 N N . ARG A 1 348 ? 27.208 9.391 -40.786 1.00 60.81 348 ARG A N 1
ATOM 2712 C CA . ARG A 1 348 ? 27.466 10.847 -40.747 1.00 60.81 348 ARG A CA 1
ATOM 2713 C C . ARG A 1 348 ? 28.535 11.287 -39.739 1.00 60.81 348 ARG A C 1
ATOM 2715 O O . ARG A 1 348 ? 28.954 12.436 -39.786 1.00 60.81 348 ARG A O 1
ATOM 2722 N N . LEU A 1 349 ? 28.982 10.393 -38.853 1.00 58.97 349 LEU A N 1
ATOM 2723 C CA . LEU A 1 349 ? 30.083 10.661 -37.916 1.00 58.97 349 LEU A CA 1
ATOM 2724 C C . LEU A 1 349 ? 31.460 10.494 -38.566 1.00 58.97 349 LEU A C 1
ATOM 2726 O O . LEU A 1 349 ? 32.436 11.092 -38.122 1.00 58.97 349 LEU A O 1
ATOM 2730 N N . THR A 1 350 ? 31.539 9.679 -39.615 1.00 56.38 350 THR A N 1
ATOM 2731 C CA . THR A 1 350 ? 32.750 9.506 -40.422 1.00 56.38 350 THR A CA 1
ATOM 2732 C C . THR A 1 350 ? 32.779 10.518 -41.570 1.00 56.38 350 THR A C 1
ATOM 2734 O O . THR A 1 350 ? 31.760 10.659 -42.251 1.00 56.38 350 THR A O 1
ATOM 2737 N N . PRO A 1 351 ? 33.914 11.209 -41.807 1.00 56.75 351 PRO A N 1
ATOM 2738 C CA . PRO A 1 351 ? 34.028 12.198 -42.874 1.00 56.75 351 PRO A CA 1
ATOM 2739 C C . PRO A 1 351 ? 33.718 11.560 -44.228 1.00 56.75 351 PRO A C 1
ATOM 2741 O O . PRO A 1 351 ? 34.100 10.419 -44.489 1.00 56.75 351 PRO A O 1
ATOM 2744 N N . ASN A 1 352 ? 32.994 12.295 -45.071 1.00 56.69 352 ASN A N 1
ATOM 2745 C CA . ASN A 1 352 ? 32.569 11.820 -46.378 1.00 56.69 352 ASN A CA 1
ATOM 2746 C C . ASN A 1 352 ? 33.813 11.592 -47.261 1.00 56.69 352 ASN A C 1
ATOM 2748 O O . ASN A 1 352 ? 34.515 12.561 -47.568 1.00 56.69 352 ASN A O 1
ATOM 2752 N N . PRO A 1 353 ? 34.111 10.352 -47.693 1.00 55.31 353 PRO A N 1
ATOM 2753 C CA . PRO A 1 353 ? 35.292 10.088 -48.514 1.00 55.31 353 PRO A CA 1
ATOM 2754 C C . PRO A 1 353 ? 35.271 10.887 -49.831 1.00 55.31 353 PRO A C 1
ATOM 2756 O O . PRO A 1 353 ? 36.325 11.280 -50.321 1.00 55.31 353 PRO A O 1
ATOM 2759 N N . TRP A 1 354 ? 34.086 11.247 -50.341 1.00 58.34 354 TRP A N 1
ATOM 2760 C CA . TRP A 1 354 ? 33.910 12.035 -51.568 1.00 58.34 354 TRP A CA 1
ATOM 2761 C C . TRP A 1 354 ? 34.409 13.483 -51.493 1.00 58.34 3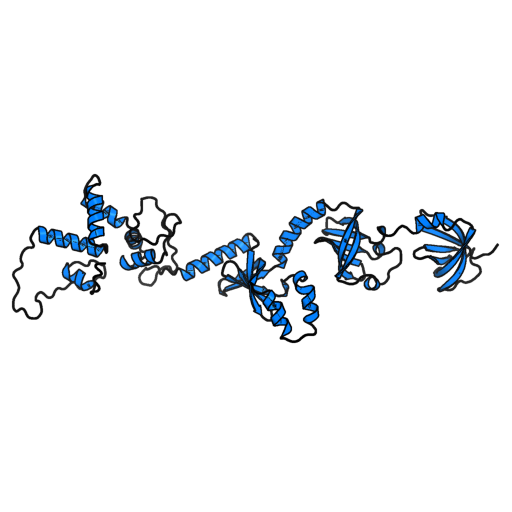54 TRP A C 1
ATOM 2763 O O . TRP A 1 354 ? 34.840 14.014 -52.511 1.00 58.34 354 TRP A O 1
ATOM 2773 N N . GLU A 1 355 ? 34.427 14.110 -50.312 1.00 56.75 355 GLU A N 1
ATOM 2774 C CA . GLU A 1 355 ? 35.013 15.456 -50.150 1.00 56.75 355 GLU A CA 1
ATOM 2775 C C . GLU A 1 355 ? 36.548 15.429 -50.216 1.00 56.75 355 GLU A C 1
ATOM 2777 O O . GLU A 1 355 ? 37.191 16.433 -50.525 1.00 56.75 355 GLU A O 1
ATOM 2782 N N . THR A 1 356 ? 37.147 14.270 -49.927 1.00 55.28 356 THR A N 1
ATOM 2783 C CA . THR A 1 356 ? 38.604 14.083 -49.967 1.00 55.28 356 THR A CA 1
ATOM 2784 C C . THR A 1 356 ? 39.067 13.654 -51.360 1.00 55.28 356 THR A C 1
ATOM 2786 O O . THR A 1 356 ? 40.157 14.020 -51.790 1.00 55.28 356 THR A O 1
ATOM 2789 N N . VAL A 1 357 ? 38.217 12.947 -52.108 1.00 60.16 357 VAL A N 1
ATOM 2790 C CA . VAL A 1 357 ? 38.522 12.414 -53.448 1.00 60.16 357 VAL A CA 1
ATOM 2791 C C . VAL A 1 357 ? 38.816 13.504 -54.463 1.00 60.16 357 VAL A C 1
ATOM 2793 O O . VAL A 1 357 ? 39.766 13.372 -55.227 1.00 60.16 357 VAL A O 1
ATOM 2796 N N . GLU A 1 358 ? 38.074 14.608 -54.427 1.00 58.44 358 GLU A N 1
ATOM 2797 C CA . GLU A 1 358 ? 38.282 15.740 -55.337 1.00 58.44 358 GLU A CA 1
ATOM 2798 C C . GLU A 1 358 ? 39.665 16.399 -55.144 1.00 58.44 358 GLU A C 1
ATOM 2800 O O . GLU A 1 358 ? 40.219 16.982 -56.073 1.00 58.44 358 GLU A O 1
ATOM 2805 N N . LYS A 1 359 ? 40.266 16.254 -53.951 1.00 60.56 359 LYS A N 1
ATOM 2806 C CA . LYS A 1 359 ? 41.624 16.730 -53.638 1.00 60.56 359 LYS A CA 1
ATOM 2807 C C . LYS A 1 359 ? 42.703 15.668 -53.854 1.00 60.56 359 LYS A C 1
ATOM 2809 O O . LYS A 1 359 ? 43.820 16.018 -54.224 1.00 60.56 359 LYS A O 1
ATOM 2814 N N . SER A 1 360 ? 42.394 14.399 -53.598 1.00 58.72 360 SER A N 1
ATOM 2815 C CA . SER A 1 360 ? 43.355 13.291 -53.671 1.00 58.72 360 SER A CA 1
ATOM 2816 C C . SER A 1 360 ? 43.524 12.712 -55.078 1.00 58.72 360 SER A C 1
ATOM 2818 O O . SER A 1 360 ? 44.597 12.196 -55.382 1.00 58.72 360 SER A O 1
ATOM 2820 N N . TYR A 1 361 ? 42.512 12.824 -55.944 1.00 63.62 361 TYR A N 1
ATOM 2821 C CA . TYR A 1 361 ? 42.495 12.202 -57.270 1.00 63.62 361 TYR A CA 1
ATOM 2822 C C . TYR A 1 361 ? 42.097 13.199 -58.372 1.00 63.62 361 TYR A C 1
ATOM 2824 O O . TYR A 1 361 ? 40.974 13.152 -58.878 1.00 63.62 361 TYR A O 1
ATOM 2832 N N . PRO A 1 362 ? 43.002 14.108 -58.785 1.00 65.56 362 PRO A N 1
ATOM 2833 C CA . PRO A 1 362 ? 42.769 14.932 -59.964 1.00 65.56 362 PRO A CA 1
ATOM 2834 C C . PRO A 1 362 ? 42.652 14.069 -61.231 1.00 65.56 362 PRO A C 1
ATOM 2836 O O . PRO A 1 362 ? 43.218 12.972 -61.327 1.00 65.56 362 PRO A O 1
ATOM 2839 N N . VAL A 1 363 ? 41.920 14.592 -62.217 1.00 72.38 363 VAL A N 1
ATOM 2840 C CA . VAL A 1 363 ? 41.742 13.975 -63.539 1.00 72.38 363 VAL A CA 1
ATOM 2841 C C . VAL A 1 363 ? 43.111 13.637 -64.145 1.00 72.38 363 VAL A C 1
ATOM 2843 O O . VAL A 1 363 ? 44.002 14.483 -64.187 1.00 72.38 363 VAL A O 1
ATOM 2846 N N . GLY A 1 364 ? 43.290 12.390 -64.586 1.00 69.25 364 GLY A N 1
ATOM 2847 C CA . GLY A 1 364 ? 44.544 11.866 -65.140 1.00 69.25 364 GLY A CA 1
ATOM 2848 C C . GLY A 1 364 ? 45.412 11.060 -64.164 1.00 69.25 364 GLY A C 1
ATOM 2849 O O . GLY A 1 364 ? 46.451 10.537 -64.569 1.00 69.25 364 GLY A O 1
ATOM 2850 N N . THR A 1 365 ? 45.013 10.913 -62.897 1.00 77.00 365 THR A N 1
ATOM 2851 C CA . THR A 1 365 ? 45.729 10.047 -61.944 1.00 77.00 365 THR A CA 1
ATOM 2852 C C . THR A 1 365 ? 45.508 8.563 -62.239 1.00 77.00 365 THR A C 1
ATOM 2854 O O . THR A 1 365 ? 44.401 8.135 -62.565 1.00 77.00 365 THR A O 1
ATOM 2857 N N . LYS A 1 366 ? 46.583 7.770 -62.128 1.00 76.81 366 LYS A N 1
ATOM 2858 C CA . LYS A 1 366 ? 46.530 6.304 -62.199 1.00 76.81 366 LYS A CA 1
ATOM 2859 C C . LYS A 1 366 ? 46.157 5.757 -60.828 1.00 76.81 366 LYS A C 1
ATOM 2861 O O . LYS A 1 366 ? 46.879 5.989 -59.860 1.00 76.81 366 LYS A O 1
ATOM 2866 N N . VAL A 1 367 ? 45.063 5.015 -60.763 1.00 77.31 367 VAL A N 1
ATOM 2867 C CA . VAL A 1 367 ? 44.549 4.380 -59.553 1.00 77.31 367 VAL A CA 1
ATOM 2868 C C . VAL A 1 367 ? 44.513 2.869 -59.725 1.00 77.31 367 VAL A C 1
ATOM 2870 O O . VAL A 1 367 ? 44.234 2.355 -60.808 1.00 77.31 367 VAL A O 1
ATOM 2873 N N . LYS A 1 368 ? 44.822 2.154 -58.646 1.00 80.06 368 LYS A N 1
ATOM 2874 C CA . LYS A 1 368 ? 44.685 0.698 -58.569 1.00 80.06 368 LYS A CA 1
ATOM 2875 C C . LYS A 1 368 ? 43.361 0.386 -57.902 1.00 80.06 368 LYS A C 1
ATOM 2877 O O . LYS A 1 368 ? 43.069 0.963 -56.860 1.00 80.06 368 LYS A O 1
ATOM 2882 N N . GLY A 1 369 ? 42.577 -0.509 -58.484 1.00 79.88 369 GLY A N 1
ATOM 2883 C CA . GLY A 1 369 ? 41.319 -0.930 -57.884 1.00 79.88 369 GLY A CA 1
ATOM 2884 C C . GLY A 1 369 ? 40.948 -2.356 -58.252 1.00 79.88 369 GLY A C 1
ATOM 2885 O O . GLY A 1 369 ? 41.462 -2.921 -59.214 1.00 79.88 369 GLY A O 1
ATOM 2886 N N . ILE A 1 370 ? 40.053 -2.938 -57.462 1.00 82.00 370 ILE A N 1
ATOM 2887 C CA . ILE A 1 370 ? 39.577 -4.313 -57.629 1.00 82.00 370 ILE A CA 1
ATOM 2888 C C . ILE A 1 370 ? 38.206 -4.274 -58.297 1.00 82.00 370 ILE A C 1
ATOM 2890 O O . ILE A 1 370 ? 37.319 -3.542 -57.857 1.00 82.00 370 ILE A O 1
ATOM 2894 N N . VAL A 1 371 ? 37.997 -5.072 -59.343 1.00 80.69 371 VAL A N 1
ATOM 2895 C CA . VAL A 1 371 ? 36.688 -5.186 -60.003 1.00 80.69 371 VAL A CA 1
ATOM 2896 C C . VAL A 1 371 ? 35.690 -5.846 -59.046 1.00 80.69 371 VAL A C 1
ATOM 2898 O O . VAL A 1 371 ? 35.813 -7.028 -58.735 1.00 80.69 371 VAL A O 1
ATOM 2901 N N . SER A 1 372 ? 34.677 -5.112 -58.585 1.00 79.50 372 SER A N 1
ATOM 2902 C CA . SER A 1 372 ? 33.651 -5.634 -57.675 1.00 79.50 372 SER A CA 1
ATOM 2903 C C . SER A 1 372 ? 32.491 -6.301 -58.411 1.00 79.50 372 SER A C 1
ATOM 2905 O O . SER A 1 372 ? 31.959 -7.303 -57.934 1.00 79.50 372 SER A O 1
ATOM 2907 N N . LYS A 1 373 ? 32.084 -5.766 -59.570 1.00 79.25 373 LYS A N 1
ATOM 2908 C CA . LYS A 1 373 ? 30.978 -6.314 -60.367 1.00 79.25 373 LYS A CA 1
ATOM 2909 C C . LYS A 1 373 ? 31.103 -5.958 -61.841 1.00 79.25 373 LYS A C 1
ATOM 2911 O O . LYS A 1 373 ? 31.329 -4.796 -62.176 1.00 79.25 373 LYS A O 1
ATOM 2916 N N . VAL A 1 374 ? 30.858 -6.924 -62.721 1.00 77.94 374 VAL A N 1
ATOM 2917 C CA . VAL A 1 374 ? 30.838 -6.697 -64.173 1.00 77.94 374 VAL A CA 1
ATOM 2918 C C . VAL A 1 374 ? 29.390 -6.661 -64.669 1.00 77.94 374 VAL A C 1
ATOM 2920 O O . VAL A 1 374 ? 28.590 -7.546 -64.371 1.00 77.94 374 VAL A O 1
ATOM 2923 N N . VAL A 1 375 ? 29.023 -5.616 -65.411 1.00 83.19 375 VAL A N 1
ATOM 2924 C CA . VAL A 1 375 ? 27.716 -5.460 -66.069 1.00 83.19 375 VAL A CA 1
ATOM 2925 C C . VAL A 1 375 ? 27.901 -5.273 -67.582 1.00 83.19 375 VAL A C 1
ATOM 2927 O O . VAL A 1 375 ? 28.962 -4.844 -68.025 1.00 83.19 375 VAL A O 1
ATOM 2930 N N . PRO A 1 376 ? 26.888 -5.557 -68.424 1.00 76.19 376 PRO A N 1
ATOM 2931 C CA . PRO A 1 376 ? 27.048 -5.499 -69.885 1.00 76.19 376 PRO A CA 1
ATOM 2932 C C . PRO A 1 376 ? 27.474 -4.132 -70.447 1.00 76.19 376 PRO A C 1
ATOM 2934 O O . PRO A 1 376 ? 27.982 -4.059 -71.559 1.00 76.19 376 PRO A O 1
ATOM 2937 N N . PHE A 1 377 ? 27.259 -3.047 -69.696 1.00 76.38 377 PHE A N 1
ATOM 2938 C CA . PHE A 1 377 ? 27.609 -1.680 -70.093 1.00 76.38 377 PHE A CA 1
ATOM 2939 C C . PHE A 1 377 ? 28.881 -1.136 -69.412 1.00 76.38 377 PHE A C 1
ATOM 2941 O O . PHE A 1 377 ? 29.301 -0.018 -69.725 1.00 76.38 377 PHE A O 1
ATOM 2948 N N . GLY A 1 378 ? 29.508 -1.902 -68.508 1.00 76.38 378 GLY A N 1
ATOM 2949 C CA . GLY A 1 378 ? 30.732 -1.494 -67.817 1.00 76.38 378 GLY A CA 1
ATOM 2950 C C . GLY A 1 378 ? 31.143 -2.385 -66.639 1.00 76.38 378 GLY A C 1
ATOM 2951 O O . GLY A 1 378 ? 30.441 -3.319 -66.269 1.00 76.38 378 GLY A O 1
ATOM 2952 N N . ALA A 1 379 ? 32.279 -2.092 -66.016 1.00 80.06 379 ALA A N 1
ATOM 2953 C CA . ALA A 1 379 ? 32.745 -2.761 -64.802 1.00 80.06 379 ALA A CA 1
ATOM 2954 C C . ALA A 1 379 ? 32.825 -1.766 -63.639 1.00 80.06 379 ALA A C 1
ATOM 2956 O O . ALA A 1 379 ? 33.306 -0.647 -63.813 1.00 80.06 379 ALA A O 1
ATOM 2957 N N . PHE A 1 380 ? 32.357 -2.168 -62.457 1.00 81.62 380 PHE A N 1
ATOM 2958 C CA . PHE A 1 380 ? 32.540 -1.413 -61.220 1.00 81.62 380 PHE A CA 1
ATOM 2959 C C . PHE A 1 380 ? 33.876 -1.804 -60.595 1.00 81.62 380 PHE A C 1
ATOM 2961 O O . PHE A 1 380 ? 34.092 -2.974 -60.283 1.00 81.62 380 PHE A O 1
ATOM 2968 N N . VAL A 1 381 ? 34.765 -0.831 -60.424 1.00 79.81 381 VAL A N 1
ATOM 2969 C CA . VAL A 1 381 ? 36.099 -0.998 -59.843 1.00 79.81 381 VAL A CA 1
ATOM 2970 C C . VAL A 1 381 ? 36.146 -0.239 -58.523 1.00 79.81 381 VAL A C 1
ATOM 2972 O O . VAL A 1 381 ? 35.970 0.976 -58.495 1.00 79.81 381 VAL A O 1
ATOM 2975 N N . THR A 1 382 ? 36.381 -0.947 -57.425 1.00 80.19 382 THR A N 1
ATOM 2976 C CA . THR A 1 382 ? 36.539 -0.360 -56.094 1.00 80.19 382 THR A CA 1
ATOM 2977 C C . THR A 1 382 ? 38.004 0.034 -55.907 1.00 80.19 382 THR A C 1
ATOM 2979 O O . THR A 1 382 ? 38.879 -0.831 -55.867 1.00 80.19 382 THR A O 1
ATOM 2982 N N . ILE A 1 383 ? 38.277 1.339 -55.838 1.00 78.44 383 ILE A N 1
ATOM 2983 C CA . ILE A 1 383 ? 39.636 1.899 -55.696 1.00 78.44 383 ILE A CA 1
ATOM 2984 C C . ILE A 1 383 ? 40.038 1.918 -54.216 1.00 78.44 383 ILE A C 1
ATOM 2986 O O . ILE A 1 383 ? 41.094 1.429 -53.827 1.00 78.44 383 ILE A O 1
ATOM 2990 N N . GLU A 1 384 ? 39.153 2.456 -53.379 1.00 68.69 384 GLU A N 1
ATOM 2991 C CA . GLU A 1 384 ? 39.327 2.616 -51.936 1.00 68.69 384 GLU A CA 1
ATOM 2992 C C . GLU A 1 384 ? 37.999 2.354 -51.209 1.00 68.69 384 GLU A C 1
ATOM 2994 O O . GLU A 1 384 ? 36.935 2.258 -51.823 1.00 68.69 384 GLU A O 1
ATOM 2999 N N . LYS A 1 385 ? 38.047 2.220 -49.878 1.00 65.12 385 LYS A N 1
ATOM 3000 C CA . LYS A 1 385 ? 36.888 1.882 -49.035 1.00 65.12 385 LYS A CA 1
ATOM 3001 C C . LYS A 1 385 ? 35.744 2.897 -49.209 1.00 65.12 385 LYS A C 1
ATOM 3003 O O . LYS A 1 385 ? 35.801 3.995 -48.663 1.00 65.12 385 LYS A O 1
ATOM 3008 N N . GLY A 1 386 ? 34.697 2.515 -49.949 1.00 64.00 386 GLY A N 1
ATOM 3009 C CA . GLY A 1 386 ? 33.522 3.356 -50.228 1.00 64.00 386 GLY A CA 1
ATOM 3010 C C . GLY A 1 386 ? 33.594 4.187 -51.520 1.00 64.00 386 GLY A C 1
ATOM 3011 O O . GLY A 1 386 ? 32.721 5.029 -51.735 1.00 64.00 386 GLY A O 1
ATOM 3012 N N . LEU A 1 387 ? 34.605 3.955 -52.367 1.00 69.88 387 LEU A N 1
ATOM 3013 C CA . LEU A 1 387 ? 34.798 4.605 -53.666 1.00 69.88 387 LEU A CA 1
ATOM 3014 C C . LEU A 1 387 ? 34.736 3.589 -54.803 1.00 69.88 387 LEU A C 1
ATOM 3016 O O . LEU A 1 387 ? 35.689 2.846 -55.047 1.00 69.88 387 LEU A O 1
ATOM 3020 N N . ASP A 1 388 ? 33.615 3.616 -55.518 1.00 75.75 388 ASP A N 1
ATOM 3021 C CA . ASP A 1 388 ? 33.384 2.788 -56.693 1.00 75.75 388 ASP A CA 1
ATOM 3022 C C . ASP A 1 388 ? 33.481 3.651 -57.958 1.00 75.75 388 ASP A C 1
ATOM 3024 O O . ASP A 1 388 ? 32.773 4.649 -58.112 1.00 75.75 388 ASP A O 1
ATOM 3028 N N . GLY A 1 389 ? 34.362 3.256 -58.874 1.00 77.19 389 GLY A N 1
ATOM 3029 C CA . GLY A 1 389 ? 34.467 3.823 -60.211 1.00 77.19 389 GLY A CA 1
ATOM 3030 C C . GLY A 1 389 ? 33.800 2.935 -61.257 1.00 77.19 389 GLY A C 1
ATOM 3031 O O . GLY A 1 389 ? 33.771 1.713 -61.123 1.00 77.19 389 GLY A O 1
ATOM 3032 N N . LEU A 1 390 ? 33.256 3.544 -62.307 1.00 82.19 390 LEU A N 1
ATOM 3033 C CA . LEU A 1 390 ? 32.666 2.848 -63.445 1.00 82.19 390 LEU A CA 1
ATOM 3034 C C . LEU A 1 390 ? 33.619 2.928 -64.636 1.00 82.19 390 LEU A C 1
ATOM 3036 O O . LEU A 1 390 ? 33.971 4.019 -65.082 1.00 82.19 390 LEU A O 1
ATOM 3040 N N . VAL A 1 391 ? 33.984 1.765 -65.172 1.00 79.88 391 VAL A N 1
ATOM 3041 C CA . VAL A 1 391 ? 34.698 1.626 -66.444 1.00 79.88 391 VAL A CA 1
ATOM 3042 C C . VAL A 1 391 ? 33.688 1.281 -67.526 1.00 79.88 391 VAL A C 1
ATOM 3044 O O . VAL A 1 391 ? 33.068 0.220 -67.467 1.00 79.88 391 VAL A O 1
ATOM 3047 N N . HIS A 1 392 ? 33.499 2.150 -68.518 1.00 78.12 392 HIS A N 1
ATOM 3048 C CA . HIS A 1 392 ? 32.642 1.828 -69.660 1.00 78.12 392 HIS A CA 1
ATOM 3049 C C . HIS A 1 392 ? 33.309 0.781 -70.561 1.00 78.12 392 HIS A C 1
ATOM 3051 O O . HIS A 1 392 ? 34.525 0.782 -70.734 1.00 78.12 392 HIS A O 1
ATOM 3057 N N . VAL A 1 393 ? 32.515 -0.090 -71.196 1.00 73.25 393 VAL A N 1
ATOM 3058 C CA . VAL A 1 393 ? 33.029 -1.123 -72.126 1.00 73.25 393 VAL A CA 1
ATOM 3059 C C . VAL A 1 393 ? 33.876 -0.551 -73.273 1.00 73.25 393 VAL A C 1
ATOM 3061 O O . VAL A 1 393 ? 34.765 -1.231 -73.772 1.00 73.25 393 VAL A O 1
ATOM 3064 N N . SER A 1 394 ? 33.651 0.711 -73.652 1.00 71.62 394 SER A N 1
ATOM 3065 C CA . SER A 1 394 ? 34.436 1.435 -74.666 1.00 71.62 394 SER A CA 1
ATOM 3066 C C . SER A 1 394 ? 35.856 1.809 -74.205 1.00 71.62 394 SER A C 1
ATOM 3068 O O . SER A 1 394 ? 36.726 2.088 -75.031 1.00 71.62 394 SER A O 1
ATOM 3070 N N . GLU A 1 395 ? 36.086 1.811 -72.892 1.00 67.56 395 GLU A N 1
ATOM 3071 C CA . GLU A 1 395 ? 37.322 2.214 -72.208 1.00 67.56 395 GLU A CA 1
ATOM 3072 C C . GLU A 1 395 ? 37.983 1.039 -71.453 1.00 67.56 395 GLU A C 1
ATOM 3074 O O . GLU A 1 395 ? 38.967 1.208 -70.724 1.00 67.56 395 GLU A O 1
ATOM 3079 N N . ALA A 1 396 ? 37.453 -0.175 -71.645 1.00 67.44 396 ALA A N 1
ATOM 3080 C CA . ALA A 1 396 ? 37.995 -1.423 -71.125 1.00 67.44 396 ALA A CA 1
ATOM 3081 C C . ALA A 1 396 ? 39.078 -1.990 -72.069 1.00 67.44 396 ALA A C 1
ATOM 3083 O O . ALA A 1 396 ? 38.850 -2.113 -73.272 1.00 67.44 396 ALA A O 1
ATOM 3084 N N . ALA A 1 397 ? 40.243 -2.383 -71.542 1.00 58.25 397 ALA A N 1
ATOM 3085 C CA . ALA A 1 397 ? 41.327 -3.002 -72.322 1.00 58.25 397 ALA A CA 1
ATOM 3086 C C . ALA A 1 397 ? 41.120 -4.512 -72.617 1.00 58.25 397 ALA A C 1
ATOM 3088 O O . ALA A 1 397 ? 42.004 -5.161 -73.173 1.00 58.25 397 ALA A O 1
ATOM 3089 N N . GLY A 1 398 ? 39.958 -5.082 -72.274 1.00 64.25 398 GLY A N 1
ATOM 3090 C CA . GLY A 1 398 ? 39.619 -6.496 -72.475 1.00 64.25 398 GLY A CA 1
ATOM 3091 C C . GLY A 1 398 ? 38.443 -6.952 -71.595 1.00 64.25 398 GLY A C 1
ATOM 3092 O O . GLY A 1 398 ? 37.865 -6.129 -70.881 1.00 64.25 398 GLY A O 1
ATOM 3093 N N . PRO A 1 399 ? 38.055 -8.244 -71.630 1.00 66.50 399 PRO A N 1
ATOM 3094 C CA . PRO A 1 399 ? 37.030 -8.784 -70.739 1.00 66.50 399 PRO A CA 1
ATOM 3095 C C . PRO A 1 399 ? 37.556 -8.846 -69.297 1.00 66.50 399 PRO A C 1
ATOM 3097 O O . PRO A 1 399 ? 38.323 -9.741 -68.950 1.00 66.50 399 PRO A O 1
ATOM 3100 N N . LEU A 1 400 ? 37.134 -7.893 -68.467 1.00 67.94 400 LEU A N 1
ATOM 3101 C CA . LEU A 1 400 ? 37.454 -7.848 -67.039 1.00 67.94 400 LEU A CA 1
ATOM 3102 C C . LEU A 1 400 ? 36.712 -8.959 -66.286 1.00 67.94 400 LEU A C 1
ATOM 3104 O O . LEU A 1 400 ? 35.526 -9.192 -66.539 1.00 67.94 400 LEU A O 1
ATOM 3108 N N . LYS A 1 401 ? 37.390 -9.630 -65.349 1.00 73.81 401 LYS A N 1
ATOM 3109 C CA . LYS A 1 401 ? 36.763 -10.607 -64.446 1.00 73.81 401 LYS A CA 1
ATOM 3110 C C . LYS A 1 401 ? 36.483 -9.987 -63.078 1.00 73.81 401 LYS A C 1
ATOM 3112 O O . LYS A 1 401 ? 37.213 -9.117 -62.614 1.00 73.81 401 LYS A O 1
ATOM 3117 N N . GLU A 1 402 ? 35.422 -10.452 -62.421 1.00 77.50 402 GLU A N 1
ATOM 3118 C CA . GLU A 1 402 ? 35.124 -10.072 -61.035 1.00 77.50 402 GLU A CA 1
ATOM 3119 C C . GLU A 1 402 ? 36.282 -10.503 -60.117 1.00 77.50 402 GLU A C 1
ATOM 3121 O O . GLU A 1 402 ? 36.704 -11.659 -60.145 1.00 77.50 402 GLU A O 1
ATOM 3126 N N . GLY A 1 403 ? 36.807 -9.566 -59.324 1.00 76.56 403 GLY A N 1
ATOM 3127 C CA . GLY A 1 403 ? 37.919 -9.769 -58.392 1.00 76.56 403 GLY A CA 1
ATOM 3128 C C . GLY A 1 403 ? 39.319 -9.481 -58.944 1.00 76.56 403 GLY A C 1
ATOM 3129 O O . GLY A 1 403 ? 40.289 -9.661 -58.214 1.00 76.56 403 GLY A O 1
ATOM 3130 N N . GLU A 1 404 ? 39.453 -9.043 -60.196 1.00 79.94 404 GLU A N 1
ATOM 3131 C CA . GLU A 1 404 ? 40.751 -8.711 -60.795 1.00 79.94 404 GLU A CA 1
ATOM 3132 C C . GLU A 1 404 ? 41.247 -7.323 -60.351 1.00 79.94 404 GLU A C 1
ATOM 3134 O O . GLU A 1 404 ? 40.462 -6.375 -60.262 1.00 79.94 404 GLU A O 1
ATOM 3139 N N . GLU A 1 405 ? 42.548 -7.202 -60.066 1.00 77.94 405 GLU A N 1
ATOM 3140 C CA . GLU A 1 405 ? 43.208 -5.919 -59.804 1.00 77.94 405 GLU A CA 1
ATOM 3141 C C . GLU A 1 405 ? 43.551 -5.235 -61.128 1.00 77.94 405 GLU A C 1
ATOM 3143 O O . GLU A 1 405 ? 44.279 -5.787 -61.954 1.00 77.94 405 GLU A O 1
ATOM 3148 N N . VAL A 1 406 ? 43.043 -4.020 -61.327 1.00 79.06 406 VAL A N 1
ATOM 3149 C CA . VAL A 1 406 ? 43.203 -3.273 -62.576 1.00 79.06 406 VAL A CA 1
ATOM 3150 C C . VAL A 1 406 ? 43.760 -1.883 -62.289 1.00 79.06 406 VAL A C 1
ATOM 3152 O O . VAL A 1 406 ? 43.361 -1.209 -61.336 1.00 79.06 406 VAL A O 1
ATOM 3155 N N . GLU A 1 407 ? 44.684 -1.445 -63.140 1.00 77.56 407 GLU A N 1
ATOM 3156 C CA . GLU A 1 407 ? 45.151 -0.062 -63.183 1.00 77.56 407 GLU A CA 1
ATOM 3157 C C . GLU A 1 407 ? 44.243 0.747 -64.113 1.00 77.56 407 GLU A C 1
ATOM 3159 O O . GLU A 1 407 ? 44.125 0.445 -65.303 1.00 77.56 407 GLU A O 1
ATOM 3164 N N . ALA A 1 408 ? 43.598 1.778 -63.574 1.00 76.19 408 ALA A N 1
ATOM 3165 C CA . ALA A 1 408 ? 42.713 2.655 -64.324 1.00 76.19 408 ALA A CA 1
ATOM 3166 C C . ALA A 1 408 ? 43.107 4.126 -64.150 1.00 76.19 408 ALA A C 1
ATOM 3168 O O . ALA A 1 408 ? 43.682 4.520 -63.140 1.00 76.19 408 ALA A O 1
ATOM 3169 N N . ILE A 1 409 ? 42.809 4.945 -65.151 1.00 79.50 409 ILE A N 1
ATOM 3170 C CA . ILE A 1 409 ? 43.027 6.389 -65.151 1.00 79.50 409 ILE A CA 1
ATOM 3171 C C . ILE A 1 409 ? 41.688 7.074 -64.904 1.00 79.50 409 ILE A C 1
ATOM 3173 O O . ILE A 1 409 ? 40.687 6.747 -65.543 1.00 79.50 409 ILE A O 1
ATOM 3177 N N . VAL A 1 410 ? 41.678 8.041 -63.992 1.00 77.50 410 VAL A N 1
ATOM 3178 C CA . VAL A 1 410 ? 40.500 8.860 -63.698 1.00 77.50 410 VAL A CA 1
ATOM 3179 C C . VAL A 1 410 ? 40.251 9.847 -64.841 1.00 77.50 410 VAL A C 1
ATOM 3181 O O . VAL A 1 410 ? 41.066 10.741 -65.058 1.00 77.50 410 VAL A O 1
ATOM 3184 N N . ILE A 1 411 ? 39.137 9.708 -65.567 1.00 75.75 411 ILE A N 1
ATOM 3185 C CA . ILE A 1 411 ? 38.753 10.635 -66.652 1.00 75.75 411 ILE A CA 1
ATOM 3186 C C . ILE A 1 411 ? 37.863 11.751 -66.126 1.00 75.75 411 ILE A C 1
ATOM 3188 O O . ILE A 1 411 ? 38.024 12.911 -66.495 1.00 75.75 411 ILE A O 1
ATOM 3192 N N . GLN A 1 412 ? 36.906 11.402 -65.272 1.00 73.94 412 GLN A N 1
ATOM 3193 C CA . GLN A 1 412 ? 35.935 12.354 -64.761 1.00 73.94 412 GLN A CA 1
ATOM 3194 C C . GLN A 1 412 ? 35.570 12.001 -63.323 1.00 73.94 412 GLN A C 1
ATOM 3196 O O . GLN A 1 412 ? 35.297 10.843 -63.003 1.00 73.94 412 GLN A O 1
ATOM 3201 N N . VAL A 1 413 ? 35.564 13.017 -62.464 1.00 73.25 413 VAL A N 1
ATOM 3202 C CA . VAL A 1 413 ? 35.137 12.924 -61.067 1.00 73.25 413 VAL A CA 1
ATOM 3203 C C . VAL A 1 413 ? 33.916 13.817 -60.924 1.00 73.25 413 VAL A C 1
ATOM 3205 O O . VAL A 1 413 ? 34.033 15.035 -61.009 1.00 73.25 413 VAL A O 1
ATOM 3208 N N . ASP A 1 414 ? 32.750 13.213 -60.701 1.00 70.19 414 ASP A N 1
ATOM 3209 C CA . ASP A 1 414 ? 31.525 13.939 -60.375 1.00 70.19 414 ASP A CA 1
ATOM 3210 C C . ASP A 1 414 ? 31.241 13.765 -58.876 1.00 70.19 414 ASP A C 1
ATOM 3212 O O . ASP A 1 414 ? 30.590 12.802 -58.452 1.00 70.19 414 ASP A O 1
ATOM 3216 N N . GLY A 1 415 ? 31.717 14.714 -58.062 1.00 60.69 415 GLY A N 1
ATOM 3217 C CA . GLY A 1 415 ? 31.544 14.694 -56.604 1.00 60.69 415 GLY A CA 1
ATOM 3218 C C . GLY A 1 415 ? 30.081 14.753 -56.145 1.00 60.69 415 GLY A C 1
ATOM 3219 O O . GLY A 1 415 ? 29.721 14.184 -55.116 1.00 60.69 415 GLY A O 1
ATOM 3220 N N . THR A 1 416 ? 29.208 15.379 -56.938 1.00 63.56 416 THR A N 1
ATOM 3221 C CA . THR A 1 416 ? 27.771 15.523 -56.647 1.00 63.56 416 THR A CA 1
ATOM 3222 C C . THR A 1 416 ? 26.983 14.236 -56.867 1.00 63.56 416 THR A C 1
ATOM 3224 O O . THR A 1 416 ? 26.077 13.928 -56.096 1.00 63.56 416 THR A O 1
ATOM 3227 N N . ASN A 1 417 ? 27.332 13.469 -57.902 1.00 63.31 417 ASN A N 1
ATOM 3228 C CA . ASN A 1 417 ? 26.633 12.238 -58.272 1.00 63.31 417 ASN A CA 1
ATOM 3229 C C . ASN A 1 417 ? 27.263 10.982 -57.671 1.00 63.31 417 ASN A C 1
ATOM 3231 O O . ASN A 1 417 ? 26.757 9.888 -57.921 1.00 63.31 417 ASN A O 1
ATOM 3235 N N . GLN A 1 418 ? 28.353 11.129 -56.912 1.00 66.00 418 GLN A N 1
ATOM 3236 C CA . GLN A 1 418 ? 29.144 10.011 -56.408 1.00 66.00 418 GLN A CA 1
ATOM 3237 C C . GLN A 1 418 ? 29.529 9.040 -57.539 1.00 66.00 418 GLN A C 1
ATOM 3239 O O . GLN A 1 418 ? 29.399 7.822 -57.410 1.00 66.00 418 GLN A O 1
ATOM 3244 N N . LYS A 1 419 ? 29.977 9.589 -58.678 1.00 68.62 419 LYS A N 1
ATOM 3245 C CA . LYS A 1 419 ? 30.437 8.815 -59.840 1.00 68.62 419 LYS A CA 1
ATOM 3246 C C . LYS A 1 419 ? 31.876 9.167 -60.181 1.00 68.62 419 LYS A C 1
ATOM 3248 O O . LYS A 1 419 ? 32.232 10.339 -60.273 1.00 68.62 419 LYS A O 1
ATOM 3253 N N . LEU A 1 420 ? 32.681 8.137 -60.404 1.00 74.62 420 LEU A N 1
ATOM 3254 C CA . LEU A 1 420 ? 34.062 8.264 -60.846 1.00 74.62 420 LEU A CA 1
ATOM 3255 C C . LEU A 1 420 ? 34.211 7.452 -62.136 1.00 74.62 420 LEU A C 1
ATOM 3257 O O . LEU A 1 420 ? 34.038 6.236 -62.125 1.00 74.62 420 LEU A O 1
ATOM 3261 N N . ALA A 1 421 ? 34.438 8.127 -63.260 1.00 77.81 421 ALA A N 1
ATOM 3262 C CA . ALA A 1 421 ? 34.629 7.478 -64.552 1.00 77.81 421 ALA A CA 1
ATOM 3263 C C . ALA A 1 421 ? 36.102 7.104 -64.719 1.00 77.81 421 ALA A C 1
ATOM 3265 O O . ALA A 1 421 ? 36.994 7.954 -64.610 1.00 77.81 421 ALA A O 1
ATOM 3266 N N . LEU A 1 422 ? 36.341 5.821 -64.963 1.00 77.31 422 LEU A N 1
ATOM 3267 C CA . LEU A 1 422 ? 37.663 5.224 -65.055 1.00 77.31 422 LEU A CA 1
ATOM 3268 C C . LEU A 1 422 ? 37.879 4.641 -66.448 1.00 77.31 422 LEU A C 1
ATOM 3270 O O . LEU A 1 422 ? 37.024 3.921 -66.951 1.00 77.31 422 LEU A O 1
ATOM 3274 N N . SER A 1 423 ? 39.063 4.852 -67.016 1.00 76.06 423 SER A N 1
ATOM 3275 C CA . SER A 1 423 ? 39.495 4.152 -68.225 1.00 76.06 423 SER A CA 1
ATOM 3276 C C . SER A 1 423 ? 40.694 3.271 -67.945 1.00 76.06 423 SER A C 1
ATOM 3278 O O . SER A 1 423 ? 41.662 3.681 -67.314 1.00 76.06 423 SER A O 1
ATOM 3280 N N . THR A 1 424 ? 40.645 2.052 -68.462 1.00 72.75 424 THR A N 1
ATOM 3281 C CA . THR A 1 424 ? 41.763 1.093 -68.413 1.00 72.75 424 THR A CA 1
ATOM 3282 C C . THR A 1 424 ? 42.561 1.096 -69.719 1.00 72.75 424 THR A C 1
ATOM 3284 O O . THR A 1 424 ? 43.561 0.394 -69.857 1.00 72.75 424 THR A O 1
ATOM 3287 N N . ARG A 1 425 ? 42.130 1.901 -70.699 1.00 67.88 425 ARG A N 1
ATOM 3288 C CA . ARG A 1 425 ? 42.793 2.059 -71.987 1.00 67.88 425 ARG A CA 1
ATOM 3289 C C . ARG A 1 425 ? 43.954 3.037 -71.830 1.00 67.88 425 ARG A C 1
ATOM 3291 O O . ARG A 1 425 ? 43.745 4.237 -71.673 1.00 67.88 425 ARG A O 1
ATOM 3298 N N . GLN A 1 426 ? 45.176 2.514 -71.872 1.00 55.44 426 GLN A N 1
ATOM 3299 C CA . GLN A 1 426 ? 46.386 3.332 -71.942 1.00 55.44 426 GLN A CA 1
ATOM 3300 C C . GLN A 1 426 ? 46.389 4.106 -73.275 1.00 55.44 426 GLN A C 1
ATOM 3302 O O . GLN A 1 426 ? 46.223 3.492 -74.333 1.00 55.44 426 GLN A O 1
ATOM 3307 N N . GLN A 1 427 ? 46.523 5.435 -73.218 1.00 43.88 427 GLN A N 1
ATOM 3308 C CA . GLN A 1 427 ? 47.033 6.232 -74.340 1.00 43.88 427 GLN A CA 1
ATOM 3309 C C . GLN A 1 427 ? 48.550 6.314 -74.249 1.00 43.88 427 GLN A C 1
ATOM 3311 O O . GLN A 1 427 ? 49.053 6.448 -73.107 1.00 43.88 427 GLN A O 1
#

pLDDT: mean 71.91, std 12.76, range [34.09, 93.12]

Foldseek 3Di:
DPPPPDDPLVVCLVLVHNLWPPPDDSDDDQDDPPDDDRDPPDDQDPVRVVVSVLSSVCSSLVHDPVRLVVLLVVLVPDPDDSVVSSVLLSCQFQLNVCVVVQQDSTSVVSLVCLLVQQKAWQNDRGNHRRDGDDPPIDIDHDFPDQDDVVRYGDGDPVVVLLVVLLVVLVVQQVVQDKWKWAFADDDPFFTWTATSNATETEGPVQDDCVVCVPPVVCVVPDDPPVVVVVVVVRHGDIAIWTWDDDDSPVSYTYIHNNSVVVVVLVVVLVVVVVVDDAFDKAKWFFQDDDQQFTWTDGPSQIETEGQVQEELANDRGPCVVDDHGDIDIWGFHDADPVVSYTHTHPHVVDPDVLVCCCVVADAFDKAKFFFADDDPQFTWTHRDHNQTETEGPVQDPDDDDHGDIAIWGFHDRDSPVSYTYTGRDDD

Nearest PDB structures (foldseek):
  9gut-assembly1_B  TM=5.300E-01  e=3.378E-28  Escherichia coli K-12
  7a05-assembly1_A  TM=8.837E-01  e=9.126E-18  Vibrio vulnificus
  9gux-assembly1_B  TM=7.970E-01  e=4.037E-17  Escherichia coli K-12
  9guv-assembly1_B  TM=5.205E-01  e=6.041E-21  Escherichia coli K-12
  7nbu-assembly1_D  TM=8.074E-01  e=3.155E-12  Escherichia coli K-12